Protein AF-0000000085068813 (afdb_homodimer)

Foldseek 3Di:
DKFKEKEKEWEFFAFPLPAAAAFQPATAHDPRRLVLQVVLLVVLVPLCPDDPPDVVVHRSDHFQAEEEAPRNSFCVSRVVSCVVVVHHYDYDNLQGGWFQAPRHSGHPVVCCVVPVPVVVVCLVFQQPDGHDRTDGPVRNLVSLVVSVVVVCVVQPRGHYYYYHHQVSVLSVVCVLVVHDRDSCSVVVDDAHHGHMWMWMWIDDPPDIHIDTDDD/DKFKEKEKEWEFFAFPLPAAAAFQPATAHDPRRLVLQVVLLVVLVPLCPDDPPDVVVHRNDHFQAEEEAPRNSFCVSRVVSCVVVVHHYDYDNLQGGWFQAPRHSGHPVVCCVVPVPVVVVCLVFQQPDGHDRTDGPVVNLVSLVVSVVVVCVVQPRGHYYYYHHQVSVLSVVCVLVVHDRDSCSVVVDDAHHGHMWMWMWIDDPPDIHIDTDDD

pLDDT: mean 92.76, std 15.13, range [31.44, 98.94]

Radius of gyration: 22.16 Å; Cα contacts (8 Å, |Δi|>4): 872; chains: 2; bounding box: 56×57×51 Å

Secondary structure (DSSP, 8-state):
--EEEEEEEEE---BTT-SB--SS---PBPHHHHHHHHHHHHHHHGGGG--SS-TTS------SEEEE-SSHHHHHHHHHHHHHTT--EEE-GGGPPP--GGGTT-BHHHHHHHHHHHHHHHHH-TTT-PPTTS--HHHHHHHHHHHHHHHHHHTTTSEEEEEE-HHHHHHHHHHHTT--S-THHHHTEEE-TT-EEEEEEEEETTEEEEEEEE-/--EEEEEEEEE---BTT-SB--SS---PBPHHHHHHHHHHHHHHHGGG---SS-TTS------SEEEE-SSHHHHHHHHHHHHHTT--EEE-GGGPPP--GGGTT-BHHHHHHHHHHHHHHHHH-TTT-PPTTS--HHHHHHHHHHHHHHHHHHTTTSEEEEEE-HHHHHHHHHHHTT--S-THHHHTEEE-TT-EEEEEEEEETTEEEEEEEE-

Nearest PDB structures (foldseek):
  4ij6-assembly1_B  TM=8.525E-01  e=1.994E-16  Hydrogenobacter thermophilus TK-6
  6e4b-assembly2_C  TM=8.338E-01  e=2.569E-16  Escherichia coli K-12
  1ebb-assembly1_A  TM=9.021E-01  e=1.012E-14  Geobacillus stearothermophilus
  4ij5-assembly1_B  TM=8.498E-01  e=1.420E-15  Hydrogenobacter thermophilus TK-6
  6nru-assembly5_E  TM=8.273E-01  e=8.033E-16  Shigella flexneri 2a

Sequence (430 aa):
MMQTTKVILLRHGECEGGNILRGQVDVALTGQGEQQMRKAFSALSLVSFQSEAEPELAAPQAPEVVLSSPLIRCATMAGRFALLNQLPYSVEAGFRELNFGDWDGQTFDTLYQNYAHELDNYWANPWLLPPPNGESMQAFESRIDTAWQTMLKQHQGKRVLLVTHGGVIRHLMAKALGVNQAAGFYTSLKLSYAATVEIDVLHDGEQQYMTLNWRMMQTTKVILLRHGECEGGNILRGQVDVALTGQGEQQMRKAFSALSLVSFQSEAEPELAAPQAPEVVLSSPLIRCATMAGRFALLNQLPYSVEAGFRELNFGDWDGQTFDTLYQNYAHELDNYWANPWLLPPPNGESMQAFESRIDTAWQTMLKQHQGKRVLLVTHGGVIRHLMAKALGVNQAAGFYTSLKLSYAATVEIDVLHDGEQQYMTLNWR

Organism: Shewanella halifaxensis (strain HAW-EB4) (NCBI:txid458817)

Solvent-accessible surface area (backbone atoms only — not comparable to full-atom values): 21805 Å² total; per-residue (Å²): 124,82,37,51,23,38,35,38,37,30,25,32,32,44,50,50,87,66,78,42,43,75,25,63,62,73,46,47,50,31,74,66,12,48,51,40,37,50,54,46,51,49,60,43,60,54,22,60,68,61,75,84,63,66,77,80,65,59,39,53,71,51,62,61,31,38,37,16,11,64,46,50,43,23,27,54,61,47,51,50,52,20,59,78,67,71,36,54,69,48,71,38,72,43,43,46,40,54,43,33,34,75,50,38,61,36,39,56,68,58,43,47,73,77,37,42,67,62,49,53,50,30,62,65,38,43,75,78,51,49,44,62,87,32,48,37,45,63,57,49,52,49,40,34,52,51,39,50,52,52,48,47,68,75,43,63,54,36,36,34,32,37,29,27,32,65,67,48,50,37,51,52,52,33,52,32,27,65,50,76,92,49,45,20,48,76,73,13,46,45,69,41,65,24,22,67,47,41,37,39,35,38,34,53,85,92,44,72,47,43,31,34,56,46,101,128,81,37,50,23,38,36,37,38,29,26,32,32,43,51,52,87,67,77,41,43,74,25,65,62,75,45,48,52,30,73,66,11,46,51,40,36,51,54,44,51,49,61,43,61,54,22,60,69,59,74,83,65,66,75,82,67,60,38,53,70,51,62,61,34,36,37,16,11,63,47,49,44,22,28,54,62,46,51,50,52,20,59,76,66,71,37,54,71,50,72,39,71,41,44,47,40,53,44,34,34,76,50,37,61,36,38,55,67,58,44,47,73,75,36,42,67,62,48,54,50,30,62,67,39,41,74,77,52,50,43,61,86,33,48,37,46,62,57,48,51,49,41,33,52,52,41,50,53,52,48,48,67,75,44,61,54,35,34,35,32,37,28,26,33,66,66,49,51,38,51,52,53,32,52,32,27,66,50,75,94,47,44,20,48,76,73,14,46,46,70,41,65,24,21,66,46,41,37,39,35,37,35,53,84,93,43,73,48,43,31,35,53,46,106

InterPro domains:
  IPR013078 Histidine phosphatase superfamily, clade-1 [PF00300] (7-205)
  IPR013078 Histidine phosphatase superfamily, clade-1 [SM00855] (6-172)
  IPR013078 Histidine phosphatase superfamily, clade-1 [cd07067] (6-208)
  IPR029033 Histidine phosphatase superfamily [G3DSA:3.40.50.1240] (1-213)
  IPR029033 Histidine phosphatase superfamily [SSF53254] (2-207)
  IPR050275 Phosphoglycerate Mutase/Phosphatase [PTHR48100] (3-190)

Structure (mmCIF, N/CA/C/O backbone):
data_AF-0000000085068813-model_v1
#
loop_
_entity.id
_entity.type
_entity.pdbx_description
1 polymer 'Phosphoglycerate mutase'
#
loop_
_atom_site.group_PDB
_atom_site.id
_atom_site.type_symbol
_atom_site.label_atom_id
_atom_site.label_alt_id
_atom_site.label_comp_id
_atom_site.label_asym_id
_atom_site.label_entity_id
_atom_site.label_seq_id
_atom_site.pdbx_PDB_ins_code
_atom_site.Cartn_x
_atom_site.Cartn_y
_atom_site.Cartn_z
_atom_site.occupancy
_atom_site.B_iso_or_equiv
_atom_site.auth_seq_id
_atom_site.auth_comp_id
_atom_site.auth_asym_id
_atom_site.auth_atom_id
_atom_site.pdbx_PDB_model_num
ATOM 1 N N . MET A 1 1 ? -28.781 -7.449 0.77 1 71 1 MET A N 1
ATOM 2 C CA . MET A 1 1 ? -28.141 -6.992 1.995 1 71 1 MET A CA 1
ATOM 3 C C . MET A 1 1 ? -26.656 -6.719 1.761 1 71 1 MET A C 1
ATOM 5 O O . MET A 1 1 ? -26.031 -7.352 0.905 1 71 1 MET A O 1
ATOM 9 N N . MET A 1 2 ? -26.078 -5.551 2.256 1 87.44 2 MET A N 1
ATOM 10 C CA . MET A 1 2 ? -24.672 -5.172 2.119 1 87.44 2 MET A CA 1
ATOM 11 C C . MET A 1 2 ? -23.766 -6.117 2.914 1 87.44 2 MET A C 1
ATOM 13 O O . MET A 1 2 ? -24.047 -6.41 4.078 1 87.44 2 MET A O 1
ATOM 17 N N . GLN A 1 3 ? -22.953 -6.91 2.137 1 93.69 3 GLN A N 1
ATOM 18 C CA . GLN A 1 3 ? -21.984 -7.805 2.76 1 93.69 3 GLN A CA 1
ATOM 19 C C . GLN A 1 3 ? -20.562 -7.43 2.367 1 93.69 3 GLN A C 1
ATOM 21 O O . GLN A 1 3 ? -20.344 -6.855 1.299 1 93.69 3 GLN A O 1
ATOM 26 N N . THR A 1 4 ? -19.672 -7.809 3.309 1 97.19 4 THR A N 1
ATOM 27 C CA . THR A 1 4 ? -18.266 -7.535 3 1 97.19 4 THR A CA 1
ATOM 28 C C . THR A 1 4 ? -17.453 -8.828 2.988 1 97.19 4 THR A C 1
ATOM 30 O O . THR A 1 4 ? -17.531 -9.625 3.93 1 97.19 4 THR A O 1
ATOM 33 N N . THR A 1 5 ? -16.875 -9.094 1.871 1 98.12 5 THR A N 1
ATOM 34 C CA . THR A 1 5 ? -15.859 -10.148 1.8 1 98.12 5 THR A CA 1
ATOM 35 C C . THR A 1 5 ? -14.484 -9.602 2.146 1 98.12 5 THR A C 1
ATOM 37 O O . THR A 1 5 ? -14.062 -8.57 1.605 1 98.12 5 THR A O 1
ATOM 40 N N . LYS A 1 6 ? -13.82 -10.242 3.143 1 97.75 6 LYS A N 1
ATOM 41 C CA . LYS A 1 6 ? -12.461 -9.859 3.514 1 97.75 6 LYS A CA 1
ATOM 42 C C . LYS A 1 6 ? -11.43 -10.789 2.877 1 97.75 6 LYS A C 1
ATOM 44 O O . LYS A 1 6 ? -11.445 -11.992 3.121 1 97.75 6 LYS A O 1
ATOM 49 N N . VAL A 1 7 ? -10.625 -10.25 2.076 1 98.5 7 VAL A N 1
ATOM 50 C CA . VAL A 1 7 ? -9.656 -11.078 1.365 1 98.5 7 VAL A CA 1
ATOM 51 C C . VAL A 1 7 ? -8.242 -10.742 1.842 1 98.5 7 VAL A C 1
ATOM 53 O O . VAL A 1 7 ? -7.797 -9.602 1.729 1 98.5 7 VAL A O 1
ATOM 56 N N . ILE A 1 8 ? -7.574 -11.734 2.404 1 98.25 8 ILE A N 1
ATOM 57 C CA . ILE A 1 8 ? -6.164 -11.641 2.762 1 98.25 8 ILE A CA 1
ATOM 58 C C . ILE A 1 8 ? -5.309 -12.25 1.653 1 98.25 8 ILE A C 1
ATOM 60 O O . ILE A 1 8 ? -5.379 -13.453 1.395 1 98.25 8 ILE A O 1
ATOM 64 N N . LEU A 1 9 ? -4.598 -11.414 0.965 1 98.81 9 LEU A N 1
ATOM 65 C CA . LEU A 1 9 ? -3.621 -11.867 -0.021 1 98.81 9 LEU A CA 1
ATOM 66 C C . LEU A 1 9 ? -2.258 -12.094 0.627 1 98.81 9 LEU A C 1
ATOM 68 O O . LEU A 1 9 ? -1.745 -11.211 1.324 1 98.81 9 LEU A O 1
ATOM 72 N N . LEU A 1 10 ? -1.719 -13.242 0.441 1 98.69 10 LEU A N 1
ATOM 73 C CA . LEU A 1 10 ? -0.418 -13.602 0.999 1 98.69 10 LEU A CA 1
ATOM 74 C C . LEU A 1 10 ? 0.552 -14.008 -0.103 1 98.69 10 LEU A C 1
ATOM 76 O O . LEU A 1 10 ? 0.308 -14.984 -0.82 1 98.69 10 LEU A O 1
ATOM 80 N N . ARG A 1 11 ? 1.624 -13.242 -0.238 1 98.88 11 ARG A N 1
ATOM 81 C CA . ARG A 1 11 ? 2.674 -13.641 -1.17 1 98.88 11 ARG A CA 1
ATOM 82 C C . ARG A 1 11 ? 3.459 -14.836 -0.633 1 98.88 11 ARG A C 1
ATOM 84 O O . ARG A 1 11 ? 3.754 -14.898 0.562 1 98.88 11 ARG A O 1
ATOM 91 N N . HIS A 1 12 ? 3.865 -15.68 -1.473 1 98.81 12 HIS A N 1
ATOM 92 C CA . HIS A 1 12 ? 4.703 -16.797 -1.053 1 98.81 12 HIS A CA 1
ATOM 93 C C . HIS A 1 12 ? 6.027 -16.297 -0.473 1 98.81 12 HIS A C 1
ATOM 95 O O . HIS A 1 12 ? 6.402 -15.141 -0.666 1 98.81 12 HIS A O 1
ATOM 101 N N . GLY A 1 13 ? 6.719 -17.234 0.236 1 98.5 13 GLY A N 1
ATOM 102 C CA . GLY A 1 13 ? 8.031 -16.938 0.79 1 98.5 13 GLY A CA 1
ATOM 103 C C . GLY A 1 13 ? 9.148 -17.094 -0.222 1 98.5 13 GLY A C 1
ATOM 104 O O . GLY A 1 13 ? 8.898 -17.312 -1.408 1 98.5 13 GLY A O 1
ATOM 105 N N . GLU A 1 14 ? 10.359 -16.953 0.264 1 98.38 14 GLU A N 1
ATOM 106 C CA . GLU A 1 14 ? 11.555 -17.094 -0.565 1 98.38 14 GLU A CA 1
ATOM 107 C C . GLU A 1 14 ? 11.633 -18.469 -1.207 1 98.38 14 GLU A C 1
ATOM 109 O O . GLU A 1 14 ? 11.359 -19.484 -0.554 1 98.38 14 GLU A O 1
ATOM 114 N N . CYS A 1 15 ? 12.07 -18.484 -2.443 1 98.12 15 CYS A N 1
ATOM 115 C CA . CYS A 1 15 ? 12.094 -19.719 -3.207 1 98.12 15 CYS A CA 1
ATOM 116 C C . CYS A 1 15 ? 13.516 -20.219 -3.42 1 98.12 15 CYS A C 1
ATOM 118 O O . CYS A 1 15 ? 14.461 -19.422 -3.375 1 98.12 15 CYS A O 1
ATOM 120 N N . GLU A 1 16 ? 13.617 -21.438 -3.635 1 97.44 16 GLU A N 1
ATOM 121 C CA . GLU A 1 16 ? 14.875 -22.016 -4.109 1 97.44 16 GLU A CA 1
ATOM 122 C C . GLU A 1 16 ? 15.203 -21.531 -5.52 1 97.44 16 GLU A C 1
ATOM 124 O O . GLU A 1 16 ? 14.328 -21.016 -6.227 1 97.44 16 GLU A O 1
ATOM 129 N N . GLY A 1 17 ? 16.453 -21.672 -5.902 1 93.56 17 GLY A N 1
ATOM 130 C CA . GLY A 1 17 ? 16.828 -21.359 -7.273 1 93.56 17 GLY A CA 1
ATOM 131 C C . GLY A 1 17 ? 17.453 -19.984 -7.43 1 93.56 17 GLY A C 1
ATOM 132 O O . GLY A 1 17 ? 17.938 -19.641 -8.508 1 93.56 17 GLY A O 1
ATOM 133 N N . GLY A 1 18 ? 17.422 -19.188 -6.375 1 91.06 18 GLY A N 1
ATOM 134 C CA . GLY A 1 18 ? 18.141 -17.922 -6.379 1 91.06 18 GLY A CA 1
ATOM 135 C C . GLY A 1 18 ? 17.406 -16.812 -7.105 1 91.06 18 GLY A C 1
ATOM 136 O O . GLY A 1 18 ? 16.172 -16.812 -7.148 1 91.06 18 GLY A O 1
ATOM 137 N N . ASN A 1 19 ? 18.125 -15.805 -7.605 1 89.69 19 ASN A N 1
ATOM 138 C CA . ASN A 1 19 ? 17.562 -14.594 -8.195 1 89.69 19 ASN A CA 1
ATOM 139 C C . ASN A 1 19 ? 17.25 -14.781 -9.672 1 89.69 19 ASN A C 1
ATOM 141 O O . ASN A 1 19 ? 18.062 -14.438 -10.539 1 89.69 19 ASN A O 1
ATOM 145 N N . ILE A 1 20 ? 16.141 -15.273 -9.93 1 96.12 20 ILE A N 1
ATOM 146 C CA . ILE A 1 20 ? 15.688 -15.539 -11.289 1 96.12 20 ILE A CA 1
ATOM 147 C C . ILE A 1 20 ? 14.352 -14.836 -11.531 1 96.12 20 ILE A C 1
ATOM 149 O O . ILE A 1 20 ? 13.664 -14.461 -10.578 1 96.12 20 ILE A O 1
ATOM 153 N N . LEU A 1 21 ? 14.047 -14.555 -12.812 1 96.88 21 LEU A N 1
ATOM 154 C CA . LEU A 1 21 ? 12.68 -14.172 -13.156 1 96.88 21 LEU A CA 1
ATOM 155 C C . LEU A 1 21 ? 11.734 -15.367 -13.023 1 96.88 21 LEU A C 1
ATOM 157 O O . LEU A 1 21 ? 11.875 -16.359 -13.742 1 96.88 21 LEU A O 1
ATOM 161 N N . ARG A 1 22 ? 10.805 -15.234 -12.109 1 97.44 22 ARG A N 1
ATOM 162 C CA . ARG A 1 22 ? 9.992 -16.391 -11.742 1 97.44 22 ARG A CA 1
ATOM 163 C C . ARG A 1 22 ? 8.516 -16.141 -12.047 1 97.44 22 ARG A C 1
ATOM 165 O O . ARG A 1 22 ? 7.863 -15.359 -11.359 1 97.44 22 ARG A O 1
ATOM 172 N N . GLY A 1 23 ? 8.047 -16.75 -13.078 1 97.81 23 GLY A N 1
ATOM 173 C CA . GLY A 1 23 ? 6.637 -16.766 -13.43 1 97.81 23 GLY A CA 1
ATOM 174 C C . GLY A 1 23 ? 5.953 -18.078 -13.109 1 97.81 23 GLY A C 1
ATOM 175 O O . GLY A 1 23 ? 5.508 -18.281 -11.977 1 97.81 23 GLY A O 1
ATOM 176 N N . GLN A 1 24 ? 6.105 -19.031 -14.07 1 96.5 24 GLN A N 1
ATOM 177 C CA . GLN A 1 24 ? 5.391 -20.297 -13.859 1 96.5 24 GLN A CA 1
ATOM 178 C C . GLN A 1 24 ? 6.355 -21.422 -13.555 1 96.5 24 GLN A C 1
ATOM 180 O O . GLN A 1 24 ? 5.93 -22.547 -13.258 1 96.5 24 GLN A O 1
ATOM 185 N N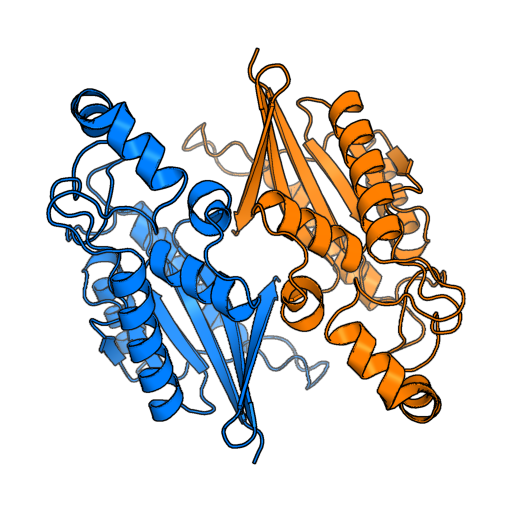 . VAL A 1 25 ? 7.676 -21.094 -13.602 1 96.31 25 VAL A N 1
ATOM 186 C CA . VAL A 1 25 ? 8.609 -22.109 -13.102 1 96.31 25 VAL A CA 1
ATOM 187 C C . VAL A 1 25 ? 8.203 -22.531 -11.695 1 96.31 25 VAL A C 1
ATOM 189 O O . VAL A 1 25 ? 7.867 -21.703 -10.859 1 96.31 25 VAL A O 1
ATOM 192 N N . ASP A 1 26 ? 8.211 -23.844 -11.492 1 97.56 26 ASP A N 1
ATOM 193 C CA . ASP A 1 26 ? 7.609 -24.375 -10.281 1 97.56 26 ASP A CA 1
ATOM 194 C C . ASP A 1 26 ? 8.68 -24.875 -9.305 1 97.56 26 ASP A C 1
ATOM 196 O O . ASP A 1 26 ? 9.086 -26.031 -9.359 1 97.56 26 ASP A O 1
ATOM 200 N N . VAL A 1 27 ? 9.109 -24.062 -8.391 1 96.94 27 VAL A N 1
ATOM 201 C CA . VAL A 1 27 ? 10.18 -24.359 -7.457 1 96.94 27 VAL A CA 1
ATOM 202 C C . VAL A 1 27 ? 9.664 -24.25 -6.023 1 96.94 27 VAL A C 1
ATOM 204 O O . VAL A 1 27 ? 8.711 -23.516 -5.75 1 96.94 27 VAL A O 1
ATOM 207 N N . ALA A 1 28 ? 10.312 -24.938 -5.16 1 98.12 28 ALA A N 1
ATOM 208 C CA . ALA A 1 28 ? 9.922 -24.969 -3.754 1 98.12 28 ALA A CA 1
ATOM 209 C C . ALA A 1 28 ? 10.453 -23.75 -3.006 1 98.12 28 ALA A C 1
ATOM 211 O O . ALA A 1 28 ? 11.305 -23.016 -3.518 1 98.12 28 ALA A O 1
ATOM 212 N N . LEU A 1 29 ? 9.945 -23.531 -1.809 1 98.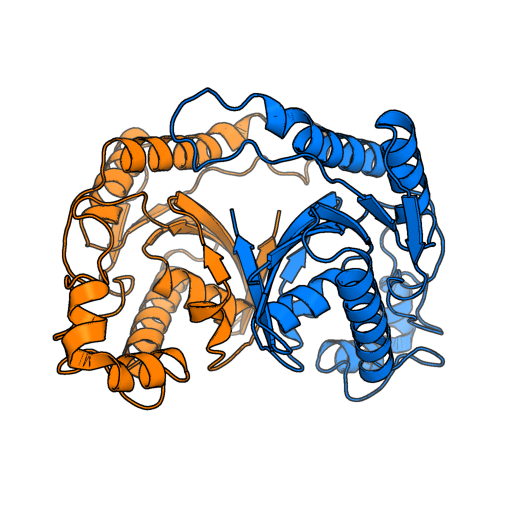56 29 LEU A N 1
ATOM 213 C CA . LEU A 1 29 ? 10.477 -22.516 -0.904 1 98.56 29 LEU A CA 1
ATOM 214 C C . LEU A 1 29 ? 11.797 -22.953 -0.294 1 98.56 29 LEU A C 1
ATOM 216 O O . LEU A 1 29 ? 12.047 -24.156 -0.142 1 98.56 29 LEU A O 1
ATOM 220 N N . THR A 1 30 ? 12.625 -22.016 0.041 1 98.38 30 THR A N 1
ATOM 221 C CA . THR A 1 30 ? 13.773 -22.297 0.898 1 98.38 30 THR A CA 1
ATOM 222 C C . THR A 1 30 ? 13.328 -22.5 2.344 1 98.38 30 THR A C 1
ATOM 224 O O . THR A 1 30 ? 12.164 -22.281 2.676 1 98.38 30 THR A O 1
ATOM 227 N N . GLY A 1 31 ? 14.25 -22.969 3.162 1 98.19 31 GLY A N 1
ATOM 228 C CA . GLY A 1 31 ? 13.961 -23.016 4.586 1 98.19 31 GLY A CA 1
ATOM 229 C C . GLY A 1 31 ? 13.531 -21.672 5.145 1 98.19 31 GLY A C 1
ATOM 230 O O . GLY A 1 31 ? 12.586 -21.578 5.926 1 98.19 31 GLY A O 1
ATOM 231 N N . GLN A 1 32 ? 14.227 -20.672 4.715 1 97.88 32 GLN A N 1
ATOM 232 C CA . GLN A 1 32 ? 13.875 -19.312 5.109 1 97.88 32 GLN A CA 1
ATOM 233 C C . GLN A 1 32 ? 12.477 -18.953 4.609 1 97.88 32 GLN A C 1
ATOM 235 O O . GLN A 1 32 ? 11.703 -18.312 5.328 1 97.88 32 GLN A O 1
ATOM 240 N N . GLY A 1 33 ? 12.172 -19.297 3.393 1 98.44 33 GLY A N 1
ATOM 241 C CA . GLY A 1 33 ? 10.852 -19.047 2.84 1 98.44 33 GLY A CA 1
ATOM 242 C C . GLY A 1 33 ? 9.742 -19.703 3.635 1 98.44 33 GLY A C 1
ATOM 243 O O . GLY A 1 33 ? 8.68 -19.109 3.834 1 98.44 33 GLY A O 1
ATOM 244 N N . GLU A 1 34 ? 10 -20.891 4.059 1 98.5 34 GLU A N 1
ATOM 245 C CA . GLU A 1 34 ? 9.008 -21.578 4.871 1 98.5 34 GLU A CA 1
ATOM 246 C C . GLU A 1 34 ? 8.828 -20.906 6.223 1 98.5 34 GLU A C 1
ATOM 248 O O . GLU A 1 34 ? 7.703 -20.797 6.723 1 98.5 34 GLU A O 1
ATOM 253 N N . GLN A 1 35 ? 9.93 -20.5 6.781 1 98.25 35 GLN A N 1
ATOM 254 C CA . GLN A 1 35 ? 9.852 -19.781 8.055 1 98.25 35 GLN A CA 1
ATOM 255 C C . GLN A 1 35 ? 9.07 -18.484 7.902 1 98.25 35 GLN A C 1
ATOM 257 O O . GLN A 1 35 ? 8.273 -18.125 8.773 1 98.25 35 GLN A O 1
ATOM 262 N N . GLN A 1 36 ? 9.305 -17.797 6.824 1 98.06 36 GLN A N 1
ATOM 263 C CA . GLN A 1 36 ? 8.57 -16.578 6.531 1 98.06 36 GLN A CA 1
ATOM 264 C C . GLN A 1 36 ? 7.066 -16.844 6.465 1 98.06 36 GLN A C 1
ATOM 266 O O . GLN A 1 36 ? 6.273 -16.109 7.051 1 98.06 36 GLN A O 1
ATOM 271 N N . MET A 1 37 ? 6.734 -17.922 5.801 1 98.38 37 MET A N 1
ATOM 272 C CA . MET A 1 37 ? 5.328 -18.281 5.66 1 98.38 37 MET A CA 1
ATOM 273 C C . MET A 1 37 ? 4.719 -18.641 7.012 1 98.38 37 MET A C 1
ATOM 275 O O . MET A 1 37 ? 3.596 -18.234 7.316 1 98.38 37 MET A O 1
ATOM 279 N N . ARG A 1 38 ? 5.418 -19.375 7.797 1 97.38 38 ARG A N 1
ATOM 280 C CA . ARG A 1 38 ? 4.922 -19.766 9.109 1 97.38 38 ARG A CA 1
ATOM 281 C C . ARG A 1 38 ? 4.648 -18.547 9.977 1 97.38 38 ARG A C 1
ATOM 283 O O . ARG A 1 38 ? 3.639 -18.484 10.68 1 97.38 38 ARG A O 1
ATOM 290 N N . LYS A 1 39 ? 5.543 -17.594 9.922 1 95.81 39 LYS A N 1
ATOM 291 C CA . LYS A 1 39 ? 5.348 -16.359 10.664 1 95.81 39 LYS A CA 1
ATOM 292 C C . LYS A 1 39 ? 4.094 -15.633 10.203 1 95.81 39 LYS A C 1
ATOM 294 O O . LYS A 1 39 ? 3.311 -15.141 11.023 1 95.81 39 LYS A O 1
ATOM 299 N N . ALA A 1 40 ? 3.902 -15.547 8.914 1 95.88 40 ALA A N 1
ATOM 300 C CA . ALA A 1 40 ? 2.717 -14.891 8.359 1 95.88 40 ALA A CA 1
ATOM 301 C C . ALA A 1 40 ? 1.442 -15.609 8.805 1 95.88 40 ALA A C 1
ATOM 303 O O . ALA A 1 40 ? 0.469 -14.961 9.203 1 95.88 40 ALA A O 1
ATOM 304 N N . PHE A 1 41 ? 1.479 -16.938 8.75 1 96.12 41 PHE A N 1
ATOM 305 C CA . PHE A 1 41 ? 0.321 -17.734 9.141 1 96.12 41 PHE A CA 1
ATOM 306 C C . PHE A 1 41 ? 0.012 -17.562 10.625 1 96.12 41 PHE A C 1
ATOM 308 O O . PHE A 1 41 ? -1.154 -17.484 11.016 1 96.12 41 PHE A O 1
ATOM 315 N N . SER A 1 42 ? 1.004 -17.516 11.445 1 92.94 42 SER A N 1
ATOM 316 C CA . SER A 1 42 ? 0.813 -17.344 12.883 1 92.94 42 SER A CA 1
ATOM 317 C C . SER A 1 42 ? 0.109 -16.031 13.203 1 92.94 42 SER A C 1
ATOM 319 O O . SER A 1 42 ? -0.705 -15.969 14.125 1 92.94 42 SER A O 1
ATOM 321 N N . ALA A 1 43 ? 0.455 -15.055 12.469 1 89.31 43 ALA A N 1
ATOM 322 C CA . ALA A 1 43 ? -0.162 -13.742 12.672 1 89.31 43 ALA A CA 1
ATOM 323 C C . ALA A 1 43 ? -1.644 -13.773 12.305 1 89.31 43 ALA A C 1
ATOM 325 O O . ALA A 1 43 ? -2.418 -12.93 12.766 1 89.31 43 ALA A O 1
ATOM 326 N N . LEU A 1 44 ? -2.039 -14.633 11.438 1 89 44 LEU A N 1
ATOM 327 C CA . LEU A 1 44 ? -3.426 -14.75 11 1 89 44 LEU A CA 1
ATOM 328 C C . LEU A 1 44 ? -4.25 -15.539 12.016 1 89 44 LEU A C 1
ATOM 330 O O . LEU A 1 44 ? -5.473 -15.398 12.07 1 89 44 LEU A O 1
ATOM 334 N N . SER A 1 45 ? -3.629 -16.516 12.672 1 72.69 45 SER A N 1
ATOM 335 C CA . SER A 1 45 ? -4.301 -17.359 13.664 1 72.69 45 SER A CA 1
ATOM 336 C C . SER A 1 45 ? -4.52 -16.609 14.969 1 72.69 45 SER A C 1
ATOM 338 O O . SER A 1 45 ? -5.5 -16.844 15.68 1 72.69 45 SER A O 1
ATOM 340 N N . LEU A 1 46 ? -3.475 -15.891 15.508 1 57.25 46 LEU A N 1
ATOM 341 C CA . LEU A 1 46 ? -3.457 -15.219 16.797 1 57.25 46 LEU A CA 1
ATOM 342 C C . LEU A 1 46 ? -4.48 -14.094 16.844 1 57.25 46 LEU A C 1
ATOM 344 O O . LEU A 1 46 ? -4.781 -13.555 17.906 1 57.25 46 LEU A O 1
ATOM 348 N N . VAL A 1 47 ? -4.918 -13.734 15.797 1 46.81 47 VAL A N 1
ATOM 349 C CA . VAL A 1 47 ? -5.77 -12.555 15.93 1 46.81 47 VAL A CA 1
ATOM 350 C C . VAL A 1 47 ? -6.926 -12.859 16.875 1 46.81 47 VAL A C 1
ATOM 352 O O . VAL A 1 47 ? -7.852 -12.055 17.016 1 46.81 47 VAL A O 1
ATOM 355 N N . SER A 1 48 ? -7.051 -14.086 17.406 1 39.12 48 SER A N 1
ATOM 356 C CA . SER A 1 48 ? -8.18 -14.258 18.328 1 39.12 48 SER A CA 1
ATOM 357 C C . SER A 1 48 ? -8.023 -13.383 19.562 1 39.12 48 SER A C 1
ATOM 359 O O . SER A 1 48 ? -8.953 -13.273 20.359 1 39.12 48 SER A O 1
ATOM 361 N N . PHE A 1 49 ? -6.773 -13.289 20.156 1 33.66 49 PHE A N 1
ATOM 362 C CA . PHE A 1 49 ? -6.852 -12.93 21.562 1 33.66 49 PHE A CA 1
ATOM 363 C C . PHE A 1 49 ? -7.141 -11.445 21.719 1 33.66 49 PHE A C 1
ATOM 365 O O . PHE A 1 49 ? -6.527 -10.773 22.562 1 33.66 49 PHE A O 1
ATOM 372 N N . GLN A 1 50 ? -7.168 -10.641 20.797 1 34.44 50 GLN A N 1
ATOM 373 C CA . GLN A 1 50 ? -7.332 -9.281 21.281 1 34.44 50 GLN A CA 1
ATOM 374 C C . GLN A 1 50 ? -8.453 -9.203 22.312 1 34.44 50 GLN A C 1
ATOM 376 O O . GLN A 1 50 ? -9.445 -9.93 22.219 1 34.44 50 GLN A O 1
ATOM 381 N N . SER A 1 51 ? -8.164 -8.461 23.453 1 32.72 51 SER A N 1
ATOM 382 C CA . SER A 1 51 ? -8.93 -8.062 24.625 1 32.72 51 SER A CA 1
ATOM 383 C C . SER A 1 51 ? -10.344 -7.629 24.25 1 32.72 51 SER A C 1
ATOM 385 O O . SER A 1 51 ? -10.586 -7.195 23.125 1 32.72 51 SER A O 1
ATOM 387 N N . GLU A 1 52 ? -11.32 -7.742 25.141 1 31.5 52 GLU A N 1
ATOM 388 C CA . GLU A 1 52 ? -12.711 -7.344 25.344 1 31.5 52 GLU A CA 1
ATOM 389 C C . GLU A 1 52 ? -12.961 -5.926 24.828 1 31.5 52 GLU A C 1
ATOM 391 O O . GLU A 1 52 ? -14.055 -5.383 24.984 1 31.5 52 GLU A O 1
ATOM 396 N N . ALA A 1 53 ? -11.914 -5.004 24.812 1 34.31 53 ALA A N 1
ATOM 397 C CA . ALA A 1 53 ? -12.438 -3.646 24.719 1 34.31 53 ALA A CA 1
ATOM 398 C C . ALA A 1 53 ? -13.312 -3.488 23.469 1 34.31 53 ALA A C 1
ATOM 400 O O . ALA A 1 53 ? -14.531 -3.312 23.578 1 34.31 53 ALA A O 1
ATOM 401 N N . GLU A 1 54 ? -13.008 -2.367 22.562 1 36.44 54 GLU A N 1
ATOM 402 C CA . GLU A 1 54 ? -14.102 -1.842 21.75 1 36.44 54 GLU A CA 1
ATOM 403 C C . GLU A 1 54 ? -14.617 -2.891 20.766 1 36.44 54 GLU A C 1
ATOM 405 O O . GLU A 1 54 ? -13.828 -3.498 20.031 1 36.44 54 GLU A O 1
ATOM 410 N N . PRO A 1 55 ? -15.75 -3.535 21.016 1 37.59 55 PRO A N 1
ATOM 411 C CA . PRO A 1 55 ? -16.453 -4.477 20.141 1 37.59 55 PRO A CA 1
ATOM 412 C C . PRO A 1 55 ? -16.047 -4.312 18.672 1 37.59 55 PRO A C 1
ATOM 414 O O . PRO A 1 55 ? -16.172 -5.258 17.891 1 37.59 55 PRO A O 1
ATOM 417 N N . GLU A 1 56 ? -15.828 -3.031 18.266 1 38 56 GLU A N 1
ATOM 418 C CA . GLU A 1 56 ? -15.641 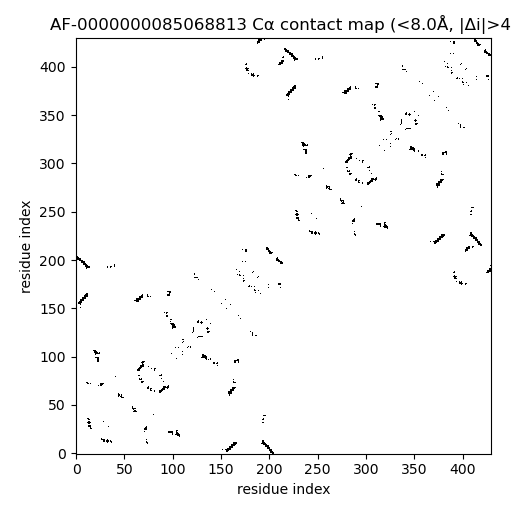-2.871 16.828 1 38 56 GLU A CA 1
ATOM 419 C C . GLU A 1 56 ? -14.289 -3.428 16.375 1 38 56 GLU A C 1
ATOM 421 O O . GLU A 1 56 ? -13.977 -3.438 15.188 1 38 56 GLU A O 1
ATOM 426 N N . LEU A 1 57 ? -13.336 -3.371 17.281 1 37.94 57 LEU A N 1
ATOM 427 C CA . LEU A 1 57 ? -12.086 -3.963 16.812 1 37.94 57 LEU A CA 1
ATOM 428 C C . LEU A 1 57 ? -12.172 -5.484 16.812 1 37.94 57 LEU A C 1
ATOM 430 O O . LEU A 1 57 ? -11.891 -6.125 17.828 1 37.94 57 LEU A O 1
ATOM 434 N N . ALA A 1 58 ? -13.219 -6.102 16.25 1 38.81 58 ALA A N 1
ATOM 435 C CA . ALA A 1 58 ? -13.344 -7.551 16.109 1 38.81 58 ALA A CA 1
ATOM 436 C C . ALA A 1 58 ? -11.977 -8.203 15.961 1 38.81 58 ALA A C 1
ATOM 438 O O . ALA A 1 58 ? -11.086 -7.664 15.289 1 38.81 58 ALA A O 1
ATOM 439 N N . ALA A 1 59 ? -11.43 -8.93 16.859 1 43.81 59 ALA A N 1
ATOM 440 C CA . ALA A 1 59 ? -10.266 -9.797 16.766 1 43.81 59 ALA A CA 1
ATOM 441 C C . ALA A 1 59 ? -9.992 -10.18 15.312 1 43.81 59 ALA A C 1
ATOM 443 O O . ALA A 1 59 ? -10.93 -10.422 14.539 1 43.81 59 ALA A O 1
ATOM 444 N N . PRO A 1 60 ? -8.844 -9.719 14.773 1 53.81 60 PRO A N 1
ATOM 445 C CA . PRO A 1 60 ? -8.578 -10.219 13.422 1 53.81 60 PRO A CA 1
ATOM 446 C C . PRO A 1 60 ? -9.031 -11.664 13.227 1 53.81 60 PRO A C 1
ATOM 448 O O . PRO A 1 60 ? -8.703 -12.531 14.039 1 53.81 60 PRO A O 1
ATOM 451 N N . GLN A 1 61 ? -10.297 -11.898 12.789 1 70.44 61 GLN A N 1
ATOM 452 C CA . GLN A 1 61 ? -10.922 -13.195 12.555 1 70.44 61 GLN A CA 1
ATOM 453 C C . GLN A 1 61 ? -10.117 -14.023 11.555 1 70.44 61 GLN A C 1
ATOM 455 O O . GLN A 1 61 ? -9.562 -13.477 10.594 1 70.44 61 GLN A O 1
ATOM 460 N N . ALA A 1 62 ? -9.719 -15.234 12.016 1 87 62 ALA A N 1
ATOM 461 C CA . ALA A 1 62 ? -9.086 -16.266 11.195 1 87 62 ALA A CA 1
ATOM 462 C C . ALA A 1 62 ? -9.805 -16.438 9.859 1 87 62 ALA A C 1
ATOM 464 O O . ALA A 1 62 ? -11.016 -16.203 9.773 1 87 62 ALA A O 1
ATOM 465 N N . PRO A 1 63 ? -9.031 -16.672 8.836 1 96.12 63 PRO A N 1
ATOM 466 C CA . PRO A 1 63 ? -9.711 -16.969 7.574 1 96.12 63 PRO A CA 1
ATOM 467 C C . PRO A 1 63 ? -10.695 -18.125 7.688 1 96.12 63 PRO A C 1
ATOM 469 O O . PRO A 1 63 ? -10.547 -18.984 8.562 1 96.12 63 PRO A O 1
ATOM 472 N N . GLU A 1 64 ? -11.68 -18.078 6.836 1 96.94 64 GLU A N 1
ATOM 473 C CA . GLU A 1 64 ? -12.711 -19.109 6.812 1 96.94 64 GLU A CA 1
ATOM 474 C C . GLU A 1 64 ? -12.484 -20.094 5.664 1 96.94 64 GLU A C 1
ATOM 476 O O . GLU A 1 64 ? -13.016 -21.203 5.668 1 96.94 64 GLU A O 1
ATOM 481 N N . VAL A 1 65 ? -11.797 -19.703 4.695 1 98 65 VAL A N 1
ATOM 482 C CA . VAL A 1 65 ? -11.445 -20.5 3.525 1 98 65 VAL A CA 1
ATOM 483 C C . VAL A 1 65 ? -10.055 -20.125 3.033 1 98 65 VAL A C 1
ATOM 485 O O . VAL A 1 65 ? -9.648 -18.969 3.133 1 98 65 VAL A O 1
ATOM 488 N N . VAL A 1 66 ? -9.297 -21.109 2.576 1 98.56 66 VAL A N 1
ATOM 489 C CA . VAL A 1 66 ? -7.961 -20.906 2.033 1 98.56 66 VAL A CA 1
ATOM 490 C C . VAL A 1 66 ? -7.941 -21.266 0.55 1 98.56 66 VAL A C 1
ATOM 492 O O . VAL A 1 66 ? -8.422 -22.344 0.164 1 98.56 66 VAL A O 1
ATOM 495 N N . LEU A 1 67 ? -7.496 -20.375 -0.287 1 98.94 67 LEU A N 1
ATOM 496 C CA . LEU A 1 67 ? -7.223 -20.625 -1.699 1 98.94 67 LEU A CA 1
ATOM 497 C C . LEU A 1 67 ? -5.734 -20.469 -2 1 98.94 67 LEU A C 1
ATOM 499 O O . LEU A 1 67 ? -5.027 -19.734 -1.296 1 98.94 67 LEU A O 1
ATOM 503 N N . SER A 1 68 ? -5.328 -21.109 -3.055 1 98.88 68 SER A N 1
ATOM 504 C CA . SER A 1 68 ? -3.914 -21.016 -3.4 1 98.88 68 SER A CA 1
ATOM 505 C C . SER A 1 68 ? -3.705 -21.094 -4.906 1 98.88 68 SER A C 1
ATOM 507 O O . SER A 1 68 ? -4.461 -21.766 -5.609 1 98.88 68 SER A O 1
ATOM 509 N N . SER A 1 69 ? -2.699 -20.344 -5.316 1 98.88 69 SER A N 1
ATOM 510 C CA . SER A 1 69 ? -2.1 -20.688 -6.598 1 98.88 69 SER A CA 1
ATOM 511 C C . SER A 1 69 ? -1.653 -22.156 -6.613 1 98.88 69 SER A C 1
ATOM 513 O O . SER A 1 69 ? -1.217 -22.688 -5.594 1 98.88 69 SER A O 1
ATOM 515 N N . PRO A 1 70 ? -1.7 -22.828 -7.801 1 98.75 70 PRO A N 1
ATOM 516 C CA . PRO A 1 70 ? -1.296 -24.234 -7.855 1 98.75 70 PRO A CA 1
ATOM 517 C C . PRO A 1 70 ? 0.216 -24.422 -7.75 1 98.75 70 PRO A C 1
ATOM 519 O O . PRO A 1 70 ? 0.693 -25.547 -7.551 1 98.75 70 PRO A O 1
ATOM 522 N N . LEU A 1 71 ? 1.013 -23.391 -8 1 98.69 71 LEU A N 1
ATOM 523 C CA . LEU A 1 71 ? 2.463 -23.547 -7.984 1 98.69 71 LEU A CA 1
ATOM 524 C C . LEU A 1 71 ? 2.951 -23.922 -6.586 1 98.69 71 LEU A C 1
ATOM 526 O O . LEU A 1 71 ? 2.455 -23.391 -5.59 1 98.69 71 LEU A O 1
ATOM 530 N N . ILE A 1 72 ? 3.922 -24.719 -6.441 1 98.5 72 ILE A N 1
ATOM 531 C CA . ILE A 1 72 ? 4.289 -25.406 -5.203 1 98.5 72 ILE A CA 1
ATOM 532 C C . ILE A 1 72 ? 4.758 -24.375 -4.172 1 98.5 72 ILE A C 1
ATOM 534 O O . ILE A 1 72 ? 4.57 -24.578 -2.969 1 98.5 72 ILE A O 1
ATOM 538 N N . ARG A 1 73 ? 5.34 -23.266 -4.602 1 98.56 73 ARG A N 1
ATOM 539 C CA . ARG A 1 73 ? 5.82 -22.234 -3.684 1 98.56 73 ARG A CA 1
ATOM 540 C C . ARG A 1 73 ? 4.664 -21.594 -2.92 1 98.56 73 ARG A C 1
ATOM 542 O O . ARG A 1 73 ? 4.875 -20.953 -1.894 1 98.56 73 ARG A O 1
ATOM 549 N N . CYS A 1 74 ? 3.439 -21.781 -3.4 1 98.81 74 CYS A N 1
ATOM 550 C CA . CYS A 1 74 ? 2.236 -21.312 -2.721 1 98.81 74 CYS A CA 1
ATOM 551 C C . CYS A 1 74 ? 1.468 -22.484 -2.113 1 98.81 74 CYS A C 1
ATOM 553 O O . CYS A 1 74 ? 1.172 -22.484 -0.917 1 98.81 74 CYS A O 1
ATOM 555 N N . ALA A 1 75 ? 1.224 -23.531 -2.881 1 98.88 75 ALA A N 1
ATOM 556 C CA . ALA A 1 75 ? 0.24 -24.578 -2.602 1 98.88 75 ALA A CA 1
ATOM 557 C C . ALA A 1 75 ? 0.67 -25.422 -1.413 1 98.88 75 ALA A C 1
ATOM 559 O O . ALA A 1 75 ? -0.161 -25.828 -0.595 1 98.88 75 ALA A O 1
ATOM 560 N N . THR A 1 76 ? 1.897 -25.703 -1.306 1 98.5 76 THR A N 1
ATOM 561 C CA . THR A 1 76 ? 2.375 -26.609 -0.274 1 98.5 76 THR A CA 1
ATOM 562 C C . THR A 1 76 ? 2.061 -26.078 1.117 1 98.5 76 THR A C 1
ATOM 564 O O . THR A 1 76 ? 1.404 -26.75 1.918 1 98.5 76 THR A O 1
ATOM 567 N N . MET A 1 77 ? 2.486 -24.844 1.34 1 98.31 77 MET A N 1
ATOM 568 C CA . MET A 1 77 ? 2.289 -24.266 2.666 1 98.31 77 MET A CA 1
ATOM 569 C C . MET A 1 77 ? 0.824 -23.906 2.893 1 98.31 77 MET A C 1
ATOM 571 O O . MET A 1 77 ? 0.324 -24 4.016 1 98.31 77 MET A O 1
ATOM 575 N N . ALA A 1 78 ? 0.169 -23.484 1.834 1 98.62 78 ALA A N 1
ATOM 576 C CA . ALA A 1 78 ? -1.251 -23.156 1.956 1 98.62 78 ALA A CA 1
ATOM 577 C C . ALA A 1 78 ? -2.061 -24.391 2.338 1 98.62 78 ALA A C 1
ATOM 579 O O . ALA A 1 78 ? -2.908 -24.328 3.232 1 98.62 78 ALA A O 1
ATOM 580 N N . GLY A 1 79 ? -1.798 -25.453 1.663 1 98.56 79 GLY A N 1
ATOM 581 C CA . GLY A 1 79 ? -2.482 -26.703 1.964 1 98.56 79 GLY A CA 1
ATOM 582 C C . GLY A 1 79 ? -2.238 -27.188 3.379 1 98.56 79 GLY A C 1
ATOM 583 O O . GLY A 1 79 ? -3.168 -27.625 4.059 1 98.56 79 GLY A O 1
ATOM 584 N N . ARG A 1 80 ? -1.031 -27.141 3.803 1 97.81 80 ARG A N 1
ATOM 585 C CA . ARG A 1 80 ? -0.688 -27.547 5.16 1 97.81 80 ARG A CA 1
ATOM 586 C C . ARG A 1 80 ? -1.411 -26.688 6.191 1 97.81 80 ARG A C 1
ATOM 588 O O . ARG A 1 80 ? -1.924 -27.203 7.188 1 97.81 80 ARG A O 1
ATOM 595 N N . PHE A 1 81 ? -1.359 -25.406 5.992 1 97.38 81 PHE A N 1
ATOM 596 C CA . PHE A 1 81 ? -2.039 -24.469 6.887 1 97.38 81 PHE A CA 1
ATOM 597 C C . PHE A 1 81 ? -3.523 -24.797 6.988 1 97.38 81 PHE A C 1
ATOM 599 O O . PHE A 1 81 ? -4.082 -24.859 8.086 1 97.38 81 PHE A O 1
ATOM 606 N N . ALA A 1 82 ? -4.172 -25 5.809 1 97.5 82 ALA A N 1
ATOM 607 C CA . ALA A 1 82 ? -5.598 -25.312 5.777 1 97.5 82 ALA A CA 1
ATOM 608 C C . ALA A 1 82 ? -5.887 -26.609 6.527 1 97.5 82 ALA A C 1
ATOM 610 O O . ALA A 1 82 ? -6.852 -26.688 7.293 1 97.5 82 ALA A O 1
ATOM 611 N N . LEU A 1 83 ? -5.07 -27.578 6.305 1 97.19 83 LEU A N 1
ATOM 612 C CA . LEU A 1 83 ? -5.234 -28.875 6.949 1 97.19 83 LEU A CA 1
ATOM 613 C C . LEU A 1 83 ? -5.105 -28.734 8.461 1 97.19 83 LEU A C 1
ATOM 615 O O . LEU A 1 83 ? -5.969 -29.219 9.211 1 97.19 83 LEU A O 1
ATOM 619 N N . LEU A 1 84 ? -4.078 -28.078 8.922 1 95 84 LEU A N 1
ATOM 620 C CA . LEU A 1 84 ? -3.795 -27.922 10.344 1 95 84 LEU A CA 1
ATOM 621 C C . LEU A 1 84 ? -4.926 -27.172 11.047 1 95 84 LEU A C 1
ATOM 623 O O . LEU A 1 84 ? -5.211 -27.438 12.219 1 95 84 LEU A O 1
ATOM 627 N N . ASN A 1 85 ? -5.559 -26.281 10.32 1 94.38 85 ASN A N 1
ATOM 628 C CA . ASN A 1 85 ? -6.598 -25.453 10.93 1 94.38 85 ASN A CA 1
ATOM 629 C C . ASN A 1 85 ? -7.992 -25.938 10.539 1 94.38 85 ASN A C 1
ATOM 631 O O . ASN A 1 85 ? -8.992 -25.281 10.844 1 94.38 85 ASN A O 1
ATOM 635 N N . GLN A 1 86 ? -8.055 -27.031 9.812 1 96.06 86 GLN A N 1
ATOM 636 C CA . GLN A 1 86 ? -9.305 -27.656 9.398 1 96.06 86 GLN A CA 1
ATOM 637 C C . GLN A 1 86 ? -10.18 -26.672 8.617 1 96.06 86 GLN A C 1
ATOM 639 O O . GLN A 1 86 ? -11.367 -26.531 8.906 1 96.06 86 GLN A O 1
ATOM 644 N N . LEU A 1 87 ? -9.562 -26.016 7.684 1 96.69 87 LEU A N 1
ATOM 645 C CA . LEU A 1 87 ? -10.25 -25.047 6.836 1 96.69 87 LEU A CA 1
ATOM 646 C C . LEU A 1 87 ? -10.5 -25.625 5.445 1 96.69 87 LEU A C 1
ATOM 648 O O . LEU A 1 87 ? -9.688 -26.391 4.934 1 96.69 87 LEU A O 1
ATOM 652 N N . PRO A 1 88 ? -11.68 -25.203 4.836 1 98.19 88 PRO A N 1
ATOM 653 C CA . PRO A 1 88 ? -11.812 -25.516 3.412 1 98.19 88 PRO A CA 1
ATOM 654 C C . PRO A 1 88 ? -10.641 -25.016 2.582 1 98.19 88 PRO A C 1
ATOM 656 O O . PRO A 1 88 ? -10.117 -23.922 2.844 1 98.19 88 PRO A O 1
ATOM 659 N N . TYR A 1 89 ? -10.18 -25.859 1.635 1 98.44 89 TYR A N 1
ATOM 660 C CA . TYR A 1 89 ? -9 -25.547 0.83 1 98.44 89 TYR A CA 1
ATOM 661 C C . TYR A 1 89 ? -9.25 -25.875 -0.639 1 98.44 89 TYR A C 1
ATOM 663 O O . TYR A 1 89 ? -9.836 -26.906 -0.963 1 98.44 89 TYR A O 1
ATOM 671 N N . SER A 1 90 ? -8.836 -24.969 -1.55 1 98.44 90 SER A N 1
ATOM 672 C CA . SER A 1 90 ? -8.859 -25.281 -2.977 1 98.44 90 SER A CA 1
ATOM 673 C C . SER A 1 90 ? -7.719 -24.594 -3.713 1 98.44 90 SER A C 1
ATOM 675 O O . SER A 1 90 ? -7.258 -23.531 -3.297 1 98.44 90 SER A O 1
ATOM 677 N N . VAL A 1 91 ? -7.301 -25.188 -4.723 1 98.62 91 VAL A N 1
ATOM 678 C CA . VAL A 1 91 ? -6.293 -24.641 -5.625 1 98.62 91 VAL A CA 1
ATOM 679 C C . VAL A 1 91 ? -6.977 -23.984 -6.824 1 98.62 91 VAL A C 1
ATOM 681 O O . VAL A 1 91 ? -7.871 -24.578 -7.434 1 98.62 91 VAL A O 1
ATOM 684 N N . GLU A 1 92 ? -6.578 -22.766 -7.129 1 98.62 92 GLU A N 1
ATOM 685 C CA . GLU A 1 92 ? -7.195 -22 -8.211 1 98.62 92 GLU A CA 1
ATOM 686 C C . GLU A 1 92 ? -6.152 -21.547 -9.227 1 98.62 92 GLU A C 1
ATOM 688 O O . GLU A 1 92 ? -5.363 -20.641 -8.961 1 98.62 92 GLU A O 1
ATOM 693 N N . ALA A 1 93 ? -6.195 -22.078 -10.453 1 98.56 93 ALA A N 1
ATOM 694 C CA . ALA A 1 93 ? -5.188 -21.828 -11.484 1 98.56 93 ALA A CA 1
ATOM 695 C C . ALA A 1 93 ? -5.207 -20.391 -11.945 1 98.56 93 ALA A C 1
ATOM 697 O O . ALA A 1 93 ? -4.207 -19.875 -12.461 1 98.56 93 ALA A O 1
ATOM 698 N N . GLY A 1 94 ? -6.293 -19.703 -11.797 1 98.81 94 GLY A N 1
ATOM 699 C CA . GLY A 1 94 ? -6.426 -18.312 -12.203 1 98.81 94 GLY A CA 1
ATOM 700 C C . GLY A 1 94 ? -5.504 -17.375 -11.445 1 98.81 94 GLY A C 1
ATOM 701 O O . GLY A 1 94 ? -5.262 -16.25 -11.883 1 98.81 94 GLY A O 1
ATOM 702 N N . PHE A 1 95 ? -4.938 -17.844 -10.312 1 98.88 95 PHE A N 1
ATOM 703 C CA . PHE A 1 95 ? -4.109 -16.984 -9.469 1 98.88 95 PHE A CA 1
ATOM 704 C C . PHE A 1 95 ? -2.635 -17.328 -9.617 1 98.88 95 PHE A C 1
ATOM 706 O O . PHE A 1 95 ? -1.815 -16.969 -8.773 1 98.88 95 PHE A O 1
ATOM 713 N N . ARG A 1 96 ? -2.244 -18 -10.734 1 98.69 96 ARG A N 1
ATOM 714 C CA . ARG A 1 96 ? -0.845 -18.25 -11.055 1 98.69 96 ARG A CA 1
ATOM 715 C C . ARG A 1 96 ? -0.117 -16.953 -11.383 1 98.69 96 ARG A C 1
ATOM 717 O O . ARG A 1 96 ? -0.737 -15.977 -11.82 1 98.69 96 ARG A O 1
ATOM 724 N N . GLU A 1 97 ? 1.161 -17 -11.188 1 98.81 97 GLU A N 1
ATOM 725 C CA . GLU A 1 97 ? 2.006 -15.891 -11.609 1 98.81 97 GLU A CA 1
ATOM 726 C C . GLU A 1 97 ? 2.061 -15.789 -13.133 1 98.81 97 GLU A C 1
ATOM 728 O O . GLU A 1 97 ? 1.698 -16.734 -13.836 1 98.81 97 GLU A O 1
ATOM 733 N N . LEU A 1 98 ? 2.518 -14.625 -13.57 1 98.69 98 LEU A N 1
ATOM 734 C CA . LEU A 1 98 ? 2.645 -14.32 -14.992 1 98.69 98 LEU A CA 1
ATOM 735 C C . LEU A 1 98 ? 3.482 -15.375 -15.703 1 98.69 98 LEU A C 1
ATOM 737 O O . LEU A 1 98 ? 4.5 -15.828 -15.18 1 98.69 98 LEU A O 1
ATOM 741 N N . ASN A 1 99 ? 2.99 -15.805 -16.875 1 98.56 99 ASN A N 1
ATOM 742 C CA . ASN A 1 99 ? 3.811 -16.625 -17.75 1 98.56 99 ASN A CA 1
ATOM 743 C C . ASN A 1 99 ? 4.836 -15.797 -18.516 1 98.56 99 ASN A C 1
ATOM 745 O O . ASN A 1 99 ? 4.5 -15.156 -19.516 1 98.56 99 ASN A O 1
ATOM 749 N N . PHE A 1 100 ? 6.117 -15.859 -18.172 1 98.31 100 PHE A N 1
ATOM 750 C CA . PHE A 1 100 ? 7.152 -15.016 -18.766 1 98.31 100 PHE A CA 1
ATOM 751 C C . PHE A 1 100 ? 7.75 -15.68 -20 1 98.31 100 PHE A C 1
ATOM 753 O O . PHE A 1 100 ? 8.734 -15.195 -20.547 1 98.31 100 PHE A O 1
ATOM 760 N N . GLY A 1 101 ? 7.168 -16.859 -20.359 1 98 101 GLY A N 1
ATOM 761 C CA . GLY A 1 101 ? 7.598 -17.531 -21.578 1 98 101 GLY A CA 1
ATOM 762 C C . GLY A 1 101 ? 9.062 -17.906 -21.562 1 98 101 GLY A C 1
ATOM 763 O O . GLY A 1 101 ? 9.539 -18.547 -20.625 1 98 101 GLY A O 1
ATOM 764 N N . ASP A 1 102 ? 9.758 -17.469 -22.625 1 97.5 102 ASP A N 1
ATOM 765 C CA . ASP A 1 102 ? 11.156 -17.828 -22.797 1 97.5 102 ASP A CA 1
ATOM 766 C C . ASP A 1 102 ? 12.031 -17.25 -21.688 1 97.5 102 ASP A C 1
ATOM 768 O O . ASP A 1 102 ? 13.164 -17.688 -21.484 1 97.5 102 ASP A O 1
ATOM 772 N N . TRP A 1 103 ? 11.555 -16.25 -21 1 97.88 103 TRP A N 1
ATOM 773 C CA . TRP A 1 103 ? 12.328 -15.586 -19.953 1 97.88 103 TRP A CA 1
ATOM 774 C C . TRP A 1 103 ? 12.211 -16.328 -18.625 1 97.88 103 TRP A C 1
ATOM 776 O O . TRP A 1 103 ? 13 -16.109 -17.719 1 97.88 103 TRP A O 1
ATOM 786 N N . ASP A 1 104 ? 11.172 -17.172 -18.516 1 97.56 104 ASP A N 1
ATOM 787 C CA . ASP A 1 104 ? 10.828 -17.812 -17.25 1 97.56 104 ASP A CA 1
ATOM 788 C C . ASP A 1 104 ? 11.953 -18.719 -16.766 1 97.56 104 ASP A C 1
ATOM 790 O O . ASP A 1 104 ? 12.438 -19.562 -17.516 1 97.56 104 ASP A O 1
ATOM 794 N N . GLY A 1 105 ? 12.406 -18.438 -15.539 1 97.06 105 GLY A N 1
ATOM 795 C CA . GLY A 1 105 ? 13.391 -19.297 -14.93 1 97.06 105 GLY A CA 1
ATOM 796 C C . GLY A 1 105 ? 14.82 -18.891 -15.227 1 97.06 105 GLY A C 1
ATOM 797 O O . GLY A 1 105 ? 15.766 -19.484 -14.711 1 97.06 105 GLY A O 1
ATOM 798 N N . GLN A 1 106 ? 15 -17.906 -16.016 1 96.75 106 GLN A N 1
ATOM 799 C CA . GLN A 1 106 ? 16.344 -17.422 -16.328 1 96.75 106 GLN A CA 1
ATOM 800 C C . GLN A 1 106 ? 16.844 -16.453 -15.266 1 96.75 106 GLN A C 1
ATOM 802 O O . GLN A 1 106 ? 16.062 -15.742 -14.648 1 96.75 106 GLN A O 1
ATOM 807 N N . THR A 1 107 ? 18.188 -16.453 -15.102 1 96 107 THR A N 1
ATOM 808 C CA . THR A 1 107 ? 18.781 -15.469 -14.211 1 96 107 THR A CA 1
ATOM 809 C C . THR A 1 107 ? 18.734 -14.07 -14.828 1 96 107 THR A C 1
ATOM 811 O O . THR A 1 107 ? 18.75 -13.93 -16.062 1 96 107 THR A O 1
ATOM 814 N N . PHE A 1 108 ? 18.719 -13.117 -13.984 1 93.75 108 PHE A N 1
ATOM 815 C CA . PHE A 1 108 ? 18.688 -11.75 -14.492 1 93.75 108 PHE A CA 1
ATOM 816 C C . PHE A 1 108 ? 19.969 -11.445 -15.273 1 93.75 108 PHE A C 1
ATOM 818 O O . PHE A 1 108 ? 19.938 -10.711 -16.266 1 93.75 108 PHE A O 1
ATOM 825 N N . ASP A 1 109 ? 21.031 -12 -14.867 1 94.56 109 ASP A N 1
ATOM 826 C CA . ASP A 1 109 ? 22.281 -11.844 -15.609 1 94.56 109 ASP A CA 1
ATOM 827 C C . ASP A 1 109 ? 22.141 -12.352 -17.047 1 94.56 109 ASP A C 1
ATOM 829 O O . ASP A 1 109 ? 22.484 -11.656 -18 1 94.56 109 ASP A O 1
ATOM 833 N N . THR A 1 110 ? 21.641 -13.547 -17.156 1 96.06 110 THR A N 1
ATOM 834 C CA . THR A 1 110 ? 21.438 -14.148 -18.469 1 96.06 110 THR A CA 1
ATOM 835 C C . THR A 1 110 ? 20.453 -13.312 -19.297 1 96.06 110 THR A C 1
ATOM 837 O O . THR A 1 110 ? 20.688 -13.07 -20.484 1 96.06 110 THR A O 1
ATOM 840 N N . LEU A 1 111 ? 19.391 -12.859 -18.703 1 96.44 111 LEU A N 1
ATOM 841 C CA . LEU A 1 111 ? 18.359 -12.086 -19.391 1 96.44 111 LEU A CA 1
ATOM 842 C C . LEU A 1 111 ? 18.922 -10.766 -19.906 1 96.44 111 LEU A C 1
ATOM 844 O O . LEU A 1 111 ? 18.672 -10.391 -21.047 1 96.44 111 LEU A O 1
ATOM 848 N N . TYR A 1 112 ? 19.703 -10.117 -19.062 1 94.5 112 TYR A N 1
ATOM 849 C CA . TYR A 1 112 ? 20.219 -8.82 -19.5 1 94.5 112 TYR A CA 1
ATOM 850 C C . TYR A 1 112 ? 21.312 -8.977 -20.531 1 94.5 112 TYR A C 1
ATOM 852 O O . TYR A 1 112 ? 21.5 -8.117 -21.391 1 94.5 112 TYR A O 1
ATOM 860 N N . GLN A 1 113 ? 22.031 -10.062 -20.531 1 96.06 113 GLN A N 1
ATOM 861 C CA . GLN A 1 113 ? 23.047 -10.352 -21.547 1 96.06 113 GLN A CA 1
ATOM 862 C C . GLN A 1 113 ? 22.406 -10.578 -22.922 1 96.06 113 GLN A C 1
ATOM 864 O O . GLN A 1 113 ? 22.938 -10.141 -23.938 1 96.06 113 GLN A O 1
ATOM 869 N N . ASN A 1 114 ? 21.266 -11.18 -22.922 1 96.06 114 ASN A N 1
ATOM 870 C CA . ASN A 1 114 ? 20.703 -11.641 -24.188 1 96.06 114 ASN A CA 1
ATOM 871 C C . ASN A 1 114 ? 19.531 -10.781 -24.625 1 96.06 114 ASN A C 1
ATOM 873 O O . ASN A 1 114 ? 19.219 -10.711 -25.812 1 96.06 114 ASN A O 1
ATOM 877 N N . TYR A 1 115 ? 18.844 -10.125 -23.641 1 95.75 115 TYR A N 1
ATOM 878 C CA . TYR A 1 115 ? 17.578 -9.469 -23.938 1 95.75 115 TYR A CA 1
ATOM 879 C C . TYR A 1 115 ? 17.484 -8.102 -23.281 1 95.75 115 TYR A C 1
ATOM 881 O O . TYR A 1 115 ? 16.422 -7.68 -22.828 1 95.75 115 TYR A O 1
ATOM 889 N N . ALA A 1 116 ? 18.516 -7.43 -23.094 1 94.62 116 ALA A N 1
ATOM 890 C CA . ALA A 1 116 ? 18.578 -6.203 -22.297 1 94.62 116 ALA A CA 1
ATOM 891 C C . ALA A 1 116 ? 17.531 -5.195 -22.781 1 94.62 116 ALA A C 1
ATOM 893 O O . ALA A 1 116 ? 16.719 -4.711 -21.984 1 94.62 116 ALA A O 1
ATOM 894 N N . HIS A 1 117 ? 17.469 -4.973 -24.062 1 95.44 117 HIS A N 1
ATOM 895 C CA . HIS A 1 117 ? 16.578 -3.967 -24.625 1 95.44 117 HIS A CA 1
ATOM 896 C C . HIS A 1 117 ? 15.117 -4.395 -24.484 1 95.44 117 HIS A C 1
ATOM 898 O O . HIS A 1 117 ? 14.258 -3.59 -24.109 1 95.44 117 HIS A O 1
ATOM 904 N N . GLU A 1 118 ? 14.828 -5.641 -24.75 1 95.44 118 GLU A N 1
ATOM 905 C CA . GLU A 1 118 ? 13.477 -6.172 -24.641 1 95.44 118 GLU A CA 1
ATOM 906 C C . GLU A 1 118 ? 12.984 -6.125 -23.188 1 95.44 118 GLU A C 1
ATOM 908 O O . GLU A 1 118 ? 11.82 -5.805 -22.938 1 95.44 118 GLU A O 1
ATOM 913 N N . LEU A 1 119 ? 13.883 -6.355 -22.328 1 95.5 119 LEU A N 1
ATOM 914 C CA . LEU A 1 119 ? 13.539 -6.352 -20.906 1 95.5 119 LEU A CA 1
ATOM 915 C C . LEU A 1 119 ? 13.234 -4.938 -20.422 1 95.5 119 LEU A C 1
ATOM 917 O O . LEU A 1 119 ? 12.25 -4.711 -19.719 1 95.5 119 LEU A O 1
ATOM 921 N N . ASP A 1 120 ? 14.07 -4.027 -20.797 1 94.75 120 ASP A N 1
ATOM 922 C CA . ASP A 1 120 ? 13.859 -2.631 -20.438 1 94.75 120 ASP A CA 1
ATOM 923 C C . ASP A 1 120 ? 12.508 -2.127 -20.953 1 94.75 120 ASP A C 1
ATOM 925 O O . ASP A 1 120 ? 11.766 -1.465 -20.219 1 94.75 120 ASP A O 1
ATOM 929 N N . ASN A 1 121 ? 12.234 -2.479 -22.156 1 95.56 121 ASN A N 1
ATOM 930 C CA . ASN A 1 121 ? 10.961 -2.076 -22.75 1 95.56 121 ASN A CA 1
ATOM 931 C C . ASN A 1 121 ? 9.781 -2.703 -22.016 1 95.56 121 ASN A C 1
ATOM 933 O O . ASN A 1 121 ? 8.758 -2.047 -21.797 1 95.56 121 ASN A O 1
ATOM 937 N N . TYR A 1 122 ? 9.93 -3.916 -21.672 1 96.5 122 TYR A N 1
ATOM 938 C CA . TYR A 1 122 ? 8.867 -4.621 -20.969 1 96.5 122 TYR A CA 1
ATOM 939 C C . TYR A 1 122 ? 8.578 -3.977 -19.625 1 96.5 122 TYR A C 1
ATOM 941 O O . TYR A 1 122 ? 7.426 -3.688 -19.297 1 96.5 122 TYR A O 1
ATOM 949 N N . TRP A 1 123 ? 9.625 -3.68 -18.891 1 94.44 123 TRP A N 1
ATOM 950 C CA . TRP A 1 123 ? 9.445 -3.115 -17.562 1 94.44 123 TRP A CA 1
ATOM 951 C C . TRP A 1 123 ? 8.891 -1.697 -17.641 1 94.44 123 TRP A C 1
ATOM 953 O O . TRP A 1 123 ? 8.133 -1.269 -16.766 1 94.44 123 TRP A O 1
ATOM 963 N N . ALA A 1 124 ? 9.203 -1.071 -18.719 1 95.19 124 ALA A N 1
ATOM 964 C CA . ALA A 1 124 ? 8.711 0.29 -18.891 1 95.19 124 ALA A CA 1
ATOM 965 C C . ALA A 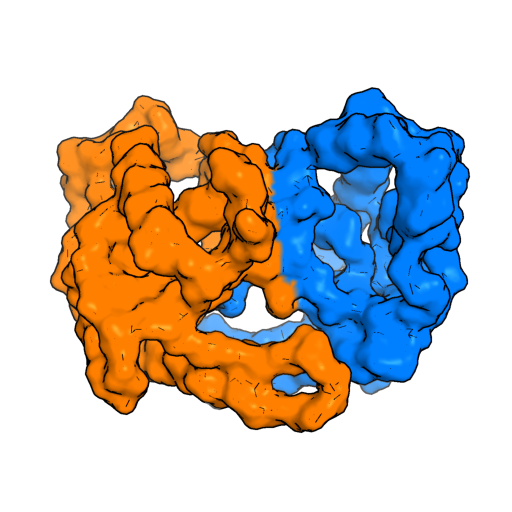1 124 ? 7.207 0.294 -19.172 1 95.19 124 ALA A C 1
ATOM 967 O O . ALA A 1 124 ? 6.484 1.174 -18.703 1 95.19 124 ALA A O 1
ATOM 968 N N . ASN A 1 125 ? 6.82 -0.667 -19.938 1 97.38 125 ASN A N 1
ATOM 969 C CA . ASN A 1 125 ? 5.402 -0.783 -20.25 1 97.38 125 ASN A CA 1
ATOM 970 C C . ASN A 1 125 ? 5.023 -2.217 -20.625 1 97.38 125 ASN A C 1
ATOM 972 O O . ASN A 1 125 ? 4.953 -2.564 -21.797 1 97.38 125 ASN A O 1
ATOM 976 N N . PRO A 1 126 ? 4.656 -2.979 -19.625 1 97.5 126 PRO A N 1
ATOM 977 C CA . PRO A 1 126 ? 4.41 -4.402 -19.875 1 97.5 126 PRO A CA 1
ATOM 978 C C . PRO A 1 126 ? 3.123 -4.648 -20.656 1 97.5 126 PRO A C 1
ATOM 980 O O . PRO A 1 126 ? 2.871 -5.773 -21.094 1 97.5 126 PRO A O 1
ATOM 983 N N . TRP A 1 127 ? 2.316 -3.67 -20.938 1 98.12 127 TRP A N 1
ATOM 984 C CA . TRP A 1 127 ? 1.049 -3.854 -21.625 1 98.12 127 TRP A CA 1
ATOM 985 C C . TRP A 1 127 ? 1.245 -3.781 -23.141 1 98.12 127 TRP A C 1
ATOM 987 O O . TRP A 1 127 ? 0.341 -4.121 -23.906 1 98.12 127 TRP A O 1
ATOM 997 N N . LEU A 1 128 ? 2.416 -3.369 -23.594 1 96.56 128 LEU A N 1
ATOM 998 C CA . LEU A 1 128 ? 2.641 -3.152 -25.016 1 96.56 128 LEU A CA 1
ATOM 999 C C . LEU A 1 128 ? 3.031 -4.453 -25.703 1 96.56 128 LEU A C 1
ATOM 1001 O O . LEU A 1 128 ? 2.484 -4.789 -26.766 1 96.56 128 LEU A O 1
ATOM 1005 N N . LEU A 1 129 ? 4.004 -5.188 -25.172 1 94.56 129 LEU A N 1
ATOM 1006 C CA . LEU A 1 129 ? 4.473 -6.441 -25.75 1 94.56 129 LEU A CA 1
ATOM 1007 C C . LEU A 1 129 ? 4.676 -7.496 -24.656 1 94.56 129 LEU A C 1
ATOM 1009 O O . LEU A 1 129 ? 5.215 -7.203 -23.594 1 94.56 129 LEU A O 1
ATOM 1013 N N . PRO A 1 130 ? 4.281 -8.703 -24.984 1 97.12 130 PRO A N 1
ATOM 1014 C CA . PRO A 1 130 ? 4.52 -9.797 -24.047 1 97.12 130 PRO A CA 1
ATOM 1015 C C . PRO A 1 130 ? 5.953 -10.328 -24.094 1 97.12 130 PRO A C 1
ATOM 1017 O O . PRO A 1 130 ? 6.664 -10.086 -25.078 1 97.12 130 PRO A O 1
ATOM 1020 N N . PRO A 1 131 ? 6.375 -10.992 -23.016 1 97.06 131 PRO A N 1
ATOM 1021 C CA . PRO A 1 131 ? 7.609 -11.766 -23.188 1 97.06 131 PRO A CA 1
ATOM 1022 C C . PRO A 1 131 ? 7.527 -12.766 -24.328 1 97.06 131 PRO A C 1
ATOM 1024 O O . PRO A 1 131 ? 6.438 -13.227 -24.672 1 97.06 131 PRO A O 1
ATOM 1027 N N . PRO A 1 132 ? 8.719 -13.102 -24.891 1 96.75 132 PRO A N 1
ATOM 1028 C CA . PRO A 1 132 ? 8.68 -14.102 -25.969 1 96.75 132 PRO A CA 1
ATOM 1029 C C . PRO A 1 132 ? 8.047 -15.422 -25.531 1 96.75 132 PRO A C 1
ATOM 1031 O O . PRO A 1 132 ? 8.5 -16.031 -24.547 1 96.75 132 PRO A O 1
ATOM 1034 N N . ASN A 1 133 ? 6.906 -15.812 -26.266 1 97.56 133 ASN A N 1
ATOM 1035 C CA . ASN A 1 133 ? 6.148 -17.031 -26.016 1 97.56 133 ASN A CA 1
ATOM 1036 C C . ASN A 1 133 ? 5.539 -17.031 -24.609 1 97.56 133 ASN A C 1
ATOM 1038 O O . ASN A 1 133 ? 5.371 -18.094 -24 1 97.56 133 ASN A O 1
ATOM 1042 N N . GLY A 1 134 ? 5.367 -15.859 -24.078 1 98 134 GLY A N 1
ATOM 1043 C CA . GLY A 1 134 ? 4.707 -15.688 -22.797 1 98 134 GLY A CA 1
ATOM 1044 C C . GLY A 1 134 ? 3.303 -15.133 -22.922 1 98 134 GLY A C 1
ATOM 1045 O O . GLY A 1 134 ? 2.727 -15.117 -24 1 98 134 GLY A O 1
ATOM 1046 N N . GLU A 1 135 ? 2.734 -14.812 -21.781 1 97.69 135 GLU A N 1
ATOM 1047 C CA . GLU A 1 135 ? 1.388 -14.25 -21.766 1 97.69 135 GLU A CA 1
ATOM 1048 C C . GLU A 1 135 ? 1.427 -12.727 -21.75 1 97.69 135 GLU A C 1
ATOM 1050 O O . GLU A 1 135 ? 2.336 -12.125 -21.188 1 97.69 135 GLU A O 1
ATOM 1055 N N . SER A 1 136 ? 0.475 -12.055 -22.438 1 98.25 136 SER A N 1
ATOM 1056 C CA . SER A 1 136 ? 0.375 -10.602 -22.375 1 98.25 136 SER A CA 1
ATOM 1057 C C . SER A 1 136 ? -0.105 -10.141 -21.016 1 98.25 136 SER A C 1
ATOM 1059 O O . SER A 1 136 ? -0.757 -10.898 -20.281 1 98.25 136 SER A O 1
ATOM 1061 N N . MET A 1 137 ? 0.224 -8.914 -20.703 1 98.5 137 MET A N 1
ATOM 1062 C CA . MET A 1 137 ? -0.26 -8.359 -19.453 1 98.5 137 MET A CA 1
ATOM 1063 C C . MET A 1 137 ? -1.784 -8.32 -19.422 1 98.5 137 MET A C 1
ATOM 1065 O O . MET A 1 137 ? -2.396 -8.578 -18.375 1 98.5 137 MET A O 1
ATOM 1069 N N . GLN A 1 138 ? -2.387 -8.07 -20.5 1 98.19 138 GLN A N 1
ATOM 1070 C CA . GLN A 1 138 ? -3.844 -8.062 -20.594 1 98.19 138 GLN A CA 1
ATOM 1071 C C . GLN A 1 138 ? -4.422 -9.445 -20.281 1 98.19 138 GLN A C 1
ATOM 1073 O O . GLN A 1 138 ? -5.402 -9.555 -19.547 1 98.19 138 GLN A O 1
ATOM 1078 N N . ALA A 1 139 ? -3.832 -10.445 -20.844 1 98.62 139 ALA A 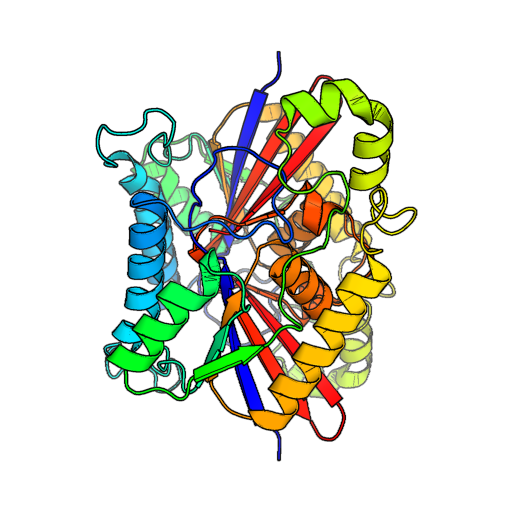N 1
ATOM 1079 C CA . ALA A 1 139 ? -4.285 -11.812 -20.578 1 98.62 139 ALA A CA 1
ATOM 1080 C C . ALA A 1 139 ? -4.086 -12.188 -19.125 1 98.62 139 ALA A C 1
ATOM 1082 O O . ALA A 1 139 ? -4.965 -12.797 -18.5 1 98.62 139 ALA A O 1
ATOM 1083 N N . PHE A 1 140 ? -2.939 -11.82 -18.609 1 98.81 140 PHE A N 1
ATOM 1084 C CA . PHE A 1 140 ? -2.617 -12.031 -17.203 1 98.81 140 PHE A CA 1
ATOM 1085 C C . PHE A 1 140 ? -3.66 -11.383 -16.297 1 98.81 140 PHE A C 1
ATOM 1087 O O . PHE A 1 140 ? -4.238 -12.039 -15.43 1 98.81 140 PHE A O 1
ATOM 1094 N N . GLU A 1 141 ? -3.949 -10.102 -16.5 1 98.75 141 GLU A N 1
ATOM 1095 C CA . GLU A 1 141 ? -4.914 -9.352 -15.703 1 98.75 141 GLU A CA 1
ATOM 1096 C C . GLU A 1 141 ? -6.32 -9.922 -15.852 1 98.75 141 GLU A C 1
ATOM 1098 O O . GLU A 1 141 ? -7.051 -10.055 -14.867 1 98.75 141 GLU A O 1
ATOM 1103 N N . SER A 1 142 ? -6.672 -10.32 -17.078 1 98.62 142 SER A N 1
ATOM 1104 C CA . SER A 1 142 ? -8.008 -10.836 -17.344 1 98.62 142 SER A CA 1
ATOM 1105 C C . SER A 1 142 ? -8.25 -12.156 -16.609 1 98.62 142 SER A C 1
ATOM 1107 O O . SER A 1 142 ? -9.328 -12.375 -16.062 1 98.62 142 SER A O 1
ATOM 1109 N N . ARG A 1 143 ? -7.285 -13.016 -16.656 1 98.44 143 ARG A N 1
ATOM 1110 C CA . ARG A 1 143 ? -7.453 -14.305 -15.984 1 98.44 143 ARG A CA 1
ATOM 1111 C C . ARG A 1 143 ? -7.559 -14.117 -14.477 1 98.44 143 ARG A C 1
ATOM 1113 O O . ARG A 1 143 ? -8.344 -14.805 -13.812 1 98.44 143 ARG A O 1
ATOM 1120 N N . ILE A 1 144 ? -6.773 -13.203 -13.922 1 98.88 144 ILE A N 1
ATOM 1121 C CA . ILE A 1 144 ? -6.852 -12.906 -12.5 1 98.88 144 ILE A CA 1
ATOM 1122 C C . ILE A 1 144 ? -8.227 -12.328 -12.164 1 98.88 144 ILE A C 1
ATOM 1124 O O . ILE A 1 144 ? -8.852 -12.727 -11.18 1 98.88 144 ILE A O 1
ATOM 1128 N N . ASP A 1 145 ? -8.672 -11.406 -12.992 1 98.81 145 ASP A N 1
ATOM 1129 C CA . ASP A 1 145 ? -9.969 -10.766 -12.766 1 98.81 145 ASP A CA 1
ATOM 1130 C C . ASP A 1 145 ? -11.094 -11.797 -12.781 1 98.81 145 ASP A C 1
ATOM 1132 O O . ASP A 1 145 ? -12.008 -11.742 -11.953 1 98.81 145 ASP A O 1
ATOM 1136 N N . THR A 1 146 ? -11.008 -12.727 -13.672 1 98.81 146 THR A N 1
ATOM 1137 C CA . THR A 1 146 ? -12.008 -13.781 -13.758 1 98.81 146 THR A CA 1
ATOM 1138 C C . THR A 1 146 ? -11.977 -14.656 -12.508 1 98.81 146 THR A C 1
ATOM 1140 O O . THR A 1 146 ? -13.023 -14.922 -11.914 1 98.81 146 THR A O 1
ATOM 1143 N N . ALA A 1 147 ? -10.828 -15.078 -12.102 1 98.94 147 ALA A N 1
ATOM 1144 C CA . ALA A 1 147 ? -10.68 -15.891 -10.898 1 98.94 147 ALA A CA 1
ATOM 1145 C C . ALA A 1 147 ? -11.148 -15.141 -9.664 1 98.94 147 ALA A C 1
ATOM 1147 O O . ALA A 1 147 ? -11.797 -15.711 -8.789 1 98.94 147 ALA A O 1
ATOM 1148 N N . TRP A 1 148 ? -10.805 -13.883 -9.578 1 98.88 148 TRP A N 1
ATOM 1149 C CA . TRP A 1 148 ? -11.188 -13.008 -8.477 1 98.88 148 TRP A CA 1
ATOM 1150 C C . TRP A 1 148 ? -12.703 -12.93 -8.352 1 98.88 148 TRP A C 1
ATOM 1152 O O . TRP A 1 148 ? -13.25 -13.148 -7.266 1 98.88 148 TRP A O 1
ATOM 1162 N N . GLN A 1 149 ? -13.352 -12.695 -9.445 1 98.56 149 GLN A N 1
ATOM 1163 C CA . GLN A 1 149 ? -14.805 -12.586 -9.43 1 98.56 149 GLN A CA 1
ATOM 1164 C C . GLN A 1 149 ? -15.461 -13.906 -9.055 1 98.56 149 GLN A C 1
ATOM 1166 O O . GLN A 1 149 ? -16.438 -13.938 -8.305 1 98.56 149 GLN A O 1
ATOM 1171 N N . THR A 1 150 ? -14.914 -14.992 -9.617 1 98.62 150 THR A N 1
ATOM 1172 C CA . THR A 1 150 ? -15.422 -16.312 -9.266 1 98.62 150 THR A CA 1
ATOM 1173 C C . THR A 1 150 ? -15.281 -16.562 -7.77 1 98.62 150 THR A C 1
ATOM 1175 O O . THR A 1 150 ? -16.219 -17.031 -7.121 1 98.62 150 THR A O 1
ATOM 1178 N N . MET A 1 151 ? -14.172 -16.234 -7.242 1 98.62 151 MET A N 1
ATOM 1179 C CA . MET A 1 151 ? -13.898 -16.422 -5.816 1 98.62 151 MET A CA 1
ATOM 1180 C C . MET A 1 151 ? -14.867 -15.586 -4.977 1 98.62 151 MET A C 1
ATOM 1182 O O . MET A 1 151 ? -15.422 -16.094 -3.994 1 98.62 151 MET A O 1
ATOM 1186 N N . LEU A 1 152 ? -15.086 -14.32 -5.348 1 98.12 152 LEU A N 1
ATOM 1187 C CA . LEU A 1 152 ? -15.969 -13.43 -4.594 1 98.12 152 LEU A CA 1
ATOM 1188 C C . LEU A 1 152 ? -17.406 -13.953 -4.605 1 98.12 152 LEU A C 1
ATOM 1190 O O . LEU A 1 152 ? -18.109 -13.836 -3.605 1 98.12 152 LEU A O 1
ATOM 1194 N N . LYS A 1 153 ? -17.797 -14.492 -5.738 1 97.12 153 LYS A N 1
ATOM 1195 C CA . LYS A 1 153 ? -19.141 -15.055 -5.832 1 97.12 153 LYS A CA 1
ATOM 1196 C C . LYS A 1 153 ? -19.281 -16.297 -4.945 1 97.12 153 LYS A C 1
ATOM 1198 O O . LYS A 1 153 ? -20.297 -16.453 -4.25 1 97.12 153 LYS A O 1
ATOM 1203 N N . GLN A 1 154 ? -18.312 -17.125 -4.914 1 97.88 154 GLN A N 1
ATOM 1204 C CA . GLN A 1 154 ? -18.359 -18.375 -4.188 1 97.88 154 GLN A CA 1
ATOM 1205 C C . GLN A 1 154 ? -18.25 -18.156 -2.682 1 97.88 154 GLN A C 1
ATOM 1207 O O . GLN A 1 154 ? -18.797 -18.922 -1.892 1 97.88 154 GLN A O 1
ATOM 1212 N N . HIS A 1 155 ? -17.562 -17.125 -2.297 1 97.75 155 HIS A N 1
ATOM 1213 C CA . HIS A 1 155 ? -17.25 -16.938 -0.885 1 97.75 155 HIS A CA 1
ATOM 1214 C C . HIS A 1 155 ? -17.703 -15.57 -0.392 1 97.75 155 HIS A C 1
ATOM 1216 O O . HIS A 1 155 ? -17.016 -14.93 0.406 1 97.75 155 HIS A O 1
ATOM 1222 N N . GLN A 1 156 ? -18.797 -15.125 -0.974 1 96.69 156 GLN A N 1
ATOM 1223 C CA . GLN A 1 156 ? -19.328 -13.812 -0.604 1 96.69 156 GLN A CA 1
ATOM 1224 C C . GLN A 1 156 ? -19.562 -13.727 0.9 1 96.69 156 GLN A C 1
ATOM 1226 O O . GLN A 1 156 ? -20.141 -14.633 1.499 1 96.69 156 GLN A O 1
ATOM 1231 N N . GLY A 1 157 ? -19 -12.664 1.546 1 96.38 157 GLY A N 1
ATOM 1232 C CA . GLY A 1 157 ? -19.234 -12.414 2.959 1 96.38 157 GLY A CA 1
ATOM 1233 C C . GLY A 1 157 ? -18.25 -13.117 3.863 1 96.38 157 GLY A C 1
ATOM 1234 O O . GLY A 1 157 ? -18.266 -12.922 5.082 1 96.38 157 GLY A O 1
ATOM 1235 N N . LYS A 1 158 ? -17.328 -13.859 3.316 1 97 158 LYS A N 1
ATOM 1236 C CA . LYS A 1 158 ? -16.391 -14.641 4.117 1 97 158 LYS A CA 1
ATOM 1237 C C . LYS A 1 158 ? -15.031 -13.945 4.211 1 97 158 LYS A C 1
ATOM 1239 O O . LYS A 1 158 ? -14.781 -12.969 3.502 1 97 158 LYS A O 1
ATOM 1244 N N . ARG A 1 159 ? -14.219 -14.43 5.133 1 97.31 159 ARG A N 1
ATOM 1245 C CA . ARG A 1 159 ? -12.805 -14.086 5.188 1 97.31 159 ARG A CA 1
ATOM 1246 C C . ARG A 1 159 ? -11.961 -15.109 4.438 1 97.31 159 ARG A C 1
ATOM 1248 O O . ARG A 1 159 ? -11.875 -16.281 4.844 1 97.31 159 ARG A O 1
ATOM 1255 N N . VAL A 1 160 ? -11.391 -14.703 3.371 1 98.25 160 VAL A N 1
ATOM 1256 C CA . VAL A 1 160 ? -10.695 -15.594 2.447 1 98.25 160 VAL A CA 1
ATOM 1257 C C . VAL A 1 160 ? -9.195 -15.336 2.52 1 98.25 160 VAL A C 1
ATOM 1259 O O . VAL A 1 160 ? -8.75 -14.188 2.467 1 98.25 160 VAL A O 1
ATOM 1262 N N . LEU A 1 161 ? -8.43 -16.359 2.762 1 98.62 161 LEU A N 1
ATOM 1263 C CA . LEU A 1 161 ? -6.98 -16.297 2.582 1 98.62 161 LEU A CA 1
ATOM 1264 C C . LEU A 1 161 ? -6.578 -16.812 1.209 1 98.62 161 LEU A C 1
ATOM 1266 O O . LEU A 1 161 ? -6.883 -17.953 0.864 1 98.62 161 LEU A O 1
ATOM 1270 N N . LEU A 1 162 ? -6 -16.016 0.414 1 98.94 162 LEU A N 1
ATOM 1271 C CA . LEU A 1 162 ? -5.465 -16.406 -0.887 1 98.94 162 LEU A CA 1
ATOM 1272 C C . LEU A 1 162 ? -3.943 -16.344 -0.891 1 98.94 162 LEU A C 1
ATOM 1274 O O . LEU A 1 162 ? -3.359 -15.258 -0.811 1 98.94 162 LEU A O 1
ATOM 1278 N N . VAL A 1 163 ? -3.264 -17.484 -0.934 1 98.94 163 VAL A N 1
ATOM 1279 C CA . VAL A 1 163 ? -1.813 -17.562 -1.07 1 98.94 163 VAL A CA 1
ATOM 1280 C C . VAL A 1 163 ? -1.432 -17.531 -2.549 1 98.94 163 VAL A C 1
ATOM 1282 O O . VAL A 1 163 ? -1.812 -18.422 -3.314 1 98.94 163 VAL A O 1
ATOM 1285 N N . THR A 1 164 ? -0.708 -16.531 -2.924 1 98.88 164 THR A N 1
ATOM 1286 C CA . THR A 1 164 ? -0.462 -16.312 -4.344 1 98.88 164 THR A CA 1
ATOM 1287 C C . THR A 1 164 ? 0.855 -15.57 -4.559 1 98.88 164 THR A C 1
ATOM 1289 O O . THR A 1 164 ? 1.795 -15.727 -3.775 1 98.88 164 THR A O 1
ATOM 1292 N N . HIS A 1 165 ? 1.001 -14.805 -5.648 1 98.88 165 HIS A N 1
ATOM 1293 C CA . HIS A 1 165 ? 2.291 -14.305 -6.117 1 98.88 165 HIS A CA 1
ATOM 1294 C C . HIS A 1 165 ? 2.316 -12.781 -6.148 1 98.88 165 HIS A C 1
ATOM 1296 O O . HIS A 1 165 ? 1.269 -12.141 -6.051 1 98.88 165 HIS A O 1
ATOM 1302 N N . GLY A 1 166 ? 3.518 -12.25 -6.23 1 98.62 166 GLY A N 1
ATOM 1303 C CA . GLY A 1 166 ? 3.705 -10.812 -6.227 1 98.62 166 GLY A CA 1
ATOM 1304 C C . GLY A 1 166 ? 2.963 -10.109 -7.348 1 98.62 166 GLY A C 1
ATOM 1305 O O . GLY A 1 166 ? 2.311 -9.086 -7.125 1 98.62 166 GLY A O 1
ATOM 1306 N N . GLY A 1 167 ? 3.094 -10.648 -8.617 1 98.69 167 GLY A N 1
ATOM 1307 C CA . GLY A 1 167 ? 2.416 -10.016 -9.734 1 98.69 167 GLY A CA 1
ATOM 1308 C C . GLY A 1 167 ? 0.909 -9.977 -9.578 1 98.69 167 GLY A C 1
ATOM 1309 O O . GLY A 1 167 ? 0.272 -8.977 -9.906 1 98.69 167 GLY A O 1
ATOM 1310 N N . VAL A 1 168 ? 0.355 -11.008 -9.062 1 98.94 168 VAL A N 1
ATOM 1311 C CA . VAL A 1 168 ? -1.085 -11.117 -8.852 1 98.94 168 VAL A CA 1
ATOM 1312 C C . VAL A 1 168 ? -1.535 -10.086 -7.82 1 98.94 168 VAL A C 1
ATOM 1314 O O . VAL A 1 168 ? -2.5 -9.352 -8.055 1 98.94 168 VAL A O 1
ATOM 1317 N N . ILE A 1 169 ? -0.836 -10.023 -6.727 1 98.88 169 ILE A N 1
ATOM 1318 C CA . ILE A 1 169 ? -1.196 -9.117 -5.641 1 98.88 169 ILE A CA 1
ATOM 1319 C C . ILE A 1 169 ? -1.077 -7.672 -6.105 1 98.88 169 ILE A C 1
ATOM 1321 O O . ILE A 1 169 ? -1.943 -6.844 -5.812 1 98.88 169 ILE A O 1
ATOM 1325 N N . ARG A 1 170 ? -0.03 -7.348 -6.875 1 98.75 170 ARG A N 1
ATOM 1326 C CA . ARG A 1 170 ? 0.164 -5.996 -7.395 1 98.75 170 ARG A CA 1
ATOM 1327 C C . ARG A 1 170 ? -0.996 -5.586 -8.297 1 98.75 170 ARG A C 1
ATOM 1329 O O . ARG A 1 170 ? -1.468 -4.449 -8.227 1 98.75 170 ARG A O 1
ATOM 1336 N N . HIS A 1 171 ? -1.472 -6.492 -9.117 1 98.81 171 HIS A N 1
ATOM 1337 C CA . HIS A 1 171 ? -2.619 -6.203 -9.969 1 98.81 171 HIS A CA 1
ATOM 1338 C C . HIS A 1 171 ? -3.865 -5.922 -9.141 1 98.81 171 HIS A C 1
ATOM 1340 O O . HIS A 1 171 ? -4.582 -4.949 -9.391 1 98.81 171 HIS A O 1
ATOM 1346 N N . LEU A 1 172 ? -4.082 -6.734 -8.133 1 98.88 172 LEU A N 1
ATOM 1347 C CA . LEU A 1 172 ? -5.289 -6.598 -7.32 1 98.88 172 LEU A CA 1
ATOM 1348 C C . LEU A 1 172 ? -5.23 -5.332 -6.469 1 98.88 172 LEU A C 1
ATOM 1350 O O . LEU A 1 172 ? -6.258 -4.699 -6.219 1 98.88 172 LEU A O 1
ATOM 1354 N N . MET A 1 173 ? -4.02 -4.957 -6.02 1 98.81 173 MET A N 1
ATOM 1355 C CA . MET A 1 173 ? -3.848 -3.676 -5.34 1 98.81 173 MET A CA 1
ATOM 1356 C C . MET A 1 173 ? -4.215 -2.518 -6.262 1 98.81 173 MET A C 1
ATOM 1358 O O . MET A 1 173 ? -4.961 -1.62 -5.867 1 98.81 173 MET A O 1
ATOM 1362 N N . ALA A 1 174 ? -3.674 -2.58 -7.473 1 98.81 174 ALA A N 1
ATOM 1363 C CA . ALA A 1 174 ? -3.975 -1.528 -8.438 1 98.81 174 ALA A CA 1
ATOM 1364 C C . ALA A 1 174 ? -5.477 -1.444 -8.711 1 98.81 174 ALA A C 1
ATOM 1366 O O . ALA A 1 174 ? -6.051 -0.354 -8.727 1 98.81 174 ALA A O 1
ATOM 1367 N N . LYS A 1 175 ? -6.059 -2.574 -8.867 1 98.56 175 LYS A N 1
ATOM 1368 C CA . LYS A 1 175 ? -7.496 -2.648 -9.109 1 98.56 175 LYS A CA 1
ATOM 1369 C C . LYS A 1 175 ? -8.281 -2.037 -7.957 1 98.56 175 LYS A C 1
ATOM 1371 O O . LYS A 1 175 ? -9.227 -1.273 -8.18 1 98.56 175 LYS A O 1
ATOM 1376 N N . ALA A 1 176 ? -7.906 -2.357 -6.777 1 98.69 176 ALA A N 1
ATOM 1377 C CA . ALA A 1 176 ? -8.586 -1.844 -5.594 1 98.69 176 ALA A CA 1
ATOM 1378 C C . ALA A 1 176 ? -8.516 -0.321 -5.531 1 98.69 176 ALA A C 1
ATOM 1380 O O . ALA A 1 176 ? -9.445 0.333 -5.051 1 98.69 176 ALA A O 1
ATOM 1381 N N . LEU A 1 177 ? -7.465 0.265 -6.047 1 98.5 177 LEU A N 1
ATOM 1382 C CA . LEU A 1 177 ? -7.25 1.706 -5.965 1 98.5 177 LEU A CA 1
ATOM 1383 C C . LEU A 1 177 ? -7.758 2.404 -7.219 1 98.5 177 LEU A C 1
ATOM 1385 O O . LEU A 1 177 ? -7.578 3.613 -7.379 1 98.5 177 LEU A O 1
ATOM 1389 N N . GLY A 1 178 ? -8.32 1.645 -8.148 1 97.38 178 GLY A N 1
ATOM 1390 C CA . GLY A 1 178 ? -8.875 2.205 -9.375 1 97.38 178 GLY A CA 1
ATOM 1391 C C . GLY A 1 178 ? -7.812 2.623 -10.375 1 97.38 178 GLY A C 1
ATOM 1392 O O . GLY A 1 178 ? -8.008 3.58 -11.125 1 97.38 178 GLY A O 1
ATOM 1393 N N . VAL A 1 179 ? -6.723 1.984 -10.336 1 98.12 179 VAL A N 1
ATOM 1394 C CA . VAL A 1 179 ? -5.594 2.342 -11.188 1 98.12 179 VAL A CA 1
ATOM 1395 C C . VAL A 1 179 ? -5.48 1.343 -12.336 1 98.12 179 VAL A C 1
ATOM 1397 O O . VAL A 1 179 ? -5.543 0.13 -12.125 1 98.12 179 VAL A O 1
ATOM 1400 N N . ASN A 1 180 ? -5.359 1.874 -13.562 1 96 180 ASN A N 1
ATOM 1401 C CA . ASN A 1 180 ? -5.16 1.047 -14.742 1 96 180 ASN A CA 1
ATOM 1402 C C . ASN A 1 180 ? -3.781 1.271 -15.359 1 96 180 ASN A C 1
ATOM 1404 O O . ASN A 1 180 ? -3.34 2.412 -15.5 1 96 180 ASN A O 1
ATOM 1408 N N . GLN A 1 181 ? -3.119 0.207 -15.633 1 95.94 181 GLN A N 1
ATOM 1409 C CA . GLN A 1 181 ? -1.882 0.198 -16.406 1 95.94 181 GLN A CA 1
ATOM 1410 C C . GLN A 1 181 ? -0.855 1.159 -15.82 1 95.94 181 GLN A C 1
ATOM 1412 O O . GLN A 1 181 ? -0.309 2.006 -16.531 1 95.94 181 GLN A O 1
ATOM 1417 N N . ALA A 1 182 ? -0.559 1.08 -14.594 1 97 182 ALA A N 1
ATOM 1418 C CA . ALA A 1 182 ? 0.535 1.808 -13.961 1 97 182 ALA A CA 1
ATOM 1419 C C . ALA A 1 182 ? 1.73 0.893 -13.703 1 97 182 ALA A C 1
ATOM 1421 O O . ALA A 1 182 ? 1.7 0.057 -12.797 1 97 182 ALA A O 1
ATOM 1422 N N . ALA A 1 183 ? 2.748 1.115 -14.508 1 96.81 183 ALA A N 1
ATOM 1423 C CA . ALA A 1 183 ? 3.92 0.243 -14.469 1 96.81 183 ALA A CA 1
ATOM 1424 C C . ALA A 1 183 ? 4.582 0.283 -13.094 1 96.81 183 ALA A C 1
ATOM 1426 O O . ALA A 1 183 ? 5.219 -0.688 -12.68 1 96.81 183 ALA A O 1
ATOM 1427 N N . GLY A 1 184 ? 4.379 1.367 -12.367 1 97.88 184 GLY A N 1
ATOM 1428 C CA . GLY A 1 184 ? 4.996 1.559 -11.07 1 97.88 184 GLY A CA 1
ATOM 1429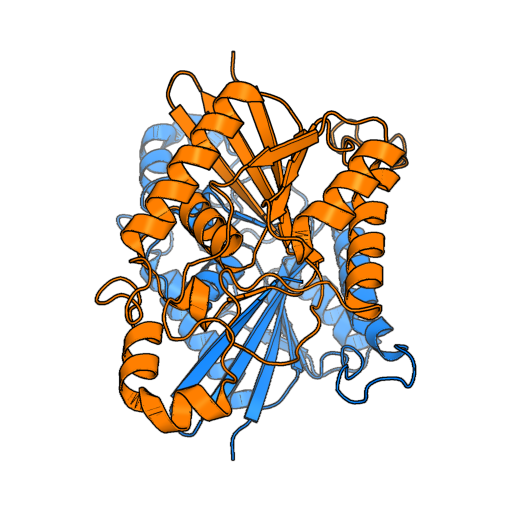 C C . GLY A 1 184 ? 4.609 0.494 -10.062 1 97.88 184 GLY A C 1
ATOM 1430 O O . GLY A 1 184 ? 5.375 0.186 -9.148 1 97.88 184 GLY A O 1
ATOM 1431 N N . PHE A 1 185 ? 3.418 -0.097 -10.164 1 98.12 185 PHE A N 1
ATOM 1432 C CA . PHE A 1 185 ? 3.021 -1.181 -9.273 1 98.12 185 PHE A CA 1
ATOM 1433 C C . PHE A 1 185 ? 3.955 -2.375 -9.422 1 98.12 185 PHE A C 1
ATOM 1435 O O . PHE A 1 185 ? 4.152 -3.139 -8.477 1 98.12 185 PHE A O 1
ATOM 1442 N N . TYR A 1 186 ? 4.559 -2.506 -10.578 1 96.94 186 TYR A N 1
ATOM 1443 C CA . TYR A 1 186 ? 5.406 -3.658 -10.859 1 96.94 186 TYR A CA 1
ATOM 1444 C C . TYR A 1 186 ? 6.879 -3.293 -10.727 1 96.94 186 TYR A C 1
ATOM 1446 O O . TYR A 1 186 ? 7.723 -4.164 -10.5 1 96.94 186 TYR A O 1
ATOM 1454 N N . THR A 1 187 ? 7.203 -2.012 -10.844 1 97 187 THR A N 1
ATOM 1455 C CA . THR A 1 187 ? 8.609 -1.635 -10.906 1 97 187 THR A CA 1
ATOM 1456 C C . THR A 1 187 ? 9.008 -0.844 -9.664 1 97 187 THR A C 1
ATOM 1458 O O . THR A 1 187 ? 10.195 -0.763 -9.328 1 97 187 THR A O 1
ATOM 1461 N N . SER A 1 188 ? 7.961 -0.265 -8.922 1 98.31 188 SER A N 1
ATOM 1462 C CA . SER A 1 188 ? 8.312 0.655 -7.844 1 98.31 188 SER A CA 1
ATOM 1463 C C . SER A 1 188 ? 7.695 0.213 -6.52 1 98.31 188 SER A C 1
ATOM 1465 O O . SER A 1 188 ? 7.918 0.844 -5.484 1 98.31 188 SER A O 1
ATOM 1467 N N . LEU A 1 189 ? 6.891 -0.815 -6.492 1 98.44 189 LEU A N 1
ATOM 1468 C CA . LEU A 1 189 ? 6.352 -1.411 -5.273 1 98.44 189 LEU A CA 1
ATOM 1469 C C . LEU A 1 189 ? 7.16 -2.641 -4.867 1 98.44 189 LEU A C 1
ATOM 1471 O O . LEU A 1 189 ? 7.18 -3.641 -5.59 1 98.44 189 LEU A O 1
ATOM 1475 N N . LYS A 1 190 ? 7.836 -2.539 -3.791 1 97.75 190 LYS A N 1
ATOM 1476 C CA . LYS A 1 190 ? 8.516 -3.699 -3.221 1 97.75 190 LYS A CA 1
ATOM 1477 C C . LYS A 1 190 ? 7.605 -4.453 -2.258 1 97.75 190 LYS A C 1
ATOM 1479 O O . LYS A 1 190 ? 7.293 -3.955 -1.174 1 97.75 190 LYS A O 1
ATOM 1484 N N . LEU A 1 191 ? 7.148 -5.562 -2.646 1 97.75 191 LEU A N 1
ATOM 1485 C CA . LEU A 1 191 ? 6.309 -6.457 -1.857 1 97.75 191 LEU A CA 1
ATOM 1486 C C . LEU A 1 191 ? 7.117 -7.633 -1.323 1 97.75 191 LEU A C 1
ATOM 1488 O O . LEU A 1 191 ? 7.504 -8.523 -2.086 1 97.75 191 LEU A O 1
ATOM 1492 N N . SER A 1 192 ? 7.367 -7.656 -0.029 1 97.06 192 SER A N 1
ATOM 1493 C CA . SER A 1 192 ? 8.266 -8.641 0.57 1 97.06 192 SER A CA 1
ATOM 1494 C C . SER A 1 192 ? 7.699 -10.055 0.437 1 97.06 192 SER A C 1
ATOM 1496 O O . SER A 1 192 ? 6.492 -10.234 0.274 1 97.06 192 SER A O 1
ATOM 1498 N N . TYR A 1 193 ? 8.617 -11.023 0.47 1 97.69 193 TYR A N 1
ATOM 1499 C CA . TYR A 1 193 ? 8.18 -12.398 0.628 1 97.69 193 TYR A CA 1
ATOM 1500 C C . TYR A 1 193 ? 7.324 -12.562 1.878 1 97.69 193 TYR A C 1
ATOM 1502 O O . TYR A 1 193 ? 7.621 -11.977 2.922 1 97.69 193 TYR A O 1
ATOM 1510 N N . ALA A 1 194 ? 6.215 -13.258 1.722 1 98.25 194 ALA A N 1
ATOM 1511 C CA . ALA A 1 194 ? 5.281 -13.602 2.791 1 98.25 194 ALA A CA 1
ATOM 1512 C C . ALA A 1 194 ? 4.555 -12.359 3.307 1 98.25 194 ALA A C 1
ATOM 1514 O O . ALA A 1 194 ? 4.012 -12.367 4.414 1 98.25 194 ALA A O 1
ATOM 1515 N N . ALA A 1 195 ? 4.602 -11.266 2.557 1 97.25 195 ALA A N 1
ATOM 1516 C CA . ALA A 1 195 ? 3.811 -10.086 2.914 1 97.25 195 ALA A CA 1
ATOM 1517 C C . ALA A 1 195 ? 2.318 -10.359 2.75 1 97.25 195 ALA A C 1
ATOM 1519 O O . ALA A 1 195 ? 1.912 -11.109 1.855 1 97.25 195 ALA A O 1
ATOM 1520 N N . THR A 1 196 ? 1.548 -9.727 3.576 1 97 196 THR A N 1
ATOM 1521 C CA . THR A 1 196 ? 0.094 -9.82 3.496 1 97 196 THR A CA 1
ATOM 1522 C C . THR A 1 196 ? -0.502 -8.492 3.031 1 97 196 THR A C 1
ATOM 1524 O O . THR A 1 196 ? -0.041 -7.422 3.434 1 97 196 THR A O 1
ATOM 1527 N N . VAL A 1 197 ? -1.446 -8.555 2.148 1 98.06 197 VAL A N 1
ATOM 1528 C CA . VAL A 1 197 ? -2.258 -7.434 1.694 1 98.06 197 VAL A CA 1
ATOM 1529 C C . VAL A 1 197 ? -3.736 -7.734 1.932 1 98.06 197 VAL A C 1
ATOM 1531 O O . VAL A 1 197 ? -4.23 -8.797 1.548 1 98.06 197 VAL A O 1
ATOM 1534 N N . GLU A 1 198 ? -4.422 -6.867 2.555 1 97.75 198 GLU A N 1
ATOM 1535 C CA . GLU A 1 198 ? -5.832 -7.09 2.842 1 97.75 198 GLU A CA 1
ATOM 1536 C C . GLU A 1 198 ? -6.719 -6.172 2.004 1 97.75 198 GLU A C 1
ATOM 1538 O O . GLU A 1 198 ? -6.527 -4.953 1.993 1 97.75 198 GLU A O 1
ATOM 1543 N N . ILE A 1 199 ? -7.672 -6.758 1.315 1 98.62 199 ILE A N 1
ATOM 1544 C CA . ILE A 1 199 ? -8.656 -6.035 0.521 1 98.62 199 ILE A CA 1
ATOM 1545 C C . ILE A 1 199 ? -10.062 -6.406 0.976 1 98.62 199 ILE A C 1
ATOM 1547 O O . ILE A 1 199 ? -10.438 -7.582 0.953 1 98.62 199 ILE A O 1
ATOM 1551 N N . ASP A 1 200 ? -10.836 -5.441 1.431 1 98.31 200 ASP A N 1
ATOM 1552 C CA . ASP A 1 200 ? -12.258 -5.629 1.71 1 98.31 200 ASP A CA 1
ATOM 1553 C C . ASP A 1 200 ? -13.102 -5.359 0.468 1 98.31 200 ASP A C 1
ATOM 1555 O O . ASP A 1 200 ? -12.883 -4.371 -0.237 1 98.31 200 ASP A O 1
ATOM 1559 N N . VAL A 1 201 ? -14.023 -6.223 0.195 1 98.56 201 VAL A N 1
ATOM 1560 C CA . VAL A 1 201 ? -14.945 -6.039 -0.922 1 98.56 201 VAL A CA 1
ATOM 1561 C C . VAL A 1 201 ? -16.375 -5.91 -0.399 1 98.56 201 VAL A C 1
ATOM 1563 O O . VAL A 1 201 ? -16.953 -6.895 0.059 1 98.56 201 VAL A O 1
ATOM 1566 N N . LEU A 1 202 ? -16.906 -4.734 -0.477 1 98.12 202 LEU A N 1
ATOM 1567 C CA . LEU A 1 202 ? -18.312 -4.492 -0.122 1 98.12 202 LEU A CA 1
ATOM 1568 C C . LEU A 1 202 ? -19.234 -4.812 -1.294 1 98.12 202 LEU A C 1
ATOM 1570 O O . LEU A 1 202 ? -19.062 -4.27 -2.389 1 98.12 202 LEU A O 1
ATOM 1574 N N . HIS A 1 203 ? -20.125 -5.723 -1.03 1 97.12 203 HIS A N 1
ATOM 1575 C CA . HIS A 1 203 ? -21.125 -6.074 -2.027 1 97.12 203 HIS A CA 1
ATOM 1576 C C . HIS A 1 203 ? -22.406 -5.277 -1.821 1 97.12 203 HIS A C 1
ATOM 1578 O O . HIS A 1 203 ? -23.062 -5.402 -0.784 1 97.12 203 HIS A O 1
ATOM 1584 N N . ASP A 1 204 ? -22.719 -4.406 -2.799 1 93.69 204 ASP A N 1
ATOM 1585 C CA . ASP A 1 204 ? -23.953 -3.619 -2.814 1 93.69 204 ASP A CA 1
ATOM 1586 C C . ASP A 1 204 ? -24.75 -3.889 -4.082 1 93.69 204 ASP A C 1
ATOM 1588 O O . ASP A 1 204 ? -24.625 -3.166 -5.074 1 93.69 204 ASP A O 1
ATOM 1592 N N . GLY A 1 205 ? -25.656 -4.828 -3.996 1 90.31 205 GLY A N 1
ATOM 1593 C CA . GLY A 1 205 ? -26.297 -5.289 -5.211 1 90.31 205 GLY A CA 1
ATOM 1594 C C . GLY A 1 205 ? -25.328 -5.82 -6.246 1 90.31 205 GLY A C 1
ATOM 1595 O O . GLY A 1 205 ? -24.531 -6.715 -5.953 1 90.31 205 GLY A O 1
ATOM 1596 N N . GLU A 1 206 ? -25.328 -5.219 -7.312 1 89.5 206 GLU A N 1
ATOM 1597 C CA . GLU A 1 206 ? -24.438 -5.656 -8.383 1 89.5 206 GLU A CA 1
ATOM 1598 C C . GLU A 1 206 ? -23.109 -4.906 -8.336 1 89.5 206 GLU A C 1
ATOM 1600 O O . GLU A 1 206 ? -22.188 -5.234 -9.07 1 89.5 206 GLU A O 1
ATOM 1605 N N . GLN A 1 207 ? -23.031 -3.973 -7.434 1 93.75 207 GLN A N 1
ATOM 1606 C CA . GLN A 1 207 ? -21.828 -3.152 -7.344 1 93.75 207 GLN A CA 1
ATOM 1607 C C . GLN A 1 207 ? -20.891 -3.67 -6.258 1 93.75 207 GLN A C 1
ATOM 1609 O O . GLN A 1 207 ? -21.344 -4.184 -5.234 1 93.75 207 GLN A O 1
ATOM 1614 N N . GLN A 1 208 ? -19.672 -3.656 -6.594 1 96.62 208 GLN A N 1
ATOM 1615 C CA . GLN A 1 208 ? -18.625 -4.008 -5.637 1 96.62 208 GLN A CA 1
ATOM 1616 C C . GLN A 1 208 ? -17.688 -2.826 -5.391 1 96.62 208 GLN A C 1
ATOM 1618 O O . GLN A 1 208 ? -17.312 -2.123 -6.328 1 96.62 208 GLN A O 1
ATOM 1623 N N . TYR A 1 209 ? -17.391 -2.561 -4.117 1 97.12 209 TYR A N 1
ATOM 1624 C CA . TYR A 1 209 ? -16.438 -1.531 -3.729 1 97.12 209 TYR A CA 1
ATOM 1625 C C . TYR A 1 209 ? -15.258 -2.139 -2.975 1 97.12 209 TYR A C 1
ATOM 1627 O O . TYR A 1 209 ? -15.445 -2.828 -1.97 1 97.12 209 TYR A O 1
ATOM 1635 N N . MET A 1 210 ? -14.117 -1.915 -3.49 1 98.31 210 MET A N 1
ATOM 1636 C CA . MET A 1 210 ? -12.922 -2.486 -2.873 1 98.31 210 MET A CA 1
ATOM 1637 C C . MET A 1 210 ? -12.211 -1.455 -2.004 1 98.31 210 MET A C 1
ATOM 1639 O O . MET A 1 210 ? -12.133 -0.279 -2.363 1 98.31 210 MET A O 1
ATOM 1643 N N . THR A 1 211 ? -11.695 -1.895 -0.876 1 98.38 211 THR A N 1
ATOM 1644 C CA . THR A 1 211 ? -10.859 -1.099 0.013 1 98.38 211 THR A CA 1
ATOM 1645 C C . THR A 1 211 ? -9.547 -1.814 0.299 1 98.38 211 THR A C 1
ATOM 1647 O O . THR A 1 211 ? -9.539 -2.963 0.745 1 98.38 211 THR A O 1
ATOM 1650 N N . LEU A 1 212 ? -8.461 -1.15 -0.074 1 98.69 212 LEU A N 1
ATOM 1651 C CA . LEU A 1 212 ? -7.133 -1.64 0.28 1 98.69 212 LEU A CA 1
ATOM 1652 C C . LEU A 1 212 ? -6.734 -1.17 1.676 1 98.69 212 LEU A C 1
ATOM 1654 O O . LEU A 1 212 ? -6.723 0.032 1.95 1 98.69 212 LEU A O 1
ATOM 1658 N N . ASN A 1 213 ? -6.402 -2.102 2.576 1 97.25 213 ASN A N 1
ATOM 1659 C CA . ASN A 1 213 ? -6.078 -1.762 3.957 1 97.25 213 ASN A CA 1
ATOM 1660 C C . ASN A 1 213 ? -4.566 -1.697 4.18 1 97.25 213 ASN A C 1
ATOM 1662 O O . ASN A 1 213 ? -3.869 -2.697 4.008 1 97.25 213 ASN A O 1
ATOM 1666 N N . TRP A 1 214 ? -4.074 -0.542 4.465 1 94.69 214 TRP A N 1
ATOM 1667 C CA . TRP A 1 214 ? -2.695 -0.356 4.902 1 94.69 214 TRP A CA 1
ATOM 1668 C C . TRP A 1 214 ? -2.623 -0.181 6.414 1 94.69 214 TRP A C 1
ATOM 1670 O O . TRP A 1 214 ? -3.119 0.811 6.957 1 94.69 214 TRP A O 1
ATOM 1680 N N . ARG A 1 215 ? -1.949 -1.16 7.121 1 84.12 215 ARG A N 1
ATOM 1681 C CA . ARG A 1 215 ? -1.947 -1.134 8.578 1 84.12 215 ARG A CA 1
ATOM 1682 C C . ARG A 1 215 ? -0.559 -0.806 9.117 1 84.12 215 ARG A C 1
ATOM 1684 O O . ARG A 1 215 ? 0.449 -1.095 8.469 1 84.12 215 ARG A O 1
ATOM 1691 N N . MET B 1 1 ? 27.703 9.844 -6.977 1 70.69 1 MET B N 1
ATOM 1692 C CA . MET B 1 1 ? 27.562 8.539 -6.336 1 70.69 1 MET B CA 1
ATOM 1693 C C . MET B 1 1 ? 26.094 8.242 -6.02 1 70.69 1 MET B C 1
ATOM 1695 O O . MET B 1 1 ? 25.312 9.156 -5.781 1 70.69 1 MET B O 1
ATOM 1699 N N . MET B 1 2 ? 25.547 6.996 -6.344 1 87.44 2 MET B N 1
ATOM 1700 C CA . MET B 1 2 ? 24.172 6.57 -6.082 1 87.44 2 MET B CA 1
ATOM 1701 C C . MET B 1 2 ? 23.922 6.461 -4.586 1 87.44 2 MET B C 1
ATOM 1703 O O . MET B 1 2 ? 24.719 5.871 -3.854 1 87.44 2 MET B O 1
ATOM 1707 N N . GLN B 1 3 ? 23.031 7.395 -4.086 1 93.62 3 GLN B N 1
ATOM 1708 C CA . GLN B 1 3 ? 22.625 7.359 -2.688 1 93.62 3 GLN B CA 1
ATOM 1709 C C . GLN B 1 3 ? 21.125 7.105 -2.559 1 93.62 3 GLN B C 1
ATOM 1711 O O . GLN B 1 3 ? 20.344 7.438 -3.463 1 93.62 3 GLN B O 1
ATOM 1716 N N . THR B 1 4 ? 20.812 6.512 -1.394 1 97.19 4 THR B N 1
ATOM 1717 C CA . THR B 1 4 ? 19.391 6.27 -1.153 1 97.19 4 THR B CA 1
ATOM 1718 C C . THR B 1 4 ? 18.938 6.988 0.111 1 97.19 4 THR B C 1
ATOM 1720 O O . THR B 1 4 ? 19.562 6.867 1.165 1 97.19 4 THR B O 1
ATOM 1723 N N . THR B 1 5 ? 17.984 7.848 -0.061 1 98.12 5 THR B N 1
ATOM 1724 C CA . THR B 1 5 ? 17.281 8.406 1.085 1 98.12 5 THR B CA 1
ATOM 1725 C C . THR B 1 5 ? 16.109 7.516 1.483 1 98.12 5 THR B C 1
ATOM 1727 O O . THR B 1 5 ? 15.305 7.121 0.636 1 98.12 5 THR B O 1
ATOM 1730 N N . LYS B 1 6 ? 16.078 7.109 2.775 1 97.75 6 LYS B N 1
ATOM 1731 C CA . LYS B 1 6 ? 14.969 6.312 3.293 1 97.75 6 LYS B CA 1
ATOM 1732 C C . LYS B 1 6 ? 13.969 7.184 4.055 1 97.75 6 LYS B C 1
ATOM 1734 O O . LYS B 1 6 ? 14.328 7.816 5.051 1 97.75 6 LYS B O 1
ATOM 1739 N N . VAL B 1 7 ? 12.812 7.238 3.58 1 98.5 7 VAL B N 1
ATOM 1740 C CA . VAL B 1 7 ? 11.82 8.109 4.199 1 98.5 7 VAL B CA 1
ATOM 1741 C C . VAL B 1 7 ? 10.719 7.262 4.836 1 98.5 7 VAL B C 1
ATOM 1743 O O . VAL B 1 7 ? 10.047 6.484 4.152 1 98.5 7 VAL B O 1
ATOM 1746 N N . ILE B 1 8 ? 10.57 7.406 6.145 1 98.25 8 ILE B N 1
ATOM 1747 C CA . ILE B 1 8 ? 9.461 6.805 6.887 1 98.25 8 ILE B CA 1
ATOM 1748 C C . ILE B 1 8 ? 8.352 7.832 7.074 1 98.25 8 ILE B C 1
ATOM 1750 O O . ILE B 1 8 ? 8.539 8.836 7.762 1 98.25 8 ILE B O 1
ATOM 1754 N N . LEU B 1 9 ? 7.266 7.613 6.398 1 98.81 9 LEU B N 1
ATOM 1755 C CA . LEU B 1 9 ? 6.066 8.422 6.598 1 98.81 9 LEU B CA 1
ATOM 1756 C C . LEU B 1 9 ? 5.195 7.844 7.707 1 98.81 9 LEU B C 1
ATOM 1758 O O . LEU B 1 9 ? 4.871 6.652 7.688 1 98.81 9 LEU B O 1
ATOM 1762 N N . LEU B 1 10 ? 4.879 8.641 8.664 1 98.69 10 LEU B N 1
ATOM 1763 C CA . LEU B 1 10 ? 4.047 8.227 9.789 1 98.69 10 LEU B CA 1
ATOM 1764 C C . LEU B 1 10 ? 2.799 9.094 9.891 1 98.69 10 LEU B C 1
ATOM 1766 O O . LEU B 1 10 ? 2.896 10.305 10.086 1 98.69 10 LEU B O 1
ATOM 1770 N N . ARG B 1 11 ? 1.639 8.461 9.742 1 98.88 11 ARG B N 1
ATOM 1771 C CA . ARG B 1 11 ? 0.391 9.18 9.977 1 98.88 11 ARG B CA 1
ATOM 1772 C C . ARG B 1 11 ? 0.175 9.445 11.461 1 98.88 11 ARG B C 1
ATOM 1774 O O . ARG B 1 11 ? 0.45 8.578 12.297 1 98.88 11 ARG B O 1
ATOM 1781 N N . HIS B 1 12 ? -0.372 10.531 11.766 1 98.81 12 HIS B N 1
ATOM 1782 C CA . HIS B 1 12 ? -0.706 10.812 13.156 1 98.81 12 HIS B CA 1
ATOM 1783 C C . HIS B 1 12 ? -1.715 9.805 13.695 1 98.81 12 HIS B C 1
ATOM 1785 O O . HIS B 1 12 ? -2.355 9.086 12.93 1 98.81 12 HIS B O 1
ATOM 1791 N N . GLY B 1 13 ? -1.836 9.789 15.062 1 98.5 13 GLY B N 1
ATOM 1792 C CA . GLY B 1 13 ? -2.809 8.938 15.719 1 98.5 13 GLY B CA 1
ATOM 1793 C C . GLY B 1 13 ? -4.203 9.539 15.75 1 98.5 13 GLY B C 1
ATOM 1794 O O . GLY B 1 13 ? -4.449 10.586 15.148 1 98.5 13 GLY B O 1
ATOM 1795 N N . GLU B 1 14 ? -5.082 8.859 16.453 1 98.38 14 GLU B N 1
ATOM 1796 C CA . GLU B 1 14 ? -6.465 9.305 16.594 1 98.38 14 GLU B CA 1
ATOM 1797 C C . GLU B 1 14 ? -6.539 10.68 17.266 1 98.38 14 GLU B C 1
ATOM 1799 O O . GLU B 1 14 ? -5.816 10.945 18.219 1 98.38 14 GLU B O 1
ATOM 1804 N N . CYS B 1 15 ? -7.457 11.477 16.781 1 98.12 15 CYS B N 1
ATOM 1805 C CA . CYS B 1 15 ? -7.559 12.852 17.25 1 98.12 15 CYS B CA 1
ATOM 1806 C C . CYS B 1 15 ? -8.805 13.047 18.094 1 98.12 15 CYS B C 1
ATOM 1808 O O . CYS B 1 15 ? -9.773 12.289 17.969 1 98.12 15 CYS B O 1
ATOM 1810 N N . GLU B 1 16 ? -8.742 14 18.906 1 97.44 16 GLU B N 1
ATOM 1811 C CA . GLU B 1 16 ? -9.938 14.477 19.594 1 97.44 16 GLU B CA 1
ATOM 1812 C C . GLU B 1 16 ? -10.93 15.094 18.609 1 97.44 16 GLU B C 1
ATOM 1814 O O . GLU B 1 16 ? -10.57 15.438 17.484 1 97.44 16 GLU B O 1
ATOM 1819 N N . GLY B 1 17 ? -12.172 15.211 19.031 1 93.5 17 GLY B N 1
ATOM 1820 C CA . GLY B 1 17 ? -13.156 15.906 18.219 1 93.5 17 GLY B CA 1
ATOM 1821 C C . GLY B 1 17 ? -14.047 14.969 17.422 1 93.5 17 GLY B C 1
ATOM 1822 O O . GLY B 1 17 ? -15.008 15.414 16.797 1 93.5 17 GLY B O 1
ATOM 1823 N N . GLY B 1 18 ? -13.734 13.68 17.422 1 91.19 18 GLY B N 1
ATOM 1824 C CA . GLY B 1 18 ? -14.625 12.688 16.844 1 91.19 18 GLY B CA 1
ATOM 1825 C C . GLY B 1 18 ? -14.508 12.609 15.328 1 91.19 18 GLY B C 1
ATOM 1826 O O . GLY B 1 18 ? -13.445 12.867 14.766 1 91.19 18 GLY B O 1
ATOM 1827 N N . ASN B 1 19 ? -15.562 12.156 14.648 1 89.69 19 ASN B N 1
ATOM 1828 C CA . ASN B 1 19 ? -15.57 11.867 13.219 1 89.69 19 ASN B CA 1
ATOM 1829 C C . ASN B 1 19 ? -15.891 13.117 12.398 1 89.69 19 ASN B C 1
ATOM 1831 O O . ASN B 1 19 ? -17.047 13.336 12.016 1 89.69 19 ASN B O 1
ATOM 1835 N N . ILE B 1 20 ? -14.938 13.852 12.125 1 96.12 20 ILE B N 1
ATOM 1836 C CA . ILE B 1 20 ? -15.062 15.086 11.367 1 96.12 20 ILE B CA 1
ATOM 1837 C C . ILE B 1 20 ? -14.125 15.055 10.164 1 96.12 20 ILE B C 1
ATOM 1839 O O . ILE B 1 20 ? -13.18 14.258 10.125 1 96.12 20 ILE B O 1
ATOM 1843 N N . LEU B 1 21 ? -14.461 15.836 9.117 1 96.88 21 LEU B N 1
ATOM 1844 C CA . LEU B 1 21 ? -13.477 16.094 8.07 1 96.88 21 LEU B CA 1
ATOM 1845 C C . LEU B 1 21 ? -12.352 16.984 8.586 1 96.88 21 LEU B C 1
ATOM 1847 O O . LEU B 1 21 ? -12.594 18.125 8.969 1 96.88 21 LEU B O 1
ATOM 1851 N N . ARG B 1 22 ? -11.172 16.422 8.586 1 97.38 22 ARG B N 1
ATOM 1852 C CA . ARG B 1 22 ? -10.062 17.094 9.266 1 97.38 22 ARG B CA 1
ATOM 1853 C C . ARG B 1 22 ? -8.953 17.438 8.281 1 97.38 22 ARG B C 1
ATOM 1855 O O . ARG B 1 22 ? -8.234 16.562 7.805 1 97.38 22 ARG B O 1
ATOM 1862 N N . GLY B 1 23 ? -8.867 18.672 7.938 1 97.81 23 GLY B N 1
ATOM 1863 C CA . GLY B 1 23 ? -7.777 19.219 7.141 1 97.81 23 GLY B CA 1
ATOM 1864 C C . GLY B 1 23 ? -6.773 20.016 7.957 1 97.81 23 GLY B C 1
ATOM 1865 O O . GLY B 1 23 ? -5.852 19.438 8.539 1 97.81 23 GLY B O 1
ATOM 1866 N N . GLN B 1 24 ? -7.141 21.312 8.18 1 96.5 24 GLN B N 1
ATOM 1867 C CA . GLN B 1 24 ? -6.168 22.141 8.883 1 96.5 24 GLN B CA 1
ATOM 1868 C C . GLN B 1 24 ? -6.668 22.516 10.273 1 96.5 24 GLN B C 1
ATOM 1870 O O . GLN B 1 24 ? -5.949 23.156 11.047 1 96.5 24 GLN B O 1
ATOM 1875 N N . VAL B 1 25 ? -7.914 22.047 10.586 1 96.31 25 VAL B N 1
ATOM 1876 C CA . VAL B 1 25 ? -8.328 22.188 11.977 1 96.31 25 VAL B CA 1
ATOM 1877 C C . VAL B 1 25 ? -7.277 21.562 12.891 1 96.31 25 VAL B C 1
ATOM 1879 O O . VAL B 1 25 ? -6.777 20.469 12.617 1 96.31 25 VAL B O 1
ATOM 1882 N N . ASP B 1 26 ? -6.938 22.312 13.93 1 97.56 26 ASP B N 1
ATOM 1883 C CA . ASP B 1 26 ? -5.777 21.922 14.734 1 97.56 26 ASP B CA 1
ATOM 1884 C C . ASP B 1 26 ? -6.203 21.344 16.078 1 97.56 26 ASP B C 1
ATOM 1886 O O . ASP B 1 26 ? -6.355 22.078 17.062 1 97.56 26 ASP B O 1
ATOM 1890 N N . VAL B 1 27 ? -6.336 20.062 16.188 1 96.88 27 VAL B N 1
ATOM 1891 C CA . VAL B 1 27 ? -6.82 19.359 17.375 1 96.88 27 VAL B CA 1
ATOM 1892 C C . VAL B 1 27 ? -5.762 18.391 17.859 1 96.88 27 VAL B C 1
ATOM 1894 O O . VAL B 1 27 ? -4.941 17.906 17.078 1 96.88 27 VAL B O 1
ATOM 1897 N N . ALA B 1 28 ? -5.828 18.094 19.109 1 98.12 28 ALA B N 1
ATOM 1898 C CA . ALA B 1 28 ? -4.863 17.203 19.734 1 98.12 28 ALA B CA 1
ATOM 1899 C C . ALA B 1 28 ? -5.242 15.734 19.516 1 98.12 28 ALA B C 1
ATOM 1901 O O . ALA B 1 28 ? -6.363 15.438 19.094 1 98.12 28 ALA B O 1
ATOM 1902 N N . LEU B 1 29 ? -4.324 14.836 19.797 1 98.56 29 LEU B N 1
ATOM 1903 C CA . LEU B 1 29 ? -4.594 13.398 19.812 1 98.56 29 LEU B CA 1
ATOM 1904 C C . LEU B 1 29 ? -5.402 13 21.031 1 98.56 29 LEU B C 1
ATOM 1906 O O . LEU B 1 29 ? -5.309 13.648 22.078 1 98.56 29 LEU B O 1
ATOM 1910 N N . THR B 1 30 ? -6.172 11.961 20.906 1 98.38 30 THR B N 1
ATOM 1911 C CA . THR B 1 30 ? -6.75 11.312 22.078 1 98.38 30 THR B CA 1
ATOM 1912 C C . THR B 1 30 ? -5.691 10.508 22.828 1 98.38 30 THR B C 1
ATOM 1914 O O . THR B 1 30 ? -4.566 10.359 22.344 1 98.38 30 THR B O 1
ATOM 1917 N N . GLY B 1 31 ? -6.051 10.055 24.016 1 98.19 31 GLY B N 1
ATOM 1918 C CA . GLY B 1 31 ? -5.168 9.125 24.688 1 98.19 31 GLY B CA 1
ATOM 1919 C C . GLY B 1 31 ? -4.82 7.906 23.859 1 98.19 31 GLY B C 1
ATOM 1920 O O . GLY B 1 31 ? -3.662 7.484 23.812 1 98.19 31 GLY B O 1
ATOM 1921 N N . GLN B 1 32 ? -5.812 7.418 23.219 1 97.81 32 GLN B N 1
ATOM 1922 C CA . GLN B 1 32 ? -5.598 6.293 22.312 1 97.81 32 GLN B CA 1
ATOM 1923 C C . GLN B 1 32 ? -4.664 6.68 21.172 1 97.81 32 GLN B C 1
ATOM 1925 O O . GLN B 1 32 ? -3.799 5.895 20.781 1 97.81 32 GLN B O 1
ATOM 1930 N N . GLY B 1 33 ? -4.859 7.832 20.609 1 98.5 33 GLY B N 1
ATOM 1931 C CA . GLY B 1 33 ? -3.984 8.328 19.562 1 98.5 33 GLY B CA 1
ATOM 1932 C C . GLY B 1 33 ? -2.531 8.422 19.984 1 98.5 33 GLY B C 1
ATOM 1933 O O . GLY B 1 33 ? -1.628 8.086 19.219 1 98.5 33 GLY B O 1
ATOM 1934 N N . GLU B 1 34 ? -2.346 8.859 21.188 1 98.5 34 GLU B N 1
ATOM 1935 C CA . GLU B 1 34 ? -0.985 8.945 21.703 1 98.5 34 GLU B CA 1
ATOM 1936 C C . GLU B 1 34 ? -0.373 7.559 21.891 1 98.5 34 GLU B C 1
ATOM 1938 O O . GLU B 1 34 ? 0.809 7.355 21.594 1 98.5 34 GLU B O 1
ATOM 1943 N N . GLN B 1 35 ? -1.173 6.68 22.391 1 98.25 35 GLN B N 1
ATOM 1944 C CA . GLN B 1 35 ? -0.695 5.309 22.547 1 98.25 35 GLN B CA 1
ATOM 1945 C C . GLN B 1 35 ? -0.33 4.695 21.188 1 98.25 35 GLN B C 1
ATOM 1947 O O . GLN B 1 35 ? 0.678 3.994 21.078 1 98.25 35 GLN B O 1
ATOM 1952 N N . GLN B 1 36 ? -1.146 4.953 20.219 1 98 36 GLN B N 1
ATOM 1953 C CA . GLN B 1 36 ? -0.862 4.488 18.859 1 98 36 GLN B CA 1
ATOM 1954 C C . GLN B 1 36 ? 0.482 5.016 18.359 1 98 36 GLN B C 1
ATOM 1956 O O . GLN B 1 36 ? 1.29 4.262 17.828 1 98 36 GLN B O 1
ATOM 1961 N N . MET B 1 37 ? 0.703 6.273 18.609 1 98.44 37 MET B N 1
ATOM 1962 C CA . MET B 1 37 ? 1.951 6.902 18.188 1 98.44 37 MET B CA 1
ATOM 1963 C C . MET B 1 37 ? 3.143 6.305 18.922 1 98.44 37 MET B C 1
ATOM 1965 O O . MET B 1 37 ? 4.184 6.043 18.328 1 98.44 37 MET B O 1
ATOM 1969 N N . ARG B 1 38 ? 3.012 6.098 20.188 1 97.38 38 ARG B N 1
ATOM 1970 C CA . ARG B 1 38 ? 4.094 5.52 20.984 1 97.38 38 ARG B CA 1
ATOM 1971 C C . ARG B 1 38 ? 4.465 4.133 20.469 1 97.38 38 ARG B C 1
ATOM 1973 O O . ARG B 1 38 ? 5.648 3.799 20.375 1 97.38 38 ARG B O 1
ATOM 1980 N N . LYS B 1 39 ? 3.469 3.365 20.156 1 95.81 39 LYS B N 1
ATOM 1981 C CA . LYS B 1 39 ? 3.721 2.039 19.594 1 95.81 39 LYS B CA 1
ATOM 1982 C C . LYS B 1 39 ? 4.477 2.131 18.281 1 95.81 39 LYS B C 1
ATOM 1984 O O . LYS B 1 39 ? 5.426 1.376 18.047 1 95.81 39 LYS B O 1
ATOM 1989 N N . ALA B 1 40 ? 4.066 3.023 17.422 1 95.94 40 ALA B N 1
ATOM 1990 C CA . ALA B 1 40 ? 4.742 3.219 16.141 1 95.94 40 ALA B CA 1
ATOM 1991 C C . ALA B 1 40 ? 6.195 3.637 16.344 1 95.94 40 ALA B C 1
ATOM 1993 O O . ALA B 1 40 ? 7.094 3.117 15.68 1 95.94 40 ALA B O 1
ATOM 1994 N N . PHE B 1 41 ? 6.414 4.562 17.281 1 96.12 41 PHE B N 1
ATOM 1995 C CA . PHE B 1 41 ? 7.758 5.051 17.562 1 96.12 41 PHE B CA 1
ATOM 1996 C C . PHE B 1 41 ? 8.633 3.938 18.109 1 96.12 41 PHE B C 1
ATOM 1998 O O . PHE B 1 41 ? 9.82 3.844 17.781 1 96.12 41 PHE B O 1
ATOM 2005 N N . SER B 1 42 ? 8.102 3.125 18.953 1 93 42 SER B N 1
ATOM 2006 C CA . SER B 1 42 ? 8.867 2.033 19.547 1 93 42 SER B CA 1
ATOM 2007 C C . SER B 1 42 ? 9.359 1.06 18.484 1 93 42 SER B C 1
ATOM 2009 O O . SER B 1 42 ? 10.469 0.523 18.594 1 93 42 SER B O 1
ATOM 2011 N N . ALA B 1 43 ? 8.547 0.856 17.531 1 89.31 43 ALA B N 1
ATOM 2012 C CA . ALA B 1 43 ? 8.914 -0.048 16.453 1 89.31 43 ALA B CA 1
ATOM 2013 C C . ALA B 1 43 ? 10.062 0.53 15.625 1 89.31 43 ALA B C 1
ATOM 2015 O O . ALA B 1 43 ? 10.766 -0.206 14.93 1 89.31 43 ALA B O 1
ATOM 2016 N N . LEU B 1 44 ? 10.211 1.802 15.578 1 88.94 44 LEU B N 1
ATOM 2017 C CA . LEU B 1 44 ? 11.258 2.467 14.812 1 88.94 44 LEU B CA 1
ATOM 2018 C C . LEU B 1 44 ? 12.578 2.443 15.578 1 88.94 44 LEU B C 1
ATOM 2020 O O . LEU B 1 44 ? 13.648 2.549 14.969 1 88.94 44 LEU B O 1
ATOM 2024 N N . SER B 1 45 ? 12.531 2.482 16.891 1 72.56 45 SER B N 1
ATOM 2025 C CA . SER B 1 45 ? 13.727 2.475 17.734 1 72.56 45 SER B CA 1
ATOM 2026 C C . SER B 1 45 ? 14.328 1.078 17.828 1 72.56 45 SER B C 1
ATOM 2028 O O . SER B 1 45 ? 15.547 0.932 17.969 1 72.56 45 SER B O 1
ATOM 2030 N N . LEU B 1 46 ? 13.5 0.01 18.047 1 57.47 46 LEU B N 1
ATOM 2031 C CA . LEU B 1 46 ? 13.906 -1.367 18.297 1 57.47 46 LEU B CA 1
ATOM 2032 C C . LEU B 1 46 ? 14.57 -1.972 17.078 1 57.47 46 LEU B C 1
ATOM 2034 O O . LEU B 1 46 ? 15.164 -3.051 17.141 1 57.47 46 LEU B O 1
ATOM 2038 N N . VAL B 1 47 ? 14.461 -1.384 16.031 1 46.69 47 VAL B N 1
ATOM 2039 C CA . VAL B 1 47 ? 15.016 -2.115 14.898 1 46.69 47 VAL B CA 1
ATOM 2040 C C . VAL B 1 47 ? 16.5 -2.398 15.141 1 46.69 47 VAL B C 1
ATOM 2042 O O . VAL B 1 47 ? 17.203 -2.867 14.242 1 46.69 47 VAL B O 1
ATOM 2045 N N . SER B 1 48 ? 17.094 -1.939 16.234 1 39.41 48 SER B N 1
ATOM 2046 C CA . SER B 1 48 ? 18.516 -2.264 16.344 1 39.41 48 SER B CA 1
ATOM 2047 C C . SER B 1 48 ? 18.719 -3.77 16.469 1 39.41 48 SER B C 1
ATOM 2049 O O . SER B 1 48 ? 19.859 -4.246 16.406 1 39.41 48 SER B O 1
ATOM 2051 N N . PHE B 1 49 ? 17.875 -4.469 17.312 1 33.72 49 PHE B N 1
ATOM 2052 C CA . PHE B 1 49 ? 18.484 -5.695 17.797 1 33.72 49 PHE B CA 1
ATOM 2053 C C . PHE B 1 49 ? 18.5 -6.77 16.719 1 33.72 49 PHE B C 1
ATOM 2055 O O . PHE B 1 49 ? 18 -7.879 16.938 1 33.72 49 PHE B O 1
ATOM 2062 N N . GLN B 1 50 ? 17.984 -6.629 15.633 1 34.44 50 GLN B N 1
ATOM 2063 C CA . GLN B 1 50 ? 18.047 -7.855 14.844 1 34.44 50 GLN B CA 1
ATOM 2064 C C . GLN B 1 50 ? 19.453 -8.453 14.859 1 34.44 50 GLN B C 1
ATOM 2066 O O . GLN B 1 50 ? 20.438 -7.723 14.867 1 34.44 50 GLN B O 1
ATOM 2071 N N . SER B 1 51 ? 19.516 -9.789 15.125 1 33.03 51 SER B N 1
ATOM 2072 C CA . SER B 1 51 ? 20.609 -10.75 15.156 1 33.03 51 SER B CA 1
ATOM 2073 C C . SER B 1 51 ? 21.578 -10.516 14.008 1 33.03 51 SER B C 1
ATOM 2075 O O . SER B 1 51 ? 21.203 -9.969 12.969 1 33.03 51 SER B O 1
ATOM 2077 N N . GLU B 1 52 ? 22.844 -10.883 14.156 1 31.44 52 GLU B N 1
ATOM 2078 C CA . GLU B 1 52 ? 24.078 -11 13.383 1 31.44 52 GLU B CA 1
ATOM 2079 C C . GLU B 1 52 ? 23.797 -11.555 11.992 1 31.44 52 GLU B C 1
ATOM 2081 O O . GLU B 1 52 ? 24.734 -11.781 11.211 1 31.44 52 GLU B O 1
ATOM 2086 N N . ALA B 1 53 ? 22.719 -12.414 11.781 1 34.5 53 ALA B N 1
ATOM 2087 C CA . ALA B 1 53 ? 22.891 -13.164 10.539 1 34.5 53 ALA B CA 1
ATOM 2088 C C . ALA B 1 53 ? 23.094 -12.219 9.359 1 34.5 53 ALA B C 1
ATOM 2090 O O . ALA B 1 53 ? 24.109 -12.305 8.656 1 34.5 53 ALA B O 1
ATOM 2091 N N . GLU B 1 54 ? 22.156 -12.336 8.258 1 35.88 54 GLU B N 1
ATOM 2092 C CA . GLU B 1 54 ? 22.656 -11.875 6.965 1 35.88 54 GLU B CA 1
ATOM 2093 C C . GLU B 1 54 ? 22.906 -10.375 6.973 1 35.88 54 GLU B C 1
ATOM 2095 O O . GLU B 1 54 ? 22.047 -9.594 7.359 1 35.88 54 GLU B O 1
ATOM 2100 N N . PRO B 1 55 ? 24.156 -9.914 7.102 1 37.47 55 PRO B N 1
ATOM 2101 C CA . PRO B 1 55 ? 24.578 -8.516 7 1 37.47 55 PRO B CA 1
ATOM 2102 C C . PRO B 1 55 ? 23.578 -7.637 6.262 1 37.47 55 PRO B C 1
ATOM 2104 O O . PRO B 1 55 ? 23.516 -6.426 6.492 1 37.47 55 PRO B O 1
ATOM 2107 N N . GLU B 1 56 ? 22.953 -8.211 5.195 1 37.56 56 GLU B N 1
ATOM 2108 C CA . GLU B 1 56 ? 22.156 -7.316 4.367 1 37.56 56 GLU B CA 1
ATOM 2109 C C . GLU B 1 56 ? 20.875 -6.902 5.082 1 37.56 56 GLU B C 1
ATOM 2111 O O . GLU B 1 56 ? 20.062 -6.145 4.539 1 37.56 56 GLU B O 1
ATOM 2116 N N . LEU B 1 57 ? 20.391 -7.789 5.918 1 37.75 57 LEU B N 1
ATOM 2117 C CA . LEU B 1 57 ? 19.203 -7.305 6.602 1 37.75 57 LEU B CA 1
ATOM 2118 C C . LEU B 1 57 ? 19.562 -6.258 7.648 1 37.75 57 LEU B C 1
ATOM 2120 O O . LEU B 1 57 ? 19.875 -6.602 8.789 1 37.75 57 LEU B O 1
ATOM 2124 N N . ALA B 1 58 ? 20.359 -5.242 7.301 1 38.47 58 ALA B N 1
ATOM 2125 C CA . ALA B 1 58 ? 20.688 -4.133 8.188 1 38.47 58 ALA B CA 1
ATOM 2126 C C . ALA B 1 58 ? 19.562 -3.842 9.164 1 38.47 58 ALA B C 1
ATOM 2128 O O . ALA B 1 58 ? 18.391 -3.896 8.797 1 38.47 58 ALA B O 1
ATOM 2129 N N . ALA B 1 59 ? 19.625 -4.074 10.414 1 43.91 59 ALA B N 1
ATOM 2130 C CA . ALA B 1 59 ? 18.734 -3.637 11.484 1 43.91 59 ALA B CA 1
ATOM 2131 C C . ALA B 1 59 ? 17.953 -2.391 11.07 1 43.91 59 ALA B C 1
ATOM 2133 O O . ALA B 1 59 ? 18.516 -1.487 10.438 1 43.91 59 ALA B O 1
ATOM 2134 N N . PRO B 1 60 ? 16.609 -2.527 10.953 1 53.81 60 PRO B N 1
ATOM 2135 C CA . PRO B 1 60 ? 15.906 -1.274 10.672 1 53.81 60 PRO B CA 1
ATOM 2136 C C . PRO B 1 60 ? 16.5 -0.08 11.406 1 53.81 60 PRO B C 1
ATOM 2138 O O . PRO B 1 60 ? 16.719 -0.143 12.617 1 53.81 60 PRO B O 1
ATOM 2141 N N . GLN B 1 61 ? 17.484 0.646 10.805 1 70.06 61 GLN B N 1
ATOM 2142 C CA . GLN B 1 61 ? 18.188 1.81 11.328 1 70.06 61 GLN B CA 1
ATOM 2143 C C . GLN B 1 61 ? 17.219 2.916 11.719 1 70.06 61 GLN B C 1
ATOM 2145 O O . GLN B 1 61 ? 16.203 3.129 11.039 1 70.06 61 GLN B O 1
ATOM 2150 N N . ALA B 1 62 ? 17.312 3.326 13.008 1 87 62 ALA B N 1
ATOM 2151 C CA . ALA B 1 62 ? 16.609 4.48 13.562 1 87 62 ALA B CA 1
ATOM 2152 C C . ALA B 1 62 ? 16.703 5.684 12.633 1 87 62 ALA B C 1
ATOM 2154 O O . ALA B 1 62 ? 17.672 5.828 11.891 1 87 62 ALA B O 1
ATOM 2155 N N . PRO B 1 63 ? 15.633 6.422 12.578 1 96.06 63 PRO B N 1
ATOM 2156 C CA . PRO B 1 63 ? 15.734 7.656 11.797 1 96.06 63 PRO B CA 1
ATOM 2157 C C . PRO B 1 63 ? 16.891 8.547 12.258 1 96.06 63 PRO B C 1
ATOM 2159 O O . PRO B 1 63 ? 17.297 8.477 13.414 1 96.06 63 PRO B O 1
ATOM 2162 N N . GLU B 1 64 ? 17.375 9.32 11.328 1 96.94 64 GLU B N 1
ATOM 2163 C CA . GLU B 1 64 ? 18.469 10.242 11.609 1 96.94 64 GLU B CA 1
ATOM 2164 C C . GLU B 1 64 ? 17.969 11.672 11.766 1 96.94 64 GLU B C 1
ATOM 2166 O O . GLU B 1 64 ? 18.656 12.523 12.328 1 96.94 64 GLU B O 1
ATOM 2171 N N . VAL B 1 65 ? 16.859 11.953 11.25 1 98 65 VAL B N 1
ATOM 2172 C CA . VAL B 1 65 ? 16.203 13.258 11.328 1 98 65 VAL B CA 1
ATOM 2173 C C . VAL B 1 65 ? 14.695 13.078 11.391 1 98 65 VAL B C 1
ATOM 2175 O O . VAL B 1 65 ? 14.148 12.141 10.797 1 98 65 VAL B O 1
ATOM 2178 N N . VAL B 1 66 ? 14.023 13.914 12.164 1 98.56 66 VAL B N 1
ATOM 2179 C CA . VAL B 1 66 ? 12.57 13.898 12.297 1 98.56 66 VAL B CA 1
ATOM 2180 C C . VAL B 1 66 ? 11.992 15.203 11.75 1 98.56 66 VAL B C 1
ATOM 2182 O O . VAL B 1 66 ? 12.461 16.297 12.086 1 98.56 66 VAL B O 1
ATOM 2185 N N . LEU B 1 67 ? 11.055 15.117 10.844 1 98.94 67 LEU B N 1
ATOM 2186 C CA . LEU B 1 67 ? 10.25 16.234 10.359 1 98.94 67 LEU B CA 1
ATOM 2187 C C . LEU B 1 67 ? 8.781 16.031 10.719 1 98.94 67 LEU B C 1
ATOM 2189 O O . LEU B 1 67 ? 8.32 14.906 10.891 1 98.94 67 LEU B O 1
ATOM 2193 N N . SER B 1 68 ? 8.102 17.156 10.773 1 98.88 68 SER B N 1
ATOM 2194 C CA . SER B 1 68 ? 6.688 17.047 11.125 1 98.88 68 SER B CA 1
ATOM 2195 C C . SER B 1 68 ? 5.863 18.125 10.445 1 98.88 68 SER B C 1
ATOM 2197 O O . SER B 1 68 ? 6.355 19.234 10.211 1 98.88 68 SER B O 1
ATOM 2199 N N . SER B 1 69 ? 4.648 17.719 10.117 1 98.88 69 SER B N 1
ATOM 2200 C CA . SER B 1 69 ? 3.637 18.75 9.922 1 98.88 69 SER B CA 1
ATOM 2201 C C . SER B 1 69 ? 3.525 19.656 11.148 1 98.88 69 SER B C 1
ATOM 2203 O O . SER B 1 69 ? 3.689 19.188 12.281 1 98.88 69 SER B O 1
ATOM 2205 N N . PRO B 1 70 ? 3.184 20.969 10.953 1 98.75 70 PRO B N 1
ATOM 2206 C CA . PRO B 1 70 ? 3.082 21.875 12.102 1 98.75 70 PRO B CA 1
ATOM 2207 C C . PRO B 1 70 ? 1.836 21.609 12.945 1 98.75 70 PRO B C 1
ATOM 2209 O O . PRO B 1 70 ? 1.728 22.125 14.062 1 98.75 70 PRO B O 1
ATOM 2212 N N . LEU B 1 71 ? 0.819 20.938 12.414 1 98.69 71 LEU B N 1
ATOM 2213 C CA . LEU B 1 71 ? -0.416 20.734 13.164 1 98.69 71 LEU B CA 1
ATOM 2214 C C . LEU B 1 71 ? -0.165 19.891 14.414 1 98.69 71 LEU B C 1
ATOM 2216 O O . LEU B 1 71 ? 0.6 18.938 14.375 1 98.69 71 LEU B O 1
ATOM 2220 N N . ILE B 1 72 ? -0.802 20.141 15.492 1 98.5 72 ILE B N 1
ATOM 2221 C CA . ILE B 1 72 ? -0.457 19.641 16.812 1 98.5 72 ILE B CA 1
ATOM 2222 C C . ILE B 1 72 ? -0.621 18.125 16.859 1 98.5 72 ILE B C 1
ATOM 2224 O O . ILE B 1 72 ? 0.105 17.438 17.578 1 98.5 72 ILE B O 1
ATOM 2228 N N . ARG B 1 73 ? -1.533 17.562 16.078 1 98.56 73 ARG B N 1
ATOM 2229 C CA . ARG B 1 73 ? -1.758 16.125 16.062 1 98.56 73 ARG B CA 1
ATOM 2230 C C . ARG B 1 73 ? -0.536 15.383 15.531 1 98.56 73 ARG B C 1
ATOM 2232 O O . ARG B 1 73 ? -0.402 14.172 15.727 1 98.56 73 ARG B O 1
ATOM 2239 N N . CYS B 1 74 ? 0.37 16.094 14.859 1 98.81 74 CYS B N 1
ATOM 2240 C CA . CYS B 1 74 ? 1.631 15.539 14.383 1 98.81 74 CYS B CA 1
ATOM 2241 C C . CYS B 1 74 ? 2.801 16.047 15.219 1 98.81 74 CYS B C 1
ATOM 2243 O O . CYS B 1 74 ? 3.58 15.25 15.75 1 98.81 74 CYS B O 1
ATOM 2245 N N . ALA B 1 75 ? 2.891 17.344 15.438 1 98.88 75 ALA B N 1
ATOM 2246 C CA . ALA B 1 75 ? 4.082 18.047 15.906 1 98.88 75 ALA B CA 1
ATOM 2247 C C . ALA B 1 75 ? 4.387 17.688 17.359 1 98.88 75 ALA B C 1
ATOM 2249 O O . ALA B 1 75 ? 5.551 17.547 17.734 1 98.88 75 ALA B O 1
ATOM 2250 N N . THR B 1 76 ? 3.416 17.547 18.141 1 98.44 76 THR B N 1
ATOM 2251 C CA . THR B 1 76 ? 3.625 17.328 19.578 1 98.44 76 THR B CA 1
ATOM 2252 C C . THR B 1 76 ? 4.395 16.031 19.828 1 98.44 76 THR B C 1
ATOM 2254 O O . THR B 1 76 ? 5.453 16.047 20.453 1 98.44 76 THR B O 1
ATOM 2257 N N . MET B 1 77 ? 3.877 14.969 19.25 1 98.31 77 MET B N 1
ATOM 2258 C CA . MET B 1 77 ? 4.512 13.68 19.484 1 98.31 77 MET B CA 1
ATOM 2259 C C . MET B 1 77 ? 5.824 13.57 18.719 1 98.31 77 MET B C 1
ATOM 2261 O O . MET B 1 77 ? 6.77 12.93 19.203 1 98.31 77 MET B O 1
ATOM 2265 N N . ALA B 1 78 ? 5.855 14.156 17.547 1 98.56 78 ALA B N 1
ATOM 2266 C CA . ALA B 1 78 ? 7.09 14.141 16.781 1 98.56 78 ALA B CA 1
ATOM 2267 C C . ALA B 1 78 ? 8.219 14.859 17.516 1 98.56 78 ALA B C 1
ATOM 2269 O O . ALA B 1 78 ? 9.336 14.352 17.594 1 98.56 78 ALA B O 1
ATOM 2270 N N . GLY B 1 79 ? 7.902 15.992 18.016 1 98.56 79 GLY B N 1
ATOM 2271 C CA . GLY B 1 79 ? 8.883 16.75 18.766 1 98.56 79 GLY B CA 1
ATOM 2272 C C . GLY B 1 79 ? 9.375 16.031 20 1 98.56 79 GLY B C 1
ATOM 2273 O O . GLY B 1 79 ? 10.578 16.016 20.297 1 98.56 79 GLY B O 1
ATOM 2274 N N . ARG B 1 80 ? 8.5 15.461 20.734 1 97.81 80 ARG B N 1
ATOM 2275 C CA . ARG B 1 80 ? 8.867 14.695 21.922 1 97.81 80 ARG B CA 1
ATOM 2276 C C . ARG B 1 80 ? 9.773 13.523 21.562 1 97.81 80 ARG B C 1
ATOM 2278 O O . ARG B 1 80 ? 10.758 13.266 22.25 1 97.81 80 ARG B O 1
ATOM 2285 N N . PHE B 1 81 ? 9.391 12.797 20.547 1 97.31 81 PHE B N 1
ATOM 2286 C CA . PHE B 1 81 ? 10.188 11.664 20.094 1 97.31 81 PHE B CA 1
ATOM 2287 C C . PHE B 1 81 ? 11.602 12.117 19.734 1 97.31 81 PHE B C 1
ATOM 2289 O O . PHE B 1 81 ? 12.578 11.477 20.141 1 97.31 81 PHE B O 1
ATOM 2296 N N . ALA B 1 82 ? 11.695 13.211 18.953 1 97.44 82 ALA B N 1
ATOM 2297 C CA . ALA B 1 82 ? 13 13.727 18.547 1 97.44 82 ALA B CA 1
ATOM 2298 C C . ALA B 1 82 ? 13.836 14.125 19.75 1 97.44 82 ALA B C 1
ATOM 2300 O O . ALA B 1 82 ? 15.031 13.82 19.812 1 97.44 82 ALA B O 1
ATOM 2301 N N . LEU B 1 83 ? 13.211 14.773 20.656 1 97.12 83 LEU B N 1
ATOM 2302 C CA . LEU B 1 83 ? 13.891 15.219 21.875 1 97.12 83 LEU B CA 1
ATOM 2303 C C . LEU B 1 83 ? 14.414 14.031 22.672 1 97.12 83 LEU B C 1
ATOM 2305 O O . LEU B 1 83 ? 15.586 13.992 23.047 1 97.12 83 LEU B O 1
ATOM 2309 N N . LEU B 1 84 ? 13.578 13.047 22.891 1 95 84 LEU B N 1
ATOM 2310 C CA . LEU B 1 84 ? 13.914 11.875 23.688 1 95 84 LEU B CA 1
ATOM 2311 C C . LEU B 1 84 ? 15.062 11.094 23.062 1 95 84 LEU B C 1
ATOM 2313 O O . LEU B 1 84 ? 15.867 10.492 23.766 1 95 84 LEU B O 1
ATOM 2317 N N . ASN B 1 85 ? 15.117 11.141 21.75 1 94.31 85 ASN B N 1
ATOM 2318 C CA . ASN B 1 85 ? 16.141 10.359 21.047 1 94.31 85 ASN B CA 1
ATOM 2319 C C . ASN B 1 85 ? 17.281 11.234 20.578 1 94.31 85 ASN B C 1
ATOM 2321 O O . ASN B 1 85 ? 18.156 10.773 19.844 1 94.31 85 ASN B O 1
ATOM 2325 N N . GLN B 1 86 ? 17.25 12.508 20.922 1 96.06 86 GLN B N 1
ATOM 2326 C CA . GLN B 1 86 ? 18.281 13.469 20.594 1 96.06 86 GLN B CA 1
ATOM 2327 C C . GLN B 1 86 ? 18.516 13.539 19.094 1 96.06 86 GLN B C 1
ATOM 2329 O O . GLN B 1 86 ? 19.656 13.469 18.625 1 96.06 86 GLN B O 1
ATOM 2334 N N . LEU B 1 87 ? 17.438 13.633 18.375 1 96.69 87 LEU B N 1
ATOM 2335 C CA . LEU B 1 87 ? 17.484 13.719 16.906 1 96.69 87 LEU B CA 1
ATOM 2336 C C . LEU B 1 87 ? 17.219 15.148 16.453 1 96.69 87 LEU B C 1
ATOM 2338 O O . LEU B 1 87 ? 16.438 15.867 17.062 1 96.69 87 LEU B O 1
ATOM 2342 N N . PRO B 1 88 ? 17.906 15.539 15.305 1 98.19 88 PRO B N 1
ATOM 2343 C CA . PRO B 1 88 ? 17.469 16.797 14.68 1 98.19 88 PRO B CA 1
ATOM 2344 C C . PRO B 1 88 ? 15.984 16.797 14.367 1 98.19 88 PRO B C 1
ATOM 2346 O O . PRO B 1 88 ? 15.422 15.781 13.961 1 98.19 88 PRO B O 1
ATOM 2349 N N . TYR B 1 89 ? 15.336 17.969 14.641 1 98.44 89 TYR B N 1
ATOM 2350 C CA . TYR B 1 89 ? 13.891 18.094 14.484 1 98.44 89 TYR B CA 1
ATOM 2351 C C . TYR B 1 89 ? 13.531 19.406 13.805 1 98.44 89 TYR B C 1
ATOM 2353 O O . TYR B 1 89 ? 14.117 20.453 14.117 1 98.44 89 TYR B O 1
ATOM 2361 N N . SER B 1 90 ? 12.594 19.359 12.852 1 98.44 90 SER B N 1
ATOM 2362 C CA . SER B 1 90 ? 12.062 20.594 12.281 1 98.44 90 SER B CA 1
ATOM 2363 C C . SER B 1 90 ? 10.602 20.422 11.875 1 98.44 90 SER B C 1
ATOM 2365 O O . SER B 1 90 ? 10.164 19.328 11.539 1 98.44 90 SER B O 1
ATOM 2367 N N . VAL B 1 91 ? 9.914 21.469 11.906 1 98.62 91 VAL B N 1
ATOM 2368 C CA . VAL B 1 91 ? 8.523 21.547 11.453 1 98.62 91 VAL B CA 1
ATOM 2369 C C . VAL B 1 91 ? 8.477 22.094 10.031 1 98.62 91 VAL B C 1
ATOM 2371 O O . VAL B 1 91 ? 9.117 23.109 9.727 1 98.62 91 VAL B O 1
ATOM 2374 N N . GLU B 1 92 ? 7.75 21.406 9.172 1 98.62 92 GLU B N 1
ATOM 2375 C CA . GLU B 1 92 ? 7.676 21.781 7.758 1 98.62 92 GLU B CA 1
ATOM 2376 C C . GLU B 1 92 ? 6.23 22 7.324 1 98.62 92 GLU B C 1
ATOM 2378 O O . GLU B 1 92 ? 5.473 21.047 7.16 1 98.62 92 GLU B O 1
ATOM 2383 N N . ALA B 1 93 ? 5.848 23.234 7.004 1 98.56 93 ALA B N 1
ATOM 2384 C CA . ALA B 1 93 ? 4.469 23.609 6.703 1 98.56 93 ALA B CA 1
ATOM 2385 C C . ALA B 1 93 ? 3.996 22.969 5.402 1 98.56 93 ALA B C 1
ATOM 2387 O O . ALA B 1 93 ? 2.795 22.797 5.188 1 98.56 93 ALA B O 1
ATOM 2388 N N . GLY B 1 94 ? 4.887 22.625 4.531 1 98.81 94 GLY B N 1
ATOM 2389 C CA . GLY B 1 94 ? 4.551 22 3.26 1 98.81 94 GLY B CA 1
ATOM 2390 C C . GLY B 1 94 ? 3.885 20.656 3.414 1 98.81 94 GLY B C 1
ATOM 2391 O O . GLY B 1 94 ? 3.262 20.156 2.475 1 98.81 94 GLY B O 1
ATOM 2392 N N . PHE B 1 95 ? 3.961 20.031 4.613 1 98.88 95 PHE B N 1
ATOM 2393 C CA . PHE B 1 95 ? 3.428 18.703 4.824 1 98.88 95 PHE B CA 1
ATOM 2394 C C . PHE B 1 95 ? 2.137 18.75 5.633 1 98.88 95 PHE B C 1
ATOM 2396 O O . PHE B 1 95 ? 1.713 17.734 6.199 1 98.88 95 PHE B O 1
ATOM 2403 N N . ARG B 1 96 ? 1.44 19.906 5.652 1 98.69 96 ARG B N 1
ATOM 2404 C CA . ARG B 1 96 ? 0.118 20.031 6.258 1 98.69 96 ARG B CA 1
ATOM 2405 C C . ARG B 1 96 ? -0.921 19.234 5.473 1 98.69 96 ARG B C 1
ATOM 2407 O O . ARG B 1 96 ? -0.756 19.016 4.27 1 98.69 96 ARG B O 1
ATOM 2414 N N . GLU B 1 97 ? -1.943 18.891 6.176 1 98.81 97 GLU B N 1
ATOM 2415 C CA . GLU B 1 97 ? -3.09 18.266 5.52 1 98.81 97 GLU B CA 1
ATOM 2416 C C . GLU B 1 97 ? -3.818 19.266 4.625 1 98.81 97 GLU B C 1
ATOM 2418 O O . GLU B 1 97 ? -3.621 20.469 4.746 1 98.81 97 GLU B O 1
ATOM 2423 N N . LEU B 1 98 ? -4.652 18.703 3.764 1 98.69 98 LEU B N 1
ATOM 2424 C CA . LEU B 1 98 ? -5.438 19.484 2.814 1 98.69 98 LEU B CA 1
ATOM 2425 C C . LEU B 1 98 ? -6.27 20.547 3.537 1 98.69 98 LEU B C 1
ATOM 2427 O O . LEU B 1 98 ? -6.848 20.266 4.59 1 98.69 98 LEU B O 1
ATOM 2431 N N . ASN B 1 99 ? -6.258 21.766 2.971 1 98.5 99 ASN B N 1
ATOM 2432 C CA . ASN B 1 99 ? -7.195 22.781 3.438 1 98.5 99 ASN B CA 1
ATOM 2433 C C . ASN B 1 99 ? -8.594 22.562 2.863 1 98.5 99 ASN B C 1
ATOM 2435 O O . ASN B 1 99 ? -8.852 22.906 1.708 1 98.5 99 ASN B O 1
ATOM 2439 N N . PHE B 1 100 ? -9.562 22.094 3.648 1 98.31 100 PHE B N 1
ATOM 2440 C CA . PHE B 1 100 ? -10.891 21.75 3.172 1 98.31 100 PHE B CA 1
ATOM 2441 C C . PHE B 1 100 ? -11.82 22.969 3.225 1 98.31 100 PHE B C 1
ATOM 2443 O O . PHE B 1 100 ? -13.023 22.844 2.998 1 98.31 100 PHE B O 1
ATOM 2450 N N . GLY B 1 101 ? -11.227 24.141 3.623 1 98 101 GLY B N 1
ATOM 2451 C CA . GLY B 1 101 ? -12 25.375 3.617 1 98 101 GLY B CA 1
ATOM 2452 C C . GLY B 1 101 ? -13.211 25.312 4.535 1 98 101 GLY B C 1
ATOM 2453 O O . GLY B 1 101 ? -13.086 24.969 5.711 1 98 101 GLY B O 1
ATOM 2454 N N . ASP B 1 102 ? -14.359 25.625 3.938 1 97.5 102 ASP B N 1
ATOM 2455 C CA . ASP B 1 102 ? -15.594 25.734 4.711 1 97.5 102 ASP B CA 1
ATOM 2456 C C . ASP B 1 102 ? -16 24.375 5.273 1 97.5 102 ASP B C 1
ATOM 2458 O O . ASP B 1 102 ? -16.812 24.297 6.195 1 97.5 102 ASP B O 1
ATOM 2462 N N . TRP B 1 103 ? -15.484 23.312 4.742 1 97.88 103 TRP B N 1
ATOM 2463 C CA . TRP B 1 103 ? -15.844 21.969 5.176 1 97.88 103 TRP B CA 1
ATOM 2464 C C . TRP B 1 103 ? -15.016 21.531 6.383 1 97.88 103 TRP B C 1
ATOM 2466 O O . TRP B 1 103 ? -15.367 20.578 7.074 1 97.88 103 TRP B O 1
ATOM 2476 N N . ASP B 1 104 ? -13.898 22.219 6.598 1 97.56 104 ASP B N 1
ATOM 2477 C CA . ASP B 1 104 ? -12.922 21.812 7.602 1 97.56 104 ASP B CA 1
ATOM 2478 C C . ASP B 1 104 ? -13.516 21.859 9.008 1 97.56 104 ASP B C 1
ATOM 2480 O O . ASP B 1 104 ? -14.102 22.859 9.406 1 97.56 104 ASP B O 1
ATOM 2484 N N . GLY B 1 105 ? -13.422 20.703 9.664 1 97.06 105 GLY B N 1
ATOM 2485 C CA . GLY B 1 105 ? -13.852 20.641 11.055 1 97.06 105 GLY B CA 1
ATOM 2486 C C . GLY B 1 105 ? -15.32 20.312 11.211 1 97.06 105 GLY B C 1
ATOM 2487 O O . GLY B 1 105 ? -15.812 20.156 12.336 1 97.06 105 GLY B O 1
ATOM 2488 N N . GLN B 1 106 ? -16.016 20.172 10.156 1 96.69 106 GLN B N 1
ATOM 2489 C CA . GLN B 1 106 ? -17.438 19.812 10.227 1 96.69 106 GLN B CA 1
ATOM 2490 C C . GLN B 1 106 ? -17.609 18.297 10.344 1 96.69 106 GLN B C 1
ATOM 2492 O O . GLN B 1 106 ? -16.797 17.531 9.82 1 96.69 106 GLN B O 1
ATOM 2497 N N . THR B 1 107 ? -18.719 17.906 10.992 1 95.94 107 THR B N 1
ATOM 2498 C CA . THR B 1 107 ? -19.062 16.5 11.039 1 95.94 107 THR B CA 1
ATOM 2499 C C . THR B 1 107 ? -19.562 16.016 9.68 1 95.94 107 THR B C 1
ATOM 2501 O O . THR B 1 107 ? -20.125 16.781 8.914 1 95.94 107 THR B O 1
ATOM 2504 N N . PHE B 1 108 ? -19.359 14.766 9.469 1 93.75 108 PHE B N 1
ATOM 2505 C CA . PHE B 1 108 ? -19.828 14.219 8.203 1 93.75 108 PHE B CA 1
ATOM 2506 C C . PHE B 1 108 ? -21.344 14.32 8.109 1 93.75 108 PHE B C 1
ATOM 2508 O O . PHE B 1 108 ? -21.891 14.531 7.023 1 93.75 108 PHE B O 1
ATOM 2515 N N . ASP B 1 109 ? -22 14.203 9.195 1 94.56 109 ASP B N 1
ATOM 2516 C CA . ASP B 1 109 ? -23.453 14.375 9.211 1 94.56 109 ASP B CA 1
ATOM 2517 C C . ASP B 1 109 ? -23.844 15.766 8.727 1 94.56 109 ASP B C 1
ATOM 2519 O O . ASP B 1 109 ? -24.703 15.906 7.852 1 94.56 109 ASP B O 1
ATOM 2523 N N . THR B 1 110 ? -23.219 16.75 9.289 1 96.06 110 THR B N 1
ATOM 2524 C CA . THR B 1 110 ? -23.484 18.125 8.898 1 96.06 110 THR B CA 1
ATOM 2525 C C . THR B 1 110 ? -23.141 18.344 7.43 1 96.06 110 THR B C 1
ATOM 2527 O O . THR B 1 110 ? -23.906 18.984 6.699 1 96.06 110 THR B O 1
ATOM 2530 N N . LEU B 1 111 ? -22.047 17.828 6.977 1 96.44 111 LEU B N 1
ATOM 2531 C CA . LEU B 1 111 ? -21.578 18.016 5.602 1 96.44 111 LEU B CA 1
ATOM 2532 C C . LEU B 1 111 ? -22.562 17.391 4.617 1 96.44 111 LEU B C 1
ATOM 2534 O O . LEU B 1 111 ? -22.922 18 3.611 1 96.44 111 LEU B O 1
ATOM 2538 N N . TYR B 1 112 ? -23.016 16.203 4.949 1 94.56 112 TYR B N 1
ATOM 2539 C CA . TYR B 1 112 ? -23.906 15.531 4.008 1 94.56 112 TYR B CA 1
ATOM 2540 C C . TYR B 1 112 ? -25.297 16.156 4.031 1 94.56 112 TYR B C 1
ATOM 2542 O O . TYR B 1 112 ? -26 16.156 3.018 1 94.56 112 TYR B O 1
ATOM 2550 N N . GLN B 1 113 ? -25.703 16.734 5.113 1 96.06 113 GLN B N 1
ATOM 2551 C CA . GLN B 1 113 ? -26.984 17.453 5.199 1 96.06 113 GLN B CA 1
ATOM 2552 C C . GLN B 1 113 ? -26.969 18.703 4.332 1 96.06 113 GLN B C 1
ATOM 2554 O O . GLN B 1 113 ? -27.969 19.031 3.695 1 96.06 113 GLN B O 1
ATOM 2559 N N . ASN B 1 114 ? -25.859 19.344 4.266 1 96.06 114 ASN B N 1
ATOM 2560 C CA . ASN B 1 114 ? -25.812 20.672 3.658 1 96.06 114 ASN B CA 1
ATOM 2561 C C . ASN B 1 114 ? -25.141 20.641 2.287 1 96.06 114 ASN B C 1
ATOM 2563 O O . ASN B 1 114 ? -25.391 21.5 1.445 1 96.06 114 ASN B O 1
ATOM 2567 N N . TYR B 1 115 ? -24.25 19.625 2.062 1 95.81 115 TYR B N 1
ATOM 2568 C CA . TYR B 1 115 ? -23.391 19.656 0.88 1 95.81 115 TYR B CA 1
ATOM 2569 C C . TYR B 1 115 ? -23.312 18.281 0.23 1 95.81 115 TYR B C 1
ATOM 2571 O O . TYR B 1 115 ? -22.266 17.891 -0.292 1 95.81 115 TYR B O 1
ATOM 2579 N N . ALA B 1 116 ? -24.266 17.484 0.297 1 94.69 116 ALA B N 1
ATOM 2580 C CA . ALA B 1 116 ? -24.219 16.094 -0.122 1 94.69 116 ALA B CA 1
ATOM 2581 C C . ALA B 1 116 ? -23.703 15.961 -1.556 1 94.69 116 ALA B C 1
ATOM 2583 O O . ALA B 1 116 ? -22.75 15.242 -1.818 1 94.69 116 ALA B O 1
ATOM 2584 N N . HIS B 1 117 ? -24.266 16.75 -2.443 1 95.5 117 HIS B N 1
ATOM 2585 C CA . HIS B 1 117 ? -23.906 16.656 -3.855 1 95.5 117 HIS B CA 1
ATOM 2586 C C . HIS B 1 117 ? -22.484 17.141 -4.105 1 95.5 117 HIS B C 1
ATOM 2588 O O . HIS B 1 117 ? -21.734 16.5 -4.84 1 95.5 117 HIS B O 1
ATOM 2594 N N . GLU B 1 118 ? -22.109 18.219 -3.486 1 95.44 118 GLU B N 1
ATOM 2595 C CA . GLU B 1 118 ? -20.766 18.766 -3.629 1 95.44 118 GLU B CA 1
ATOM 2596 C C . GLU B 1 118 ? -19.703 17.797 -3.082 1 95.44 118 GLU B C 1
ATOM 2598 O O . GLU B 1 118 ? -18.641 17.641 -3.674 1 95.44 118 GLU B O 1
ATOM 2603 N N . LEU B 1 119 ? -20.078 17.156 -2.049 1 95.5 119 LEU B N 1
ATOM 2604 C CA . LEU B 1 119 ? -19.156 16.219 -1.42 1 95.5 119 LEU B CA 1
ATOM 2605 C C . LEU B 1 119 ? -18.969 14.977 -2.297 1 95.5 119 LEU B C 1
ATOM 2607 O O . LEU B 1 119 ? -17.844 14.523 -2.496 1 95.5 119 LEU B O 1
ATOM 2611 N N . ASP B 1 120 ? -20.047 14.469 -2.787 1 94.81 120 ASP B N 1
ATOM 2612 C CA . ASP B 1 120 ? -19.969 13.305 -3.672 1 94.81 120 ASP B CA 1
ATOM 2613 C C . ASP B 1 120 ? -19.109 13.602 -4.898 1 94.81 120 ASP B C 1
ATOM 2615 O O . ASP B 1 120 ? -18.281 12.789 -5.293 1 94.81 120 ASP B O 1
ATOM 2619 N N . ASN B 1 121 ? -19.328 14.758 -5.441 1 95.56 121 ASN B N 1
ATOM 2620 C CA . ASN B 1 121 ? -18.547 15.164 -6.605 1 95.56 121 ASN B CA 1
ATOM 2621 C C . ASN B 1 121 ? -17.062 15.297 -6.27 1 95.56 121 ASN B C 1
ATOM 2623 O O . ASN B 1 121 ? -16.203 14.906 -7.062 1 95.56 121 ASN B O 1
ATOM 2627 N N . TYR B 1 122 ? -16.812 15.836 -5.148 1 96.56 122 TYR B N 1
ATOM 2628 C CA . TYR B 1 122 ? -15.43 16.016 -4.723 1 96.56 122 TYR B CA 1
ATOM 2629 C C . TYR B 1 122 ? -14.719 14.68 -4.559 1 96.56 122 TYR B C 1
ATOM 2631 O O . TYR B 1 122 ? -13.625 14.484 -5.086 1 96.56 122 TYR B O 1
ATOM 2639 N N . TRP B 1 123 ? -15.383 13.758 -3.922 1 94.5 123 TRP B N 1
ATOM 2640 C CA . TRP B 1 123 ? -14.758 12.461 -3.668 1 94.5 123 TRP B CA 1
ATOM 2641 C C . TRP B 1 123 ? -14.586 11.68 -4.965 1 94.5 123 TRP B C 1
ATOM 2643 O O . TRP B 1 123 ? -13.625 10.914 -5.117 1 94.5 123 TRP B O 1
ATOM 2653 N N . ALA B 1 124 ? -15.453 11.953 -5.855 1 95.19 124 ALA B N 1
ATOM 2654 C CA . ALA B 1 124 ? -15.375 11.273 -7.141 1 95.19 124 ALA B CA 1
ATOM 2655 C C . ALA B 1 124 ? -14.18 11.766 -7.949 1 95.19 124 ALA B C 1
ATOM 2657 O O . ALA B 1 124 ? -13.508 10.977 -8.633 1 95.19 124 ALA B O 1
ATOM 2658 N N . ASN B 1 125 ? -13.969 13.023 -7.855 1 97.38 125 ASN B N 1
ATOM 2659 C CA . ASN B 1 125 ? -12.836 13.617 -8.562 1 97.38 125 ASN B CA 1
ATOM 2660 C C . ASN B 1 125 ? -12.375 14.906 -7.902 1 97.38 125 ASN B C 1
ATOM 2662 O O . ASN B 1 125 ? -12.75 16 -8.328 1 97.38 125 ASN B O 1
ATOM 2666 N N . PRO B 1 126 ? -11.469 14.781 -6.969 1 97.5 126 PRO B N 1
ATOM 2667 C CA . PRO B 1 126 ? -11.07 15.961 -6.195 1 97.5 126 PRO B CA 1
ATOM 2668 C C . PRO B 1 126 ? -10.234 16.938 -7.004 1 97.5 126 PRO B C 1
ATOM 2670 O O . PRO B 1 126 ? -9.984 18.062 -6.555 1 97.5 126 PRO B O 1
ATOM 2673 N N . TRP B 1 127 ? -9.836 16.641 -8.203 1 98.12 127 TRP B N 1
ATOM 2674 C CA . TRP B 1 127 ? -8.984 17.516 -9 1 98.12 127 TRP B CA 1
ATOM 2675 C C . TRP B 1 127 ? -9.828 18.516 -9.797 1 98.12 127 TRP B C 1
ATOM 2677 O O . TRP B 1 127 ? -9.297 19.469 -10.367 1 98.12 127 TRP B O 1
ATOM 2687 N N . LEU B 1 128 ? -11.133 18.312 -9.844 1 96.5 128 LEU B N 1
ATOM 2688 C CA . LEU B 1 128 ? -11.984 19.141 -10.688 1 96.5 128 LEU B CA 1
ATOM 2689 C C . LEU B 1 128 ? -12.375 20.438 -9.977 1 96.5 128 LEU B C 1
ATOM 2691 O O . LEU B 1 128 ? -12.289 21.516 -10.555 1 96.5 128 LEU B O 1
ATOM 2695 N N . LEU B 1 129 ? -12.852 20.344 -8.727 1 94.44 129 LEU B N 1
ATOM 2696 C CA . LEU B 1 129 ? -13.266 21.5 -7.953 1 94.44 129 LEU B CA 1
ATOM 2697 C C . LEU B 1 129 ? -12.766 21.406 -6.516 1 94.44 129 LEU B C 1
ATOM 2699 O O . LEU B 1 129 ? -12.844 20.344 -5.895 1 94.44 129 LEU B O 1
ATOM 2703 N N . PRO B 1 130 ? -12.32 22.531 -6.004 1 97.06 130 PRO B N 1
ATOM 2704 C CA . PRO B 1 130 ? -11.898 22.547 -4.602 1 97.06 130 PRO B CA 1
ATOM 2705 C C . PRO B 1 130 ? -13.078 22.656 -3.637 1 97.06 130 PRO B C 1
ATOM 2707 O O . PRO B 1 130 ? -14.172 23.062 -4.035 1 97.06 130 PRO B O 1
ATOM 2710 N N . PRO B 1 131 ? -12.852 22.25 -2.365 1 97.06 131 PRO B N 1
ATOM 2711 C CA . PRO B 1 131 ? -13.859 22.641 -1.371 1 97.06 131 PRO B CA 1
ATOM 2712 C C . PRO B 1 131 ? -14.078 24.156 -1.318 1 97.06 131 PRO B C 1
ATOM 2714 O O . PRO B 1 131 ? -13.18 24.922 -1.656 1 97.06 131 PRO B O 1
ATOM 2717 N N . PRO B 1 132 ? -15.289 24.547 -0.875 1 96.75 132 PRO B N 1
ATOM 2718 C CA . PRO B 1 132 ? -15.523 25.984 -0.767 1 96.75 132 PRO B CA 1
ATOM 2719 C C . PRO B 1 132 ? -14.516 26.688 0.144 1 96.75 132 PRO B C 1
ATOM 2721 O O . PRO B 1 132 ? -14.359 26.297 1.308 1 96.75 132 PRO B O 1
ATOM 2724 N N . ASN B 1 133 ? -13.766 27.703 -0.478 1 97.56 133 ASN B N 1
ATOM 2725 C CA . ASN B 1 133 ? -12.742 28.5 0.205 1 97.56 133 ASN B CA 1
ATOM 2726 C C . ASN B 1 133 ? -11.602 27.609 0.709 1 97.56 133 ASN B C 1
ATOM 2728 O O . ASN B 1 133 ? -10.984 27.922 1.73 1 97.56 133 ASN B O 1
ATOM 2732 N N . GLY B 1 134 ? -11.445 26.484 0.088 1 98.06 134 GLY B N 1
ATOM 2733 C CA . GLY B 1 134 ? -10.336 25.578 0.382 1 98.06 134 GLY B CA 1
ATOM 2734 C C . GLY B 1 134 ? -9.273 25.578 -0.698 1 98.06 134 GLY B C 1
ATOM 2735 O O . GLY B 1 134 ? -9.25 26.453 -1.559 1 98.06 134 GLY B O 1
ATOM 2736 N N . GLU B 1 135 ? -8.344 24.672 -0.565 1 97.69 135 GLU B N 1
ATOM 2737 C CA . GLU B 1 135 ? -7.277 24.562 -1.558 1 97.69 135 GLU B CA 1
ATOM 2738 C C . GLU B 1 135 ? -7.613 23.516 -2.613 1 97.69 135 GLU B C 1
ATOM 2740 O O . GLU B 1 135 ? -8.281 22.516 -2.316 1 97.69 135 GLU B O 1
ATOM 2745 N N . SER B 1 136 ? -7.207 23.719 -3.871 1 98.25 136 SER B N 1
ATOM 2746 C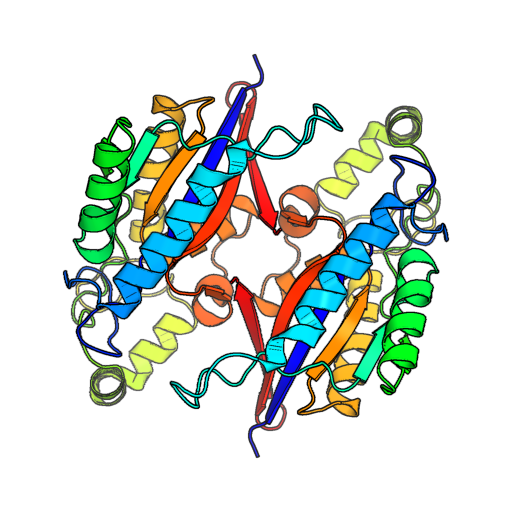 CA . SER B 1 136 ? -7.379 22.719 -4.914 1 98.25 136 SER B CA 1
ATOM 2747 C C . SER B 1 136 ? -6.457 21.531 -4.691 1 98.25 136 SER B C 1
ATOM 2749 O O . SER B 1 136 ? -5.422 21.656 -4.035 1 98.25 136 SER B O 1
ATOM 2751 N N . MET B 1 137 ? -6.859 20.422 -5.258 1 98.5 137 MET B N 1
ATOM 2752 C CA . MET B 1 137 ? -6 19.234 -5.172 1 98.5 137 MET B CA 1
ATOM 2753 C C . MET B 1 137 ? -4.656 19.5 -5.84 1 98.5 137 MET B C 1
ATOM 2755 O O . MET B 1 137 ? -3.617 19.062 -5.344 1 98.5 137 MET B O 1
ATOM 2759 N N . GLN B 1 138 ? -4.645 20.234 -6.871 1 98.19 138 GLN B N 1
ATOM 2760 C CA . GLN B 1 138 ? -3.406 20.594 -7.555 1 98.19 138 GLN B CA 1
ATOM 2761 C C . GLN B 1 138 ? -2.486 21.406 -6.645 1 98.19 138 GLN B C 1
ATOM 2763 O O . GLN B 1 138 ? -1.281 21.141 -6.586 1 98.19 138 GLN B O 1
ATOM 2768 N N . ALA B 1 139 ? -3.043 22.359 -5.984 1 98.62 139 ALA B N 1
ATOM 2769 C CA . ALA B 1 139 ? -2.264 23.188 -5.062 1 98.62 139 ALA B CA 1
ATOM 2770 C C . ALA B 1 139 ? -1.73 22.344 -3.9 1 98.62 139 ALA B C 1
ATOM 2772 O O . ALA B 1 139 ? -0.571 22.5 -3.504 1 98.62 139 ALA B O 1
ATOM 2773 N N . PHE B 1 140 ? -2.596 21.5 -3.389 1 98.81 140 PHE B N 1
ATOM 2774 C CA . PHE B 1 140 ? -2.229 20.578 -2.32 1 98.81 140 PHE B CA 1
ATOM 2775 C C . PHE B 1 140 ? -1.052 19.703 -2.738 1 98.81 140 PHE B C 1
ATOM 2777 O O . PHE B 1 140 ? -0.038 19.641 -2.041 1 98.81 140 PHE B O 1
ATOM 2784 N N . GLU B 1 141 ? -1.143 19.062 -3.891 1 98.75 141 GLU B N 1
ATOM 2785 C CA . GLU B 1 141 ? -0.098 18.172 -4.398 1 98.75 141 GLU B CA 1
ATOM 2786 C C . GLU B 1 141 ? 1.188 18.938 -4.684 1 98.75 141 GLU B C 1
ATOM 2788 O O . GLU B 1 141 ? 2.283 18.469 -4.363 1 98.75 141 GLU B O 1
ATOM 2793 N N . SER B 1 142 ? 1.057 20.141 -5.223 1 98.62 142 SER B N 1
ATOM 2794 C CA . SER B 1 142 ? 2.219 20.938 -5.582 1 98.62 142 SER B CA 1
ATOM 2795 C C . SER B 1 142 ? 3.002 21.359 -4.34 1 98.62 142 SER B C 1
ATOM 2797 O O . SER B 1 142 ? 4.234 21.328 -4.34 1 98.62 142 SER B O 1
ATOM 2799 N N . ARG B 1 143 ? 2.303 21.781 -3.336 1 98.44 143 ARG B N 1
ATOM 2800 C CA . ARG B 1 143 ? 2.984 22.203 -2.115 1 98.44 143 ARG B CA 1
ATOM 2801 C C . ARG B 1 143 ? 3.703 21.016 -1.461 1 98.44 143 ARG B C 1
ATOM 2803 O O . ARG B 1 143 ? 4.812 21.172 -0.948 1 98.44 143 ARG B O 1
ATOM 2810 N N . ILE B 1 144 ? 3.078 19.859 -1.479 1 98.88 144 ILE B N 1
ATOM 2811 C CA . ILE B 1 144 ? 3.707 18.656 -0.939 1 98.88 144 ILE B CA 1
ATOM 2812 C C . ILE B 1 144 ? 4.945 18.312 -1.763 1 98.88 144 ILE B C 1
ATOM 2814 O O . ILE B 1 144 ? 6.004 18 -1.207 1 98.88 144 ILE B O 1
ATOM 2818 N N . ASP B 1 145 ? 4.801 18.375 -3.07 1 98.81 145 ASP B N 1
ATOM 2819 C CA . ASP B 1 145 ? 5.91 18.031 -3.955 1 98.81 145 ASP B CA 1
ATOM 2820 C C . ASP B 1 145 ? 7.102 18.969 -3.717 1 98.81 145 ASP B C 1
ATOM 2822 O O . ASP B 1 145 ? 8.25 18.516 -3.699 1 98.81 145 ASP B O 1
ATOM 2826 N N . THR B 1 146 ? 6.816 20.203 -3.512 1 98.88 146 THR B N 1
ATOM 2827 C CA . THR B 1 146 ? 7.871 21.188 -3.24 1 98.88 146 THR B CA 1
ATOM 2828 C C . THR B 1 146 ? 8.562 20.875 -1.915 1 98.88 146 THR B C 1
ATOM 2830 O O . THR B 1 146 ? 9.789 20.828 -1.845 1 98.88 146 THR B O 1
ATOM 2833 N N . ALA B 1 147 ? 7.805 20.625 -0.894 1 98.94 147 ALA B N 1
ATOM 2834 C CA . ALA B 1 147 ? 8.359 20.297 0.416 1 98.94 147 ALA B CA 1
ATOM 2835 C C . ALA B 1 147 ? 9.156 19 0.361 1 98.94 147 ALA B C 1
ATOM 2837 O O . ALA B 1 147 ? 10.227 18.891 0.967 1 98.94 147 ALA B O 1
ATOM 2838 N N . TRP B 1 148 ? 8.648 18.031 -0.333 1 98.88 148 TRP B N 1
ATOM 2839 C CA . TRP B 1 148 ? 9.289 16.734 -0.513 1 98.88 148 TRP B CA 1
ATOM 2840 C C . TRP B 1 148 ? 10.664 16.891 -1.155 1 98.88 148 TRP B C 1
ATOM 2842 O O . TRP B 1 148 ? 11.656 16.375 -0.642 1 98.88 148 TRP B O 1
ATOM 2852 N N . GLN B 1 149 ? 10.703 17.641 -2.213 1 98.56 149 GLN B N 1
ATOM 2853 C CA . GLN B 1 149 ? 11.969 17.828 -2.916 1 98.56 149 GLN B CA 1
ATOM 2854 C C . GLN B 1 149 ? 12.969 18.594 -2.047 1 98.56 149 GLN B C 1
ATOM 2856 O O . GLN B 1 149 ? 14.156 18.266 -2.039 1 98.56 149 GLN B O 1
ATOM 2861 N N . THR B 1 150 ? 12.461 19.609 -1.354 1 98.62 150 THR B N 1
ATOM 2862 C CA . THR B 1 150 ? 13.328 20.359 -0.445 1 98.62 150 THR B CA 1
ATOM 2863 C C . THR B 1 150 ? 13.906 19.438 0.628 1 98.62 150 THR B C 1
ATOM 2865 O O . THR B 1 150 ? 15.109 19.469 0.903 1 98.62 150 THR B O 1
ATOM 2868 N N . MET B 1 151 ? 13.086 18.609 1.172 1 98.56 151 MET B N 1
ATOM 2869 C CA . MET B 1 151 ? 13.5 17.656 2.197 1 98.56 151 MET B CA 1
ATOM 2870 C C . MET B 1 151 ? 14.555 16.703 1.653 1 98.56 151 MET B C 1
ATOM 2872 O O . MET B 1 151 ? 15.562 16.453 2.307 1 98.56 151 MET B O 1
ATOM 2876 N N . LEU B 1 152 ? 14.336 16.156 0.449 1 98.12 152 LEU B N 1
ATOM 2877 C CA . LEU B 1 152 ? 15.258 15.195 -0.152 1 98.12 152 LEU B CA 1
ATOM 2878 C C . LEU B 1 152 ? 16.609 15.836 -0.408 1 98.12 152 LEU B C 1
ATOM 2880 O O . LEU B 1 152 ? 17.656 15.188 -0.245 1 98.12 152 LEU B O 1
ATOM 2884 N N . LYS B 1 153 ? 16.578 17.094 -0.818 1 97.06 153 LYS B N 1
ATOM 2885 C CA . LYS B 1 153 ? 17.828 17.797 -1.053 1 97.06 153 LYS B CA 1
ATOM 2886 C C . LYS B 1 153 ? 18.594 18.031 0.253 1 97.06 153 LYS B C 1
ATOM 2888 O O . LYS B 1 153 ? 19.812 17.844 0.311 1 97.06 153 LYS B O 1
ATOM 2893 N N . GLN B 1 154 ? 17.922 18.359 1.284 1 97.88 154 GLN B N 1
ATOM 2894 C CA . GLN B 1 154 ? 18.516 18.688 2.568 1 97.88 154 GLN B CA 1
ATOM 2895 C C . GLN B 1 154 ? 19.031 17.453 3.283 1 97.88 154 GLN B C 1
ATOM 2897 O O . GLN B 1 154 ? 20.016 17.516 4.027 1 97.88 154 GLN B O 1
ATOM 2902 N N . HIS B 1 155 ? 18.391 16.344 3.049 1 97.75 155 HIS B N 1
ATOM 2903 C CA . HIS B 1 155 ? 18.688 15.148 3.836 1 97.75 155 HIS B CA 1
ATOM 2904 C C . HIS B 1 155 ? 19.031 13.969 2.938 1 97.75 155 HIS B C 1
ATOM 2906 O O . HIS B 1 155 ? 18.656 12.828 3.225 1 97.75 155 HIS B O 1
ATOM 2912 N N . GLN B 1 156 ? 19.656 14.312 1.823 1 96.69 156 GLN B N 1
ATOM 2913 C CA . GLN B 1 156 ? 20.031 13.273 0.864 1 96.69 156 GLN B CA 1
ATOM 2914 C C . GLN B 1 156 ? 20.875 12.188 1.524 1 96.69 156 GLN B C 1
ATOM 2916 O O . GLN B 1 156 ? 21.828 12.484 2.248 1 96.69 156 GLN B O 1
ATOM 2921 N N . GLY B 1 157 ? 20.438 10.906 1.37 1 96.38 157 GLY B N 1
ATOM 2922 C CA . GLY B 1 157 ? 21.203 9.773 1.868 1 96.38 157 GLY B CA 1
ATOM 2923 C C . GLY B 1 157 ? 20.859 9.406 3.299 1 96.38 157 GLY B C 1
ATOM 2924 O O . GLY B 1 157 ? 21.375 8.406 3.826 1 96.38 157 GLY B O 1
ATOM 2925 N N . LYS B 1 158 ? 19.969 10.109 3.928 1 97 158 LYS B N 1
ATOM 2926 C CA . LYS B 1 158 ? 19.641 9.875 5.332 1 97 158 LYS B CA 1
ATOM 2927 C C . LYS B 1 158 ? 18.359 9.078 5.477 1 97 158 LYS B C 1
ATOM 2929 O O . LYS B 1 158 ? 17.625 8.875 4.5 1 97 158 LYS B O 1
ATOM 2934 N N . ARG B 1 159 ? 18.125 8.578 6.684 1 97.31 159 ARG B N 1
ATOM 2935 C CA . ARG B 1 159 ? 16.844 8.031 7.082 1 97.31 159 ARG B CA 1
ATOM 2936 C C . ARG B 1 159 ? 15.977 9.086 7.766 1 97.31 159 ARG B C 1
ATOM 2938 O O . ARG B 1 159 ? 16.312 9.562 8.852 1 97.31 159 ARG B O 1
ATOM 2945 N N . VAL B 1 160 ? 14.938 9.461 7.137 1 98.25 160 VAL B N 1
ATOM 2946 C CA . VAL B 1 160 ? 14.102 10.578 7.562 1 98.25 160 VAL B CA 1
ATOM 2947 C C . VAL B 1 160 ? 12.758 10.055 8.07 1 98.25 160 VAL B C 1
ATOM 2949 O O . VAL B 1 160 ? 12.117 9.234 7.418 1 98.25 160 VAL B O 1
ATOM 2952 N N . LEU B 1 161 ? 12.391 10.414 9.258 1 98.62 161 LEU B N 1
ATOM 2953 C CA . LEU B 1 161 ? 11.031 10.211 9.742 1 98.62 161 LEU B CA 1
ATOM 2954 C C . LEU B 1 161 ? 10.188 11.469 9.531 1 98.62 161 LEU B C 1
ATOM 2956 O O . LEU B 1 161 ? 10.531 12.539 10.031 1 98.62 161 LEU B O 1
ATOM 2960 N N . LEU B 1 162 ? 9.172 11.375 8.773 1 98.94 162 LEU B N 1
ATOM 2961 C CA . LEU B 1 162 ? 8.219 12.453 8.562 1 98.94 162 LEU B CA 1
ATOM 2962 C C . LEU B 1 162 ? 6.867 12.117 9.18 1 98.94 162 LEU B C 1
ATOM 2964 O O . LEU B 1 162 ? 6.172 11.211 8.703 1 98.94 162 LEU B O 1
ATOM 2968 N N . VAL B 1 163 ? 6.477 12.781 10.258 1 98.94 163 VAL B N 1
ATOM 2969 C CA . VAL B 1 163 ? 5.16 12.641 10.867 1 98.94 163 VAL B CA 1
ATOM 2970 C C . VAL B 1 163 ? 4.176 13.602 10.195 1 98.94 163 VAL B C 1
ATOM 2972 O O . VAL B 1 163 ? 4.355 14.82 10.242 1 98.94 163 VAL B O 1
ATOM 2975 N N . THR B 1 164 ? 3.186 13.047 9.594 1 98.88 164 THR B N 1
ATOM 2976 C CA . THR B 1 164 ? 2.311 13.859 8.758 1 98.88 164 THR B CA 1
ATOM 2977 C C . THR B 1 164 ? 0.914 13.25 8.688 1 98.88 164 THR B C 1
ATOM 2979 O O . THR B 1 164 ? 0.458 12.609 9.633 1 98.88 164 THR B O 1
ATOM 2982 N N . HIS B 1 165 ? 0.155 13.484 7.598 1 98.88 165 HIS B N 1
ATOM 2983 C CA . HIS B 1 165 ? -1.28 13.227 7.547 1 98.88 165 HIS B CA 1
ATOM 2984 C C . HIS B 1 165 ? -1.619 12.219 6.453 1 98.88 165 HIS B C 1
ATOM 2986 O O . HIS B 1 165 ? -0.785 11.93 5.594 1 98.88 165 HIS B O 1
ATOM 2992 N N . GLY B 1 166 ? -2.818 11.68 6.547 1 98.62 166 GLY B N 1
ATOM 2993 C CA . GLY B 1 166 ? -3.27 10.672 5.602 1 98.62 166 GLY B CA 1
ATOM 2994 C C . GLY B 1 166 ? -3.242 11.148 4.16 1 98.62 166 GLY B C 1
ATOM 2995 O O . GLY B 1 166 ? -2.77 10.438 3.275 1 98.62 166 GLY B O 1
ATOM 2996 N N . GLY B 1 167 ? -3.803 12.391 3.904 1 98.69 167 GLY B N 1
ATOM 2997 C CA . GLY B 1 167 ? -3.818 12.898 2.543 1 98.69 167 GLY B CA 1
ATOM 2998 C C . GLY B 1 167 ? -2.432 13.055 1.95 1 98.69 167 GLY B C 1
ATOM 2999 O O . GLY B 1 167 ? -2.211 12.742 0.777 1 98.69 167 GLY B O 1
ATOM 3000 N N . VAL B 1 168 ? -1.512 13.5 2.732 1 98.94 168 VAL B N 1
ATOM 3001 C CA . VAL B 1 168 ? -0.132 13.711 2.305 1 98.94 168 VAL B CA 1
ATOM 3002 C C . VAL B 1 168 ? 0.504 12.367 1.936 1 98.94 168 VAL B C 1
ATOM 3004 O O . VAL B 1 168 ? 1.106 12.234 0.868 1 98.94 168 VAL B O 1
ATOM 3007 N N . ILE B 1 169 ? 0.346 11.406 2.791 1 98.88 169 ILE B N 1
ATOM 3008 C CA . ILE B 1 169 ? 0.958 10.094 2.592 1 98.88 169 ILE B CA 1
ATOM 3009 C C . ILE B 1 169 ? 0.362 9.43 1.352 1 98.88 169 ILE B C 1
ATOM 3011 O O . ILE B 1 169 ? 1.086 8.844 0.548 1 98.88 169 ILE B O 1
ATOM 3015 N N . ARG B 1 170 ? -0.958 9.547 1.157 1 98.75 170 ARG B N 1
ATOM 3016 C CA . ARG B 1 170 ? -1.621 8.977 -0.009 1 98.75 170 ARG B CA 1
ATOM 3017 C C . ARG B 1 170 ? -1.071 9.57 -1.301 1 98.75 170 ARG B C 1
ATOM 3019 O O . ARG B 1 170 ? -0.852 8.852 -2.277 1 98.75 170 ARG B O 1
ATOM 3026 N N . HIS B 1 171 ? -0.826 10.867 -1.312 1 98.81 171 HIS B N 1
ATOM 3027 C CA . HIS B 1 171 ? -0.245 11.508 -2.484 1 98.81 171 HIS B CA 1
ATOM 3028 C C . HIS B 1 171 ? 1.155 10.977 -2.77 1 98.81 171 HIS B C 1
ATOM 3030 O O . HIS B 1 171 ? 1.479 10.648 -3.914 1 98.81 171 HIS B O 1
ATOM 3036 N N . LEU B 1 172 ? 1.938 10.852 -1.725 1 98.88 172 LEU B N 1
ATOM 3037 C CA . LEU B 1 172 ? 3.32 10.422 -1.898 1 98.88 172 LEU B CA 1
ATOM 3038 C C . LEU B 1 172 ? 3.387 8.953 -2.307 1 98.88 172 LEU B C 1
ATOM 3040 O O . LEU B 1 172 ? 4.273 8.555 -3.062 1 98.88 172 LEU B O 1
ATOM 3044 N N . MET B 1 173 ? 2.443 8.133 -1.806 1 98.81 173 MET B N 1
ATOM 3045 C CA . MET B 1 173 ? 2.334 6.758 -2.271 1 98.81 173 MET B CA 1
ATOM 3046 C C . MET B 1 173 ? 2.027 6.707 -3.766 1 98.81 173 MET B C 1
ATOM 3048 O O . MET B 1 173 ? 2.678 5.977 -4.512 1 98.81 173 MET B O 1
ATOM 3052 N N . ALA B 1 174 ? 1.039 7.5 -4.152 1 98.81 174 ALA B N 1
ATOM 3053 C CA . ALA B 1 174 ? 0.675 7.543 -5.562 1 98.81 174 ALA B CA 1
ATOM 3054 C C . ALA B 1 174 ? 1.858 7.977 -6.422 1 98.81 174 ALA B C 1
ATOM 3056 O O . ALA B 1 174 ? 2.139 7.371 -7.457 1 98.81 174 ALA B O 1
ATOM 3057 N N . LYS B 1 175 ? 2.533 8.969 -5.961 1 98.56 175 LYS B N 1
ATOM 3058 C CA . LYS B 1 175 ? 3.703 9.477 -6.668 1 98.56 175 LYS B CA 1
ATOM 3059 C C . LYS B 1 175 ? 4.777 8.398 -6.805 1 98.56 175 LYS B C 1
ATOM 3061 O O . LYS B 1 175 ? 5.359 8.234 -7.879 1 98.56 175 LYS B O 1
ATOM 3066 N N . ALA B 1 176 ? 5.016 7.703 -5.758 1 98.69 176 ALA B N 1
ATOM 3067 C CA . ALA B 1 176 ? 6.027 6.652 -5.77 1 98.69 176 ALA B CA 1
ATOM 3068 C C . ALA B 1 176 ? 5.688 5.57 -6.789 1 98.69 176 ALA B C 1
ATOM 3070 O O . ALA B 1 176 ? 6.582 4.969 -7.391 1 98.69 176 ALA B O 1
ATOM 3071 N N . LEU B 1 177 ? 4.422 5.332 -7.039 1 98.5 177 LEU B N 1
ATOM 3072 C CA . LEU B 1 177 ? 3.984 4.262 -7.93 1 98.5 177 LEU B CA 1
ATOM 3073 C C . LEU B 1 177 ? 3.748 4.793 -9.336 1 98.5 177 LEU B C 1
ATOM 3075 O O . LEU B 1 177 ? 3.279 4.059 -10.211 1 98.5 177 LEU B O 1
ATOM 3079 N N . GLY B 1 178 ? 3.988 6.078 -9.5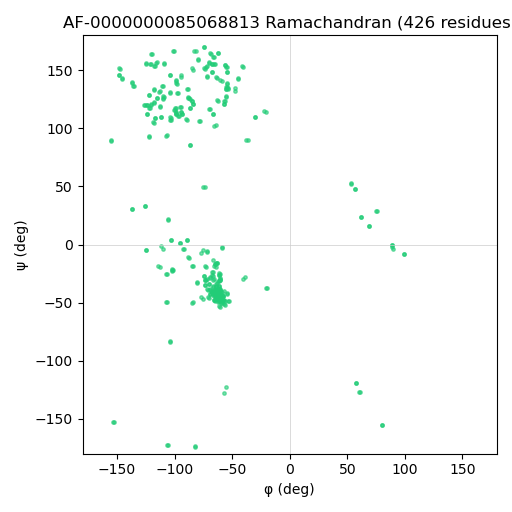47 1 97.38 178 GLY B N 1
ATOM 3080 C CA . GLY B 1 178 ? 3.84 6.684 -10.859 1 97.38 178 GLY B CA 1
ATOM 3081 C C . GLY B 1 178 ? 2.391 6.906 -11.25 1 97.38 178 GLY B C 1
ATOM 3082 O O . GLY B 1 178 ? 2.047 6.84 -12.438 1 97.38 178 GLY B O 1
ATOM 3083 N N . VAL B 1 179 ? 1.573 7.09 -10.305 1 98.12 179 VAL B N 1
ATOM 3084 C CA . VAL B 1 179 ? 0.141 7.23 -10.547 1 98.12 179 VAL B CA 1
ATOM 3085 C C . VAL B 1 179 ? -0.262 8.695 -10.414 1 98.12 179 VAL B C 1
ATOM 3087 O O . VAL B 1 179 ? 0.119 9.367 -9.453 1 98.12 179 VAL B O 1
ATOM 3090 N N . ASN B 1 180 ? -0.995 9.195 -11.414 1 96 180 ASN B N 1
ATOM 3091 C CA . ASN B 1 180 ? -1.523 10.555 -11.391 1 96 180 ASN B CA 1
ATOM 3092 C C . ASN B 1 180 ? -3.047 10.562 -11.297 1 96 180 ASN B C 1
ATOM 3094 O O . ASN B 1 180 ? -3.719 9.797 -11.992 1 96 180 ASN B O 1
ATOM 3098 N N . GLN B 1 181 ? -3.541 11.352 -10.414 1 95.94 181 GLN B N 1
ATOM 3099 C CA . GLN B 1 181 ? -4.965 11.656 -10.305 1 95.94 181 GLN B CA 1
ATOM 3100 C C . GLN B 1 181 ? -5.797 10.383 -10.219 1 95.94 181 GLN B C 1
ATOM 3102 O O . GLN B 1 181 ? -6.75 10.203 -10.984 1 95.94 181 GLN B O 1
ATOM 3107 N N . ALA B 1 182 ? -5.516 9.508 -9.352 1 97 182 ALA B N 1
ATOM 3108 C CA . ALA B 1 182 ? -6.344 8.344 -9.047 1 97 182 ALA B CA 1
ATOM 3109 C C . ALA B 1 182 ? -7.105 8.539 -7.738 1 97 182 ALA B C 1
ATOM 3111 O O . ALA B 1 182 ? -6.516 8.477 -6.656 1 97 182 ALA B O 1
ATOM 3112 N N . ALA B 1 183 ? -8.391 8.75 -7.902 1 96.81 183 ALA B N 1
ATOM 3113 C CA . ALA B 1 183 ? -9.234 9.07 -6.75 1 96.81 183 ALA B CA 1
ATOM 3114 C C . ALA B 1 183 ? -9.219 7.938 -5.73 1 96.81 183 ALA B C 1
ATOM 3116 O O . ALA B 1 183 ? -9.406 8.164 -4.531 1 96.81 183 ALA B O 1
ATOM 3117 N N . GLY B 1 184 ? -8.938 6.73 -6.195 1 97.88 184 GLY B N 1
ATOM 3118 C CA . GLY B 1 184 ? -8.953 5.555 -5.34 1 97.88 184 GLY B CA 1
ATOM 3119 C C . GLY B 1 184 ? -7.961 5.637 -4.195 1 97.88 184 GLY B C 1
ATOM 3120 O O . GLY B 1 184 ? -8.18 5.039 -3.139 1 97.88 184 GLY B O 1
ATOM 3121 N N . PHE B 1 185 ? -6.852 6.344 -4.344 1 98.12 185 PHE B N 1
ATOM 3122 C CA . PHE B 1 185 ? -5.902 6.523 -3.252 1 98.12 185 PHE B CA 1
ATOM 3123 C C . PHE B 1 185 ? -6.551 7.25 -2.082 1 98.12 185 PHE B C 1
ATOM 3125 O O . PHE B 1 185 ? -6.164 7.051 -0.928 1 98.12 185 PHE B O 1
ATOM 3132 N N . TYR B 1 186 ? -7.559 8.039 -2.371 1 96.94 186 TYR B N 1
ATOM 3133 C CA . TYR B 1 186 ? -8.195 8.844 -1.34 1 96.94 186 TYR B CA 1
ATOM 3134 C C . TYR B 1 186 ? -9.516 8.219 -0.892 1 96.94 186 TYR B C 1
ATOM 3136 O O . TYR B 1 186 ? -9.984 8.484 0.216 1 96.94 186 TYR B O 1
ATOM 3144 N N . THR B 1 187 ? -10.094 7.363 -1.723 1 97 187 THR B N 1
ATOM 3145 C CA . THR B 1 187 ? -11.43 6.875 -1.414 1 97 187 THR B CA 1
ATOM 3146 C C . THR B 1 187 ? -11.406 5.379 -1.119 1 97 187 THR B C 1
ATOM 3148 O O . THR B 1 187 ? -12.312 4.848 -0.482 1 97 187 THR B O 1
ATOM 3151 N N . SER B 1 188 ? -10.273 4.668 -1.568 1 98.31 188 SER B N 1
ATOM 3152 C CA . SER B 1 188 ? -10.297 3.213 -1.479 1 98.31 188 SER B CA 1
ATOM 3153 C C . SER B 1 188 ? -9.094 2.689 -0.7 1 98.31 188 SER B C 1
ATOM 3155 O O . SER B 1 188 ? -8.961 1.483 -0.485 1 98.31 188 SER B O 1
ATOM 3157 N N . LEU B 1 189 ? -8.172 3.518 -0.297 1 98.44 189 LEU B N 1
ATOM 3158 C CA . LEU B 1 189 ? -7.051 3.16 0.567 1 98.44 189 LEU B CA 1
ATOM 3159 C C . LEU B 1 189 ? -7.34 3.537 2.016 1 98.44 189 LEU B C 1
ATOM 3161 O O . LEU B 1 189 ? -7.477 4.719 2.34 1 98.44 189 LEU B O 1
ATOM 3165 N N . LYS B 1 190 ? -7.484 2.57 2.834 1 97.75 190 LYS B N 1
ATOM 3166 C CA . LYS B 1 190 ? -7.609 2.809 4.27 1 97.75 190 LYS B CA 1
ATOM 3167 C C . LYS B 1 190 ? -6.242 2.805 4.945 1 97.75 190 LYS B C 1
ATOM 3169 O O . LYS B 1 190 ? -5.594 1.761 5.039 1 97.75 190 LYS B O 1
ATOM 3174 N N . LEU B 1 191 ? -5.797 3.912 5.332 1 97.69 191 LEU B N 1
ATOM 3175 C CA . LEU B 1 191 ? -4.535 4.113 6.043 1 97.69 191 LEU B CA 1
ATOM 3176 C C . LEU B 1 191 ? -4.785 4.359 7.527 1 97.69 191 LEU B C 1
ATOM 3178 O O . LEU B 1 191 ? -5.277 5.422 7.91 1 97.69 191 LEU B O 1
ATOM 3182 N N . SER B 1 192 ? -4.43 3.414 8.359 1 97.06 192 SER B N 1
ATOM 3183 C CA . SER B 1 192 ? -4.758 3.469 9.781 1 97.06 192 SER B CA 1
ATOM 3184 C C . SER B 1 192 ? -4.039 4.625 10.469 1 97.06 192 SER B C 1
ATOM 3186 O O . SER B 1 192 ? -3.01 5.102 9.984 1 97.06 192 SER B O 1
ATOM 3188 N N . TYR B 1 193 ? -4.648 5.062 11.57 1 97.75 193 TYR B N 1
ATOM 3189 C CA . TYR B 1 193 ? -3.918 5.969 12.453 1 97.75 193 TYR B CA 1
ATOM 3190 C C . TYR B 1 193 ? -2.592 5.355 12.883 1 97.75 193 TYR B C 1
ATOM 3192 O O . TYR B 1 193 ? -2.52 4.156 13.172 1 97.75 193 TYR B O 1
ATOM 3200 N N . ALA B 1 194 ? -1.542 6.16 12.812 1 98.25 194 ALA B N 1
ATOM 3201 C CA . ALA B 1 194 ? -0.188 5.812 13.242 1 98.25 194 ALA B CA 1
ATOM 3202 C C . ALA B 1 194 ? 0.422 4.754 12.328 1 98.25 194 ALA B C 1
ATOM 3204 O O . ALA B 1 194 ? 1.38 4.074 12.711 1 98.25 194 ALA B O 1
ATOM 3205 N N . ALA B 1 195 ? -0.157 4.539 11.164 1 97.25 195 ALA B N 1
ATOM 3206 C CA . ALA B 1 195 ? 0.459 3.652 10.18 1 97.25 195 ALA B CA 1
ATOM 3207 C C . ALA B 1 195 ? 1.755 4.25 9.641 1 97.25 195 ALA B C 1
ATOM 3209 O O . ALA B 1 195 ? 1.875 5.469 9.508 1 97.25 195 ALA B O 1
ATOM 3210 N N . THR B 1 196 ? 2.664 3.389 9.305 1 97 196 THR B N 1
ATOM 3211 C CA . THR B 1 196 ? 3.926 3.795 8.703 1 97 196 THR B CA 1
ATOM 3212 C C . THR B 1 196 ? 3.988 3.354 7.238 1 97 196 THR B C 1
ATOM 3214 O O . THR B 1 196 ? 3.549 2.252 6.898 1 97 196 THR B O 1
ATOM 3217 N N . VAL B 1 197 ? 4.441 4.219 6.391 1 98.06 197 VAL B N 1
ATOM 3218 C CA . VAL B 1 197 ? 4.734 3.945 4.984 1 98.06 197 VAL B CA 1
ATOM 3219 C C . VAL B 1 197 ? 6.195 4.273 4.691 1 98.06 197 VAL B C 1
ATOM 3221 O O . VAL B 1 197 ? 6.672 5.363 5.02 1 98.06 197 VAL B O 1
ATOM 3224 N N . GLU B 1 198 ? 6.895 3.391 4.117 1 97.75 198 GLU B N 1
ATOM 3225 C CA . GLU B 1 198 ? 8.305 3.617 3.824 1 97.75 198 GLU B CA 1
ATOM 3226 C C . GLU B 1 198 ? 8.539 3.77 2.324 1 97.75 198 GLU B C 1
ATOM 3228 O O . GLU B 1 198 ? 8.133 2.918 1.536 1 97.75 198 GLU B O 1
ATOM 3233 N N . ILE B 1 199 ? 9.195 4.836 1.952 1 98.62 199 ILE B N 1
ATOM 3234 C CA . ILE B 1 199 ? 9.57 5.109 0.569 1 98.62 199 ILE B CA 1
ATOM 3235 C C . ILE B 1 199 ? 11.086 5.316 0.478 1 98.62 199 ILE B C 1
ATOM 3237 O O . ILE B 1 199 ? 11.641 6.191 1.144 1 98.62 199 ILE B O 1
ATOM 3241 N N . ASP B 1 200 ? 11.766 4.504 -0.299 1 98.31 200 ASP B N 1
ATOM 3242 C CA . ASP B 1 200 ? 13.18 4.715 -0.623 1 98.31 200 ASP B CA 1
ATOM 3243 C C . ASP B 1 200 ? 13.328 5.582 -1.87 1 98.31 200 ASP B C 1
ATOM 3245 O O . ASP B 1 200 ? 12.633 5.375 -2.867 1 98.31 200 ASP B O 1
ATOM 3249 N N . VAL B 1 201 ? 14.188 6.543 -1.797 1 98.56 201 VAL B N 1
ATOM 3250 C CA . VAL B 1 201 ? 14.469 7.398 -2.943 1 98.56 201 VAL B CA 1
ATOM 3251 C C . VAL B 1 201 ? 15.93 7.227 -3.363 1 98.56 201 VAL B C 1
ATOM 3253 O O . VAL B 1 201 ? 16.844 7.68 -2.666 1 98.56 201 VAL B O 1
ATOM 3256 N N . LEU B 1 202 ? 16.141 6.598 -4.477 1 98.12 202 LEU B N 1
ATOM 3257 C CA . LEU B 1 202 ? 17.469 6.461 -5.059 1 98.12 202 LEU B CA 1
ATOM 3258 C C . LEU B 1 202 ? 17.844 7.695 -5.875 1 98.12 202 LEU B C 1
ATOM 3260 O O . LEU B 1 202 ? 17.109 8.078 -6.789 1 98.12 202 LEU B O 1
ATOM 3264 N N . HIS B 1 203 ? 18.922 8.297 -5.469 1 97.12 203 HIS B N 1
ATOM 3265 C CA . HIS B 1 203 ? 19.438 9.445 -6.203 1 97.12 203 HIS B CA 1
ATOM 3266 C C . HIS B 1 203 ? 20.5 9.016 -7.215 1 97.12 203 HIS B C 1
ATOM 3268 O O . HIS B 1 203 ? 21.547 8.492 -6.84 1 97.12 203 HIS B O 1
ATOM 3274 N N . ASP B 1 204 ? 20.172 9.195 -8.508 1 93.62 204 ASP B N 1
ATOM 3275 C CA . ASP B 1 204 ? 21.094 8.93 -9.617 1 93.62 204 ASP B CA 1
ATOM 3276 C C . ASP B 1 204 ? 21.297 10.172 -10.469 1 93.62 204 ASP B C 1
ATOM 3278 O O . ASP B 1 204 ? 20.609 10.375 -11.469 1 93.62 204 ASP B O 1
ATOM 3282 N N . GLY B 1 205 ? 22.312 10.906 -10.141 1 90.31 205 GLY B N 1
ATOM 3283 C CA . GLY B 1 205 ? 22.453 12.219 -10.758 1 90.31 205 GLY B CA 1
ATOM 3284 C C . GLY B 1 205 ? 21.25 13.117 -10.531 1 90.31 205 GLY B C 1
ATOM 3285 O O . GLY B 1 205 ? 20.859 13.344 -9.383 1 90.31 205 GLY B O 1
ATOM 3286 N N . GLU B 1 206 ? 20.672 13.477 -11.555 1 89.44 206 GLU B N 1
ATOM 3287 C CA . GLU B 1 206 ? 19.516 14.352 -11.445 1 89.44 206 GLU B CA 1
ATOM 3288 C C . GLU B 1 206 ? 18.219 13.555 -11.375 1 89.44 206 GLU B C 1
ATOM 3290 O O . GLU B 1 206 ? 17.141 14.117 -11.141 1 89.44 206 GLU B O 1
ATOM 3295 N N . GLN B 1 207 ? 18.359 12.273 -11.5 1 93.81 207 GLN B N 1
ATOM 3296 C CA . GLN B 1 207 ? 17.172 11.422 -11.516 1 93.81 207 GLN B CA 1
ATOM 3297 C C . GLN B 1 207 ? 16.922 10.805 -10.141 1 93.81 207 GLN B C 1
ATOM 3299 O O . GLN B 1 207 ? 17.859 10.508 -9.406 1 93.81 207 GLN B O 1
ATOM 3304 N N . GLN B 1 208 ? 15.711 10.789 -9.812 1 96.62 208 GLN B N 1
ATOM 3305 C CA . GLN B 1 208 ? 15.273 10.133 -8.586 1 96.62 208 GLN B CA 1
ATOM 3306 C C . GLN B 1 208 ? 14.328 8.977 -8.883 1 96.62 208 GLN B C 1
ATOM 3308 O O . GLN B 1 208 ? 13.445 9.094 -9.742 1 96.62 208 GLN B O 1
ATOM 3313 N N . TYR B 1 209 ? 14.562 7.832 -8.25 1 97.12 209 TYR B N 1
ATOM 3314 C CA . TYR B 1 209 ? 13.68 6.672 -8.352 1 97.12 209 TYR B CA 1
ATOM 3315 C C . TYR B 1 209 ? 13.094 6.309 -6.996 1 97.12 209 TYR B C 1
ATOM 3317 O O . TYR B 1 209 ? 13.828 6.086 -6.031 1 97.12 209 TYR B O 1
ATOM 3325 N N . MET B 1 210 ? 11.82 6.309 -6.945 1 98.31 210 MET B N 1
ATOM 3326 C CA . MET B 1 210 ? 11.148 6.016 -5.684 1 98.31 210 MET B CA 1
ATOM 3327 C C . MET B 1 210 ? 10.695 4.559 -5.633 1 98.31 210 MET B C 1
ATOM 3329 O O . MET B 1 210 ? 10.234 4.012 -6.637 1 98.31 210 MET B O 1
ATOM 3333 N N . THR B 1 211 ? 10.828 3.945 -4.473 1 98.38 211 THR B N 1
ATOM 3334 C CA . THR B 1 211 ? 10.32 2.607 -4.188 1 98.38 211 THR B CA 1
ATOM 3335 C C . THR B 1 211 ? 9.43 2.621 -2.949 1 98.38 211 THR B C 1
ATOM 3337 O O . THR B 1 211 ? 9.844 3.074 -1.882 1 98.38 211 THR B O 1
ATOM 3340 N N . LEU B 1 212 ? 8.18 2.223 -3.168 1 98.69 212 LEU B N 1
ATOM 3341 C CA . LEU B 1 212 ? 7.258 2.035 -2.051 1 98.69 212 LEU B CA 1
ATOM 3342 C C . LEU B 1 212 ? 7.418 0.646 -1.443 1 98.69 212 LEU B C 1
ATOM 3344 O O . LEU B 1 212 ? 7.277 -0.361 -2.141 1 98.69 212 LEU B O 1
ATOM 3348 N N . ASN B 1 213 ? 7.707 0.568 -0.13 1 97.25 213 ASN B N 1
ATOM 3349 C CA . ASN B 1 213 ? 7.953 -0.71 0.528 1 97.25 213 ASN B CA 1
ATOM 3350 C C . ASN B 1 213 ? 6.711 -1.213 1.258 1 97.25 213 ASN B C 1
ATOM 3352 O O . ASN B 1 213 ? 6.227 -0.563 2.186 1 97.25 213 ASN B O 1
ATOM 3356 N N . TRP B 1 214 ? 6.16 -2.295 0.792 1 94.69 214 TRP B N 1
ATOM 3357 C CA . TRP B 1 214 ? 5.102 -3.006 1.499 1 94.69 214 TRP B CA 1
ATOM 3358 C C . TRP B 1 214 ? 5.66 -4.211 2.248 1 94.69 214 TRP B C 1
ATOM 3360 O O . TRP B 1 214 ? 6.129 -5.168 1.631 1 94.69 214 TRP B O 1
ATOM 3370 N N . ARG B 1 215 ? 5.57 -4.172 3.631 1 83.81 215 ARG B N 1
ATOM 3371 C CA . ARG B 1 215 ? 6.188 -5.227 4.422 1 83.81 215 ARG B CA 1
ATOM 3372 C C . ARG B 1 215 ? 5.133 -6.086 5.113 1 83.81 215 ARG B C 1
ATOM 3374 O O . ARG B 1 215 ? 4.031 -5.609 5.402 1 83.81 215 ARG B O 1
#